Protein 8S89 (pdb70)

Nearest PDB structures (foldseek):
  8s89-assembly1_A  TM=1.003E+00  e=1.342E-51  synthetic construct
  7a26-assembly3_CCC  TM=2.041E-01  e=2.353E-03  Serratia marcescens
  7a26-assembly1_AAA  TM=2.040E-01  e=1.151E-02  Serratia marcescens
  4k1p-assembly2_B  TM=2.032E-01  e=1.366E-02  Bacillus cereus

B-factor: mean 33.32, std 11.08, range [14.86, 95.76]

Foldseek 3Di:
DLVCVLPDDPVNLVVVLVVLVVLLVVLLVVLVVLLCCCVPVPVVDALLVSVLVVLLVLLVSCVVPFALLLQVQLLLQLLVLLQLLLCLVPNNVVGDHRDDDDPVNSVVLSVLSVLLVVDVVSSVVNSCCSSVPPNVVVSCVSVVVPNLVSSLSSSLSSLVSSLVRLLVVLVVQLVSLCVQLVVVALDVSNVVSLQSNLQSLLSNLVSLLVSQVVLLVSLVVVCVVCVVCVPSSVSSQQVVLVVSVVVLLVLLVVLLVVLVVLVLVLLVVADQLKAWQAKDWDWDADPVRGIGIDIDTGIDDDPSPDDVVSNSVSRRSLRSSLSNSLSNLVSSLSNLVSSLVRHDPVCNVVSVLSNCLSVLSNVLSRVLRRVRNVCVNVPDPDTSSVSNVVSSVVSVVVNVD

Radius of gyration: 24.78 Å; Cα contacts (8 Å, |Δi|>4): 436; chains: 1; bounding box: 54×70×46 Å

Sequence (401 aa):
SKAELAAMSEAEFRALLQGKKETLKNIIKELDEKIKELLEEHPDLSLEEKLAELLRFFVEVFSKNFSPEAAVTFYQNFYELLRTYAAVLHGEEAVPPPLVMTPELAAEIIALFQAATESEEGLEAFIAFVLGDPALQKLIDMLGKDKVVILSLFAIAFIKTAVDSALEEADKLGAAALELAEENRGTAEGERHLQFYAATQGLKAWLKELEITETTKIFDDLIEERPELAAELEAVRDRVMGALLDEVLAEVDATVAAVLARLRALAEALDPKVRLTSVAVEVAWTEDGLLTVTVDVRTESGPLGATPEEIAEAQWAISRLLATAAAELSALERVLETLLKHVAEADKARVEAALARVETTRAGLIDIFREAAAAQAAGSPRTLAEIAAARLAALLAALAG

Secondary structure (DSSP, 8-state):
-HHHHHH--HHHHHHHHHHHHHHHHHHHHHHHHHHHHHHHH-TTS-HHHHHHHHHHHHHHHHHHHS-THHHHHHHHHHHHHHHHHHHHHH-TTTSPPSP---HHHHHHHHHHHHHHTT-HHHHHHHHHHHHH-HHHHHHHHHTTT-HHHHHHHHHHHHHHHHHHHHHHHHHHHHHHHHHHHHHTTTSHHHHHHHHHHHHHHHHHHHHHHHHHHHHHHHHHHHHHH-GGGHHHHHHHHHHHHHHHHHHHHHHHHHHHHHHHHHHHHHHHHS-TT--EEEEEEEEEE-TT--EEEEEEEEEPPSSSS--HHHHHHHHHHHHHHHHHHHHHHHHHHHHHHHHHTTS-GGGHHHHHHHHHHHHHHHHHHHHHHHHHHHHHHTT----HHHHHHHHHHHHHHHHH-

Structure (mmCIF, N/CA/C/O backbone):
data_8S89
#
_entry.id   8S89
#
_cell.length_a   43.596
_cell.length_b   62.591
_cell.length_c   80.269
_cell.angle_alpha   90.000
_cell.angle_beta   97.354
_cell.angle_gamma   90.000
#
_symmetry.space_group_name_H-M   'P 1 21 1'
#
loop_
_entity.id
_entity.type
_entity.pdbx_description
1 polymer 'DE NOVO PROTEIN P400'
2 non-polymer 'SULFATE ION'
3 water water
#
loop_
_atom_site.group_PDB
_atom_site.id
_atom_site.type_symbol
_atom_site.label_atom_id
_atom_site.label_alt_id
_atom_site.label_comp_id
_atom_site.label_asym_id
_atom_site.label_entity_id
_atom_site.label_seq_id
_atom_site.pdbx_PDB_ins_code
_atom_site.Cartn_x
_atom_site.Cartn_y
_atom_site.Cartn_z
_atom_site.occupancy
_atom_site.B_iso_or_equiv
_atom_site.auth_seq_id
_atom_site.auth_comp_id
_atom_site.auth_asym_id
_atom_site.auth_atom_id
_atom_site.pdbx_PDB_model_num
ATOM 1 N N . SER A 1 2 ? 32.00900 1.35400 9.07700 1.000 54.31978 1 SER A N 1
ATOM 2 C CA . SER A 1 2 ? 33.10300 1.62100 10.00300 1.000 56.33303 1 SER A CA 1
ATOM 3 C C . SER A 1 2 ? 32.92800 2.98800 10.67900 1.000 52.24706 1 SER A C 1
ATOM 4 O O . SER A 1 2 ? 32.10000 3.80700 10.25300 1.000 47.85368 1 SER A O 1
ATOM 7 N N . LYS A 1 3 ? 33.72200 3.23000 11.72900 1.000 50.51972 2 LYS A N 1
ATOM 8 C CA . LYS A 1 3 ? 33.81400 4.57300 12.29600 1.000 46.92174 2 LYS A CA 1
ATOM 9 C C . LYS A 1 3 ? 34.37300 5.56200 11.28100 1.000 46.59603 2 LYS A C 1
ATOM 10 O O . LYS A 1 3 ? 33.84500 6.67000 11.12600 1.000 45.02609 2 LYS A O 1
ATOM 16 N N . ALA A 1 4 ? 35.45000 5.17800 10.57700 1.000 53.30243 3 ALA A N 1
ATOM 17 C CA . ALA A 1 4 ? 36.03900 6.06000 9.56300 1.000 47.50773 3 ALA A CA 1
ATOM 18 C C . ALA A 1 4 ? 35.04600 6.37600 8.45100 1.000 40.92401 3 ALA A C 1
ATOM 19 O O . ALA A 1 4 ? 35.01400 7.49800 7.92800 1.000 44.71162 3 ALA A O 1
ATOM 21 N N . GLU A 1 5 ? 34.23100 5.39700 8.06400 1.000 44.82850 4 GLU A N 1
ATOM 22 C CA . GLU A 1 5 ? 33.22900 5.67200 7.04000 1.000 47.88006 4 GLU A CA 1
ATOM 23 C C . GLU A 1 5 ? 32.21600 6.69900 7.52800 1.000 42.58488 4 GLU A C 1
ATOM 24 O O . GLU A 1 5 ? 31.76900 7.54600 6.75100 1.000 39.68374 4 GLU A O 1
ATOM 30 N N . LEU A 1 6 ? 31.88200 6.66700 8.82000 1.000 42.59731 5 LEU A N 1
ATOM 31 C CA . LEU A 1 6 ? 31.03800 7.70900 9.39400 1.000 36.49698 5 LEU A CA 1
ATOM 32 C C . LEU A 1 6 ? 31.75500 9.05200 9.41100 1.000 39.14761 5 LEU A C 1
ATOM 33 O O . LEU A 1 6 ? 31.14300 10.09200 9.14600 1.000 36.29252 5 LEU A O 1
ATOM 38 N N . ALA A 1 7 ? 33.05600 9.04600 9.72500 1.000 41.54664 6 ALA A N 1
ATOM 39 C CA . ALA A 1 7 ? 33.81300 10.28800 9.84700 1.000 38.43220 6 ALA A CA 1
ATOM 40 C C . ALA A 1 7 ? 33.96900 10.99100 8.50800 1.000 44.24408 6 ALA A C 1
ATOM 41 O O . ALA A 1 7 ? 34.05900 12.22700 8.46500 1.000 45.49747 6 ALA A O 1
ATOM 43 N N . ALA A 1 8 ? 34.00500 10.22800 7.41100 1.000 41.22890 7 ALA A N 1
ATOM 44 C CA . ALA A 1 8 ? 34.00800 10.82300 6.07800 1.000 41.66280 7 ALA A CA 1
ATOM 45 C C . ALA A 1 8 ? 32.60500 11.11200 5.55300 1.000 47.62921 7 ALA A C 1
ATOM 46 O O . ALA A 1 8 ? 32.45000 11.94000 4.64800 1.000 49.08651 7 ALA A O 1
ATOM 48 N N . MET A 1 9 ? 31.59200 10.45800 6.11200 1.000 39.83797 8 MET A N 1
ATOM 49 C CA . MET A 1 9 ? 30.24600 10.48800 5.55800 1.000 40.26945 8 MET A CA 1
ATOM 50 C C . MET A 1 9 ? 29.69700 11.90600 5.43400 1.000 38.86239 8 MET A C 1
ATOM 51 O O . MET A 1 9 ? 29.78400 12.71300 6.36200 1.000 38.04092 8 MET A O 1
ATOM 56 N N . SER A 1 10 ? 29.01200 12.13300 4.31600 1.000 37.53954 9 SER A N 1
ATOM 57 C CA . SER A 1 10 ? 28.29200 13.40200 4.09200 1.000 38.43942 9 SER A CA 1
ATOM 58 C C . SER A 1 10 ? 26.94900 13.33500 4.81600 1.000 41.87557 9 SER A C 1
ATOM 59 O O . SER A 1 10 ? 26.55600 12.23700 5.20900 1.000 36.39302 9 SER A O 1
ATOM 62 N N . GLU A 1 11 ? 26.27000 14.47100 4.94900 1.000 44.70034 10 GLU A N 1
ATOM 63 C CA . GLU A 1 11 ? 24.92900 14.50200 5.57500 1.000 46.19056 10 GLU A CA 1
ATOM 64 C C . GLU A 1 11 ? 23.93700 13.71800 4.71600 1.000 44.11851 10 GLU A C 1
ATOM 65 O O . GLU A 1 11 ? 23.06300 13.05400 5.28000 1.000 41.77761 10 GLU A O 1
ATOM 71 N N . ALA A 1 12 ? 24.05700 13.83000 3.40200 1.000 39.58446 11 ALA A N 1
ATOM 72 C CA . ALA A 1 12 ? 23.10700 13.14900 2.49600 1.000 46.96769 11 ALA A CA 1
ATOM 73 C C . ALA A 1 12 ? 23.32200 11.63200 2.52900 1.000 38.87092 11 ALA A C 1
ATOM 74 O O . ALA A 1 12 ? 22.33100 10.90700 2.52400 1.000 39.32896 11 ALA A O 1
ATOM 76 N N . GLU A 1 13 ? 24.57700 11.19400 2.57900 1.000 37.36003 12 GLU A N 1
ATOM 77 C CA . GLU A 1 13 ? 24.84700 9.74800 2.67800 1.000 39.71929 12 GLU A CA 1
ATOM 78 C C . GLU A 1 13 ? 24.24000 9.23100 3.98700 1.000 34.08399 12 GLU A C 1
ATOM 79 O O . GLU A 1 13 ? 23.59200 8.18700 3.95100 1.000 30.44082 12 GLU A O 1
ATOM 85 N N . PHE A 1 14 ? 24.43900 9.96000 5.07600 1.000 35.47466 13 PHE A N 1
ATOM 86 C CA . PHE A 1 14 ? 23.94800 9.50700 6.39800 1.000 33.61349 13 PHE A CA 1
ATOM 87 C C . PHE A 1 14 ? 22.42200 9.43000 6.35700 1.000 33.02495 13 PHE A C 1
ATOM 88 O O . PHE A 1 14 ? 21.86800 8.44500 6.83900 1.000 33.19184 13 PHE A O 1
ATOM 96 N N . ARG A 1 15 ? 21.78400 10.44000 5.77400 1.000 34.11598 14 ARG A N 1
ATOM 97 C CA . ARG A 1 15 ? 20.30900 10.47800 5.66700 1.000 35.46091 14 ARG A CA 1
ATOM 98 C C . ARG A 1 15 ? 19.82200 9.25700 4.89400 1.000 33.05939 14 ARG A C 1
ATOM 99 O O . ARG A 1 15 ? 18.86500 8.63100 5.34300 1.000 34.52201 14 ARG A O 1
ATOM 107 N N . ALA A 1 16 ? 20.47900 8.94000 3.78700 1.000 28.19450 15 ALA A N 1
ATOM 108 C CA . ALA A 1 16 ? 20.07800 7.78000 2.96300 1.000 30.23033 15 ALA A CA 1
ATOM 109 C C . ALA A 1 16 ? 20.33200 6.46300 3.70400 1.000 28.09340 15 ALA A C 1
ATOM 110 O O . ALA A 1 16 ? 19.51100 5.56900 3.57000 1.000 27.55667 15 ALA A O 1
ATOM 112 N N . LEU A 1 17 ? 21.41600 6.38100 4.47000 1.000 28.07322 16 LEU A N 1
ATOM 113 C CA . LEU A 1 17 ? 21.69700 5.16800 5.27900 1.000 32.89949 16 LEU A CA 1
ATOM 114 C C . LEU A 1 17 ? 20.52600 4.89800 6.23200 1.000 28.04485 16 LEU A C 1
ATOM 115 O O . LEU A 1 17 ? 20.07000 3.76400 6.27500 1.000 27.28974 16 LEU A O 1
ATOM 120 N N . LEU A 1 18 ? 20.07800 5.92200 6.95800 1.000 26.83557 17 LEU A N 1
ATOM 121 C CA . LEU A 1 18 ? 18.99300 5.72400 7.95400 1.000 29.82259 17 LEU A CA 1
ATOM 122 C C . LEU A 1 18 ? 17.69100 5.35500 7.22700 1.000 25.77955 17 LEU A C 1
ATOM 123 O O . LEU A 1 18 ? 17.01400 4.43500 7.66800 1.000 23.31535 17 LEU A O 1
ATOM 128 N N . GLN A 1 19 ? 17.40000 6.03400 6.11900 1.000 26.27747 18 GLN A N 1
ATOM 129 C CA . GLN A 1 19 ? 16.18000 5.70900 5.34000 1.000 24.96242 18 GLN A CA 1
ATOM 130 C C . GLN A 1 19 ? 16.31200 4.30900 4.71800 1.000 24.48503 18 GLN A C 1
ATOM 131 O O . GLN A 1 19 ? 15.31500 3.59100 4.70200 1.000 28.13991 18 GLN A O 1
ATOM 137 N N . GLY A 1 20 ? 17.50500 3.94700 4.25400 1.000 25.31065 19 GLY A N 1
ATOM 138 C CA . GLY A 1 20 ? 17.66700 2.61600 3.68900 1.000 28.18817 19 GLY A CA 1
ATOM 139 C C . GLY A 1 20 ? 17.51300 1.50800 4.71700 1.000 26.46324 19 GLY A C 1
ATOM 140 O O . GLY A 1 20 ? 16.97200 0.44200 4.41100 1.000 25.07992 19 GLY A O 1
ATOM 141 N N . LYS A 1 21 ? 17.98300 1.73800 5.95100 1.000 26.71561 20 LYS A N 1
ATOM 142 C CA . LYS A 1 21 ? 17.65600 0.80900 7.04300 1.000 24.72408 20 LYS A CA 1
ATOM 143 C C . LYS A 1 21 ? 16.14500 0.63500 7.18600 1.000 23.03879 20 LYS A C 1
ATOM 144 O O . LYS A 1 21 ? 15.62900 -0.49200 7.28000 1.000 25.44029 20 LYS A O 1
ATOM 150 N N . LYS A 1 22 ? 15.41300 1.74500 7.16800 1.000 19.07875 21 LYS A N 1
ATOM 151 C CA . LYS A 1 22 ? 13.95500 1.63100 7.30600 1.000 19.90320 21 LYS A CA 1
ATOM 152 C C . LYS A 1 22 ? 13.31600 0.87800 6.12800 1.000 28.68124 21 LYS A C 1
ATOM 153 O O . LYS A 1 22 ? 12.38800 0.07100 6.30900 1.000 27.34288 21 LYS A O 1
ATOM 159 N N . GLU A 1 23 ? 13.78700 1.14900 4.91100 1.000 25.26526 22 GLU A N 1
ATOM 160 C CA . GLU A 1 23 ? 13.22800 0.49900 3.73300 1.000 27.89688 22 GLU A CA 1
ATOM 161 C C . GLU A 1 23 ? 13.54800 -0.98900 3.73900 1.000 26.42186 22 GLU A C 1
ATOM 162 O O . GLU A 1 23 ? 12.70900 -1.81900 3.35900 1.000 26.54272 22 GLU A O 1
ATOM 168 N N . THR A 1 24 ? 14.76300 -1.34200 4.15700 1.000 22.89199 23 THR A N 1
ATOM 169 C CA . THR A 1 24 ? 15.14900 -2.74600 4.23800 1.000 28.20905 23 THR A CA 1
ATOM 170 C C . THR A 1 24 ? 14.21100 -3.49500 5.16700 1.000 27.45105 23 THR A C 1
ATOM 171 O O . THR A 1 24 ? 13.74500 -4.60000 4.84700 1.000 28.87052 23 THR A O 1
ATOM 175 N N . LEU A 1 25 ? 13.90800 -2.89700 6.32800 1.000 24.78913 24 LEU A N 1
ATOM 176 C CA . LEU A 1 25 ? 13.03300 -3.59500 7.26700 1.000 25.18817 24 LEU A CA 1
ATOM 177 C C . LEU A 1 25 ? 11.61500 -3.71300 6.73700 1.000 22.93142 24 LEU A C 1
ATOM 178 O O . LEU A 1 25 ? 10.98300 -4.77300 6.87700 1.000 23.31468 24 LEU A O 1
ATOM 183 N N . LYS A 1 26 ? 11.08600 -2.63200 6.16000 1.000 19.92828 25 LYS A N 1
ATOM 184 C CA . LYS A 1 26 ? 9.74000 -2.71400 5.60600 1.000 25.36746 25 LYS A CA 1
ATOM 185 C C . LYS A 1 26 ? 9.65200 -3.81400 4.55300 1.000 25.34341 25 LYS A C 1
ATOM 186 O O . LYS A 1 26 ? 8.67300 -4.57200 4.50900 1.000 26.97780 25 LYS A O 1
ATOM 192 N N . ASN A 1 27 ? 10.68300 -3.93500 3.71400 1.000 24.53697 26 ASN A N 1
ATOM 193 C CA . ASN A 1 27 ? 10.62400 -4.90300 2.62200 1.000 28.84028 26 ASN A CA 1
ATOM 194 C C . ASN A 1 27 ? 10.72400 -6.32700 3.14300 1.000 29.71566 26 ASN A C 1
ATOM 195 O O . ASN A 1 27 ? 10.02800 -7.22700 2.64600 1.000 30.15403 26 ASN A O 1
ATOM 200 N N . ILE A 1 28 ? 11.57100 -6.55500 4.15000 1.000 27.15306 27 ILE A N 1
ATOM 201 C CA . ILE A 1 28 ? 11.58400 -7.86200 4.79900 1.000 23.85194 27 ILE A CA 1
ATOM 202 C C . ILE A 1 28 ? 10.19900 -8.19600 5.34500 1.000 25.01542 27 ILE A C 1
ATOM 203 O O . ILE A 1 28 ? 9.70500 -9.31800 5.18200 1.000 26.54912 27 ILE A O 1
ATOM 208 N N . ILE A 1 29 ? 9.54600 -7.23800 6.00400 1.000 24.09665 28 ILE A N 1
ATOM 209 C CA . ILE A 1 29 ? 8.26300 -7.57100 6.62500 1.000 26.00723 28 ILE A CA 1
ATOM 210 C C . ILE A 1 29 ? 7.23100 -7.90100 5.55300 1.000 27.20291 28 ILE A C 1
ATOM 211 O O . ILE A 1 29 ? 6.39900 -8.81000 5.71400 1.000 23.99504 28 ILE A O 1
ATOM 216 N N . LYS A 1 30 ? 7.29900 -7.18800 4.42800 1.000 27.52434 29 LYS A N 1
ATOM 217 C CA . LYS A 1 30 ? 6.43400 -7.46300 3.28400 1.000 30.13200 29 LYS A CA 1
ATOM 218 C C . LYS A 1 30 ? 6.66000 -8.87000 2.72000 1.000 27.10198 29 LYS A C 1
ATOM 219 O O . LYS A 1 30 ? 5.70100 -9.61400 2.46200 1.000 28.39081 29 LYS A O 1
ATOM 225 N N . GLU A 1 31 ? 7.92700 -9.24300 2.50600 1.000 31.19163 30 GLU A N 1
ATOM 226 C CA . GLU A 1 31 ? 8.24100 -10.59000 2.01700 1.000 31.97659 30 GLU A CA 1
ATOM 227 C C . GLU A 1 31 ? 7.77900 -11.66600 2.99400 1.000 30.91325 30 GLU A C 1
ATOM 228 O O . GLU A 1 31 ? 7.21400 -12.68900 2.58300 1.000 32.05544 30 GLU A O 1
ATOM 234 N N . LEU A 1 32 ? 8.02800 -11.45600 4.29000 1.000 27.32131 31 LEU A N 1
ATOM 235 C CA . LEU A 1 32 ? 7.60800 -12.40400 5.31600 1.000 24.76863 31 LEU A CA 1
ATOM 236 C C . LEU A 1 32 ? 6.10600 -12.62400 5.27000 1.000 29.76240 31 LEU A C 1
ATOM 237 O O . LEU A 1 32 ? 5.63000 -13.76600 5.31700 1.000 30.55730 31 LEU A O 1
ATOM 242 N N . ASP A 1 33 ? 5.33700 -11.53500 5.22900 1.000 32.92321 32 ASP A N 1
ATOM 243 C CA . ASP A 1 33 ? 3.88500 -11.68200 5.25700 1.000 30.98037 32 ASP A CA 1
ATOM 244 C C . ASP A 1 33 ? 3.38800 -12.38100 3.98900 1.000 33.16520 32 ASP A C 1
ATOM 245 O O . ASP A 1 33 ? 2.52300 -13.26600 4.05600 1.000 32.80682 32 ASP A O 1
ATOM 250 N N . GLU A 1 34 ? 3.95600 -12.03700 2.83100 1.000 32.74992 33 GLU A N 1
ATOM 251 C CA . GLU A 1 34 ? 3.58100 -12.74600 1.60900 1.000 37.34062 33 GLU A CA 1
ATOM 252 C C . GLU A 1 34 ? 3.88600 -14.23300 1.72100 1.000 38.52447 33 GLU A C 1
ATOM 253 O O . GLU A 1 34 ? 3.05000 -15.06900 1.36400 1.000 38.18444 33 GLU A O 1
ATOM 259 N N . LYS A 1 35 ? 5.07000 -14.57200 2.24800 1.000 35.32705 34 LYS A N 1
ATOM 260 C CA . LYS A 1 35 ? 5.50700 -15.95800 2.43000 1.000 36.23545 34 LYS A CA 1
ATOM 261 C C . LYS A 1 35 ? 4.57600 -16.72400 3.36800 1.000 35.82223 34 LYS A C 1
ATOM 262 O O . LYS A 1 35 ? 4.21400 -17.87600 3.10300 1.000 42.53710 34 LYS A O 1
ATOM 268 N N . ILE A 1 36 ? 4.17400 -16.10700 4.47000 1.000 34.72964 35 ILE A N 1
ATOM 269 C CA . ILE A 1 36 ? 3.31600 -16.79700 5.43000 1.000 33.33534 35 ILE A CA 1
ATOM 270 C C . ILE A 1 36 ? 1.91700 -17.01100 4.85800 1.000 44.60064 35 ILE A C 1
ATOM 271 O O . ILE A 1 36 ? 1.33100 -18.09100 5.01800 1.000 40.72545 35 ILE A O 1
ATOM 276 N N . LYS A 1 37 ? 1.35200 -15.98200 4.20400 1.000 40.34986 36 LYS A N 1
ATOM 277 C CA . LYS A 1 37 ? 0.07300 -16.14200 3.51100 1.000 46.00435 36 LYS A CA 1
ATOM 278 C C . LYS A 1 37 ? 0.15900 -17.24000 2.45900 1.000 46.91050 36 LYS A C 1
ATOM 279 O O . LYS A 1 37 ? -0.77100 -18.03900 2.29900 1.000 46.19931 36 LYS A O 1
ATOM 285 N N . GLU A 1 38 ? 1.29300 -17.31900 1.76900 1.000 43.76311 37 GLU A N 1
ATOM 286 C CA . GLU A 1 38 ? 1.46400 -18.29800 0.71000 1.000 46.43863 37 GLU A CA 1
ATOM 287 C C . GLU A 1 38 ? 1.53200 -19.70500 1.28500 1.000 53.05075 37 GLU A C 1
ATOM 288 O O . GLU A 1 38 ? 0.97000 -20.64700 0.71100 1.000 55.88437 37 GLU A O 1
ATOM 294 N N . LEU A 1 39 ? 2.18000 -19.85600 2.44300 1.000 41.94171 38 LEU A N 1
ATOM 295 C CA . LEU A 1 39 ? 2.27400 -21.17100 3.06900 1.000 45.56181 38 LEU A CA 1
ATOM 296 C C . LEU A 1 39 ? 0.93200 -21.60900 3.64500 1.000 49.76537 38 LEU A C 1
ATOM 297 O O . LEU A 1 39 ? 0.53400 -22.77100 3.50100 1.000 55.09221 38 LEU A O 1
ATOM 302 N N . LEU A 1 40 ? 0.22500 -20.69400 4.30200 1.000 51.17991 39 LEU A N 1
ATOM 303 C CA . LEU A 1 40 ? -1.07400 -21.02700 4.86500 1.000 50.08887 39 LEU A CA 1
ATOM 304 C C . LEU A 1 40 ? -2.09700 -21.32000 3.77500 1.000 54.63910 39 LEU A C 1
ATOM 305 O O . LEU A 1 40 ? -2.98000 -22.16400 3.97100 1.000 56.34813 39 LEU A O 1
ATOM 310 N N . GLU A 1 41 ? -1.98500 -20.66600 2.61700 1.000 53.08962 40 GLU A N 1
ATOM 311 C CA . GLU A 1 41 ? -3.03800 -20.77100 1.61900 1.000 55.27902 40 GLU A CA 1
ATOM 312 C C . GLU A 1 41 ? -2.66200 -21.72900 0.50200 1.000 55.94747 40 GLU A C 1
ATOM 313 O O . GLU A 1 41 ? -3.28400 -22.78200 0.36300 1.000 61.55409 40 GLU A O 1
ATOM 319 N N . GLU A 1 42 ? -1.64700 -21.39100 -0.29400 1.000 60.61157 41 GLU A N 1
ATOM 320 C CA . GLU A 1 42 ? -1.34000 -22.18200 -1.48200 1.000 62.48127 41 GLU A CA 1
ATOM 321 C C . GLU A 1 42 ? -0.75900 -23.56300 -1.18900 1.000 62.95855 41 GLU A C 1
ATOM 322 O O . GLU A 1 42 ? -0.67900 -24.37600 -2.11500 1.000 68.66001 41 GLU A O 1
ATOM 328 N N . HIS A 1 43 ? -0.32400 -23.85600 0.03500 1.000 60.79399 42 HIS A N 1
ATOM 329 C CA . HIS A 1 43 ? 0.36300 -25.11600 0.33000 1.000 62.65298 42 HIS A CA 1
ATOM 330 C C . HIS A 1 43 ? -0.35500 -25.88600 1.43500 1.000 62.53291 42 HIS A C 1
ATOM 331 O O . HIS A 1 43 ? 0.26600 -26.29200 2.42700 1.000 56.02500 42 HIS A O 1
ATOM 338 N N . PRO A 1 44 ? -1.65700 -26.15100 1.27300 1.000 61.75118 43 PRO A N 1
ATOM 339 C CA . PRO A 1 44 ? -2.40800 -26.78300 2.36900 1.000 61.21512 43 PRO A CA 1
ATOM 340 C C . PRO A 1 44 ? -2.02000 -28.23300 2.60100 1.000 60.94312 43 PRO A C 1
ATOM 341 O O . PRO A 1 44 ? -2.33500 -28.78100 3.66400 1.000 59.05084 43 PRO A O 1
ATOM 345 N N . ASP A 1 45 ? -1.32700 -28.85700 1.64500 1.000 63.92639 44 ASP A N 1
ATOM 346 C CA . ASP A 1 45 ? -0.85700 -30.23300 1.75500 1.000 60.38991 44 ASP A CA 1
ATOM 347 C C . ASP A 1 45 ? 0.34400 -30.40000 2.68200 1.000 61.55933 44 ASP A C 1
ATOM 348 O O . ASP A 1 45 ? 0.70500 -31.54200 2.99100 1.000 58.21240 44 ASP A O 1
ATOM 353 N N . LEU A 1 46 ? 0.96700 -29.31500 3.13500 1.000 55.01915 45 LEU A N 1
ATOM 354 C CA . LEU A 1 46 ? 2.20100 -29.40000 3.90600 1.000 50.81039 45 LEU A CA 1
ATOM 355 C C . LEU A 1 46 ? 1.91500 -29.48700 5.40400 1.000 46.99194 45 LEU A C 1
ATOM 356 O O . LEU A 1 46 ? 0.91500 -28.96100 5.90500 1.000 49.24344 45 LEU A O 1
ATOM 361 N N . SER A 1 47 ? 2.81700 -30.14600 6.12400 1.000 35.00898 46 SER A N 1
ATOM 362 C CA . SER A 1 47 ? 2.69300 -30.21600 7.57200 1.000 40.23936 46 SER A CA 1
ATOM 363 C C . SER A 1 47 ? 3.25100 -28.94500 8.22700 1.000 36.67687 46 SER A C 1
ATOM 364 O O . SER A 1 47 ? 3.82000 -28.06700 7.57000 1.000 37.78588 46 SER A O 1
ATOM 367 N N . LEU A 1 48 ? 3.08300 -28.85700 9.55100 1.000 34.95737 47 LEU A N 1
ATOM 368 C CA . LEU A 1 48 ? 3.58200 -27.70900 10.30800 1.000 38.90810 47 LEU A CA 1
ATOM 369 C C . LEU A 1 48 ? 5.10600 -27.63500 10.27500 1.000 35.22224 47 LEU A C 1
ATOM 370 O O . LEU A 1 48 ? 5.67900 -26.54800 10.14600 1.000 36.59365 47 LEU A O 1
ATOM 375 N N . GLU A 1 49 ? 5.78300 -28.78000 10.38000 1.000 34.58619 48 GLU A N 1
ATOM 376 C CA . GLU A 1 49 ? 7.24200 -28.76500 10.39900 1.000 34.96411 48 GLU A CA 1
ATOM 377 C C . GLU A 1 49 ? 7.81100 -28.38600 9.03700 1.000 32.81220 48 GLU A C 1
ATOM 378 O O . GLU A 1 49 ? 8.81200 -27.67200 8.96200 1.000 35.49157 48 GLU A O 1
ATOM 384 N N . GLU A 1 50 ? 7.15500 -28.79500 7.95000 1.000 31.29732 49 GLU A N 1
ATOM 385 C CA . GLU A 1 50 ? 7.62700 -28.40200 6.62600 1.000 32.80541 49 GLU A CA 1
ATOM 386 C C . GLU A 1 50 ? 7.40600 -26.91300 6.37600 1.000 32.02007 49 GLU A C 1
ATOM 387 O O . GLU A 1 50 ? 8.26800 -26.22900 5.78900 1.000 36.13848 49 GLU A O 1
ATOM 393 N N . LYS A 1 51 ? 6.25200 -26.39500 6.79300 1.000 26.61879 50 LYS A N 1
ATOM 394 C CA . LYS A 1 51 ? 6.03500 -24.95700 6.68200 1.000 37.09690 50 LYS A CA 1
ATOM 395 C C . LYS A 1 51 ? 7.10200 -24.19000 7.46300 1.000 25.69834 50 LYS A C 1
ATOM 396 O O . LYS A 1 51 ? 7.73700 -23.26500 6.93200 1.000 27.78112 50 LYS A O 1
ATOM 402 N N . LEU A 1 52 ? 7.34300 -24.60100 8.71400 1.000 27.48983 51 LEU A N 1
ATOM 403 C CA . LEU A 1 52 ? 8.35100 -23.94900 9.54300 1.000 33.16678 51 LEU A CA 1
ATOM 404 C C . LEU A 1 52 ? 9.74700 -24.09600 8.95200 1.000 28.84923 51 LEU A C 1
ATOM 405 O O . LEU A 1 52 ? 10.58400 -23.21000 9.13200 1.000 34.53071 51 LEU A O 1
ATOM 410 N N . ALA A 1 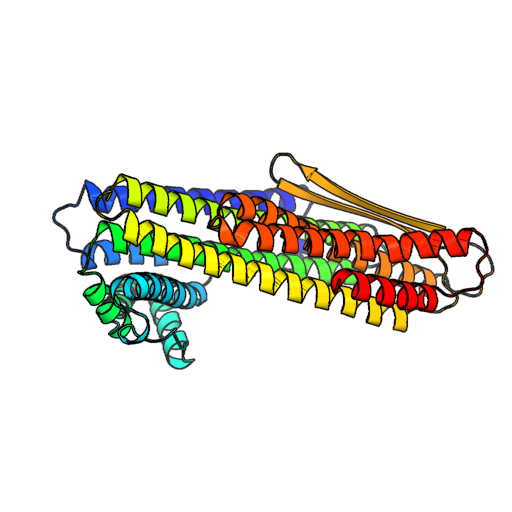53 ? 10.01000 -25.19000 8.23000 1.000 28.92590 52 ALA A N 1
ATOM 411 C CA . ALA A 1 53 ? 11.30000 -25.35400 7.57000 1.000 28.50509 52 ALA A CA 1
ATOM 412 C C . ALA A 1 53 ? 11.49800 -24.30700 6.48300 1.000 28.57375 52 ALA A C 1
ATOM 413 O O . ALA A 1 53 ? 12.58700 -23.72500 6.36100 1.000 29.02525 52 ALA A O 1
ATOM 415 N N . GLU A 1 54 ? 10.46000 -24.06800 5.67100 1.000 27.68326 53 GLU A N 1
ATOM 416 C CA . GLU A 1 54 ? 10.53300 -22.98700 4.68700 1.000 28.14409 53 GLU A CA 1
ATOM 417 C C . GLU A 1 54 ? 10.77600 -21.63400 5.35800 1.000 26.44700 53 GLU A C 1
ATOM 418 O O . GLU A 1 54 ? 11.59000 -20.81900 4.88800 1.000 33.43316 53 GLU A O 1
ATOM 424 N N . LEU A 1 55 ? 10.07200 -21.36200 6.45000 1.000 22.17705 54 LEU A N 1
ATOM 425 C CA . LEU A 1 55 ? 10.27500 -20.05600 7.07800 1.000 22.62858 54 LEU A CA 1
ATOM 426 C C . LEU A 1 55 ? 11.65200 -19.95000 7.74900 1.000 25.75408 54 LEU A C 1
ATOM 427 O O . LEU A 1 55 ? 12.22400 -18.85500 7.82700 1.000 26.60685 54 LEU A O 1
ATOM 432 N N . LEU A 1 56 ? 12.21700 -21.06300 8.22300 1.000 27.32219 55 LEU A N 1
ATOM 433 C CA . LEU A 1 56 ? 13.57400 -21.00700 8.76300 1.000 29.03498 55 LEU A CA 1
ATOM 434 C C . LEU A 1 56 ? 14.61100 -20.78500 7.66000 1.000 26.22718 55 LEU A C 1
ATOM 435 O O . LEU A 1 56 ? 15.61400 -20.08900 7.87500 1.000 30.79644 55 LEU A O 1
ATOM 440 N N . ARG A 1 57 ? 14.40400 -21.39200 6.48400 1.000 28.10299 56 ARG A N 1
ATOM 441 C CA . ARG A 1 57 ? 15.22100 -21.04800 5.31600 1.000 28.17997 56 ARG A CA 1
ATOM 442 C C . ARG A 1 57 ? 15.18600 -19.54500 5.04800 1.000 26.22844 56 ARG A C 1
ATOM 443 O O . ARG A 1 57 ? 16.22900 -18.91000 4.83700 1.000 28.09615 56 ARG A O 1
ATOM 451 N N . PHE A 1 58 ? 13.98000 -18.97000 5.01100 1.000 25.25885 57 PHE A N 1
ATOM 452 C CA . PHE A 1 58 ? 13.85300 -17.52600 4.79800 1.000 25.99188 57 PHE A CA 1
ATOM 453 C C . PHE A 1 58 ? 14.56500 -16.74600 5.89500 1.000 26.94397 57 PHE A C 1
ATOM 454 O O . PHE A 1 58 ? 15.14200 -15.67700 5.64600 1.000 26.93503 57 PHE A O 1
ATOM 462 N N . PHE A 1 59 ? 14.52600 -17.25800 7.12600 1.000 27.85086 58 PHE A N 1
ATOM 463 C CA . PHE A 1 59 ? 15.20800 -16.57600 8.22000 1.000 23.30230 58 PHE A CA 1
ATOM 464 C C . PHE A 1 59 ? 16.70900 -16.51900 7.96600 1.000 26.27045 58 PHE A C 1
ATOM 465 O O . PHE A 1 59 ? 17.33100 -15.45200 8.05900 1.000 20.14229 58 PHE A O 1
ATOM 473 N N . VAL A 1 60 ? 17.30500 -17.66800 7.64900 1.000 23.26810 59 VAL A N 1
ATOM 474 C CA . VAL A 1 60 ? 18.73600 -17.70100 7.37800 1.000 25.90773 59 VAL A CA 1
ATOM 475 C C . VAL A 1 60 ? 19.07800 -16.73800 6.25000 1.000 28.87126 59 VAL A C 1
ATOM 476 O O . VAL A 1 60 ? 20.00400 -15.92100 6.36700 1.000 25.90468 59 VAL A O 1
ATOM 480 N N . GLU A 1 61 ? 18.31600 -16.80000 5.14900 1.000 25.87948 60 GLU A N 1
ATOM 481 C CA . GLU A 1 61 ? 18.54500 -15.89000 4.02300 1.000 30.63020 60 GLU A CA 1
ATOM 482 C C . GLU A 1 61 ? 18.58100 -14.42900 4.48300 1.000 25.57885 60 GLU A C 1
ATOM 483 O O . GLU A 1 61 ? 19.59200 -13.73000 4.33200 1.000 27.91860 60 GLU A O 1
ATOM 489 N N . VAL A 1 62 ? 17.48400 -13.96200 5.08100 1.000 24.67014 61 VAL A N 1
ATOM 490 C CA . VAL A 1 62 ? 17.38300 -12.55300 5.46500 1.000 23.63785 61 VAL A CA 1
ATOM 491 C C . VAL A 1 62 ? 18.50200 -12.16900 6.43000 1.000 27.81280 61 VAL A C 1
ATOM 492 O O . VAL A 1 62 ? 19.13000 -11.10600 6.30500 1.000 25.16122 61 VAL A O 1
ATOM 496 N N . PHE A 1 63 ? 18.74900 -13.00000 7.43500 1.000 26.97126 62 PHE A N 1
ATOM 497 C CA . PHE A 1 63 ? 19.59000 -12.47800 8.49900 1.000 24.01705 62 PHE A CA 1
ATOM 498 C C . PHE A 1 63 ? 21.06000 -12.56400 8.12400 1.000 28.75531 62 PHE A C 1
ATOM 499 O O . PHE A 1 63 ? 21.82800 -11.65700 8.45600 1.000 26.79369 62 PHE A O 1
ATOM 507 N N . SER A 1 64 ? 21.46600 -13.60700 7.38800 1.000 25.88099 63 SER A N 1
ATOM 508 C CA . SER A 1 64 ? 22.82200 -13.62100 6.86300 1.000 33.18074 63 SER A CA 1
ATOM 509 C C . SER A 1 64 ? 23.05000 -12.43300 5.93700 1.000 33.25218 63 SER A C 1
ATOM 510 O O . SER A 1 64 ? 24.11700 -11.80500 5.97800 1.000 30.03621 63 SER A O 1
ATOM 513 N N . LYS A 1 65 ? 22.04900 -12.07600 5.11900 1.000 27.66511 64 LYS A N 1
ATOM 514 C CA . LYS A 1 65 ? 22.29100 -10.97500 4.18600 1.000 34.94885 64 LYS A CA 1
ATOM 515 C C . LYS A 1 65 ? 22.31700 -9.62000 4.89900 1.000 34.36381 64 LYS A C 1
ATOM 516 O O . LYS A 1 65 ? 23.10000 -8.74000 4.52900 1.000 38.07470 64 LYS A O 1
ATOM 522 N N . ASN A 1 66 ? 21.48400 -9.42900 5.92700 1.000 34.04287 65 ASN A N 1
ATOM 523 C CA . ASN A 1 66 ? 21.28700 -8.10300 6.51000 1.000 32.96433 65 ASN A CA 1
ATOM 524 C C . ASN A 1 66 ? 21.83200 -7.93600 7.91900 1.000 30.97124 65 ASN A C 1
ATOM 525 O O . ASN A 1 66 ? 22.10500 -6.80600 8.31900 1.000 31.11943 65 ASN A O 1
ATOM 530 N N . PHE A 1 67 ? 21.96900 -9.01000 8.69700 1.000 27.99940 66 PHE A N 1
ATOM 531 C CA . PHE A 1 67 ? 22.33900 -8.83800 10.09900 1.000 29.40421 66 PHE A CA 1
ATOM 532 C C . PHE A 1 67 ? 23.49100 -9.76900 10.46500 1.000 31.20912 66 PHE A C 1
ATOM 533 O O . PHE A 1 67 ? 24.34300 -10.05200 9.62200 1.000 28.90140 66 PHE A O 1
ATOM 541 N N . SER A 1 68 ? 23.56200 -10.22600 11.70500 1.000 32.08715 67 SER A N 1
ATOM 542 C CA . SER A 1 68 ? 24.68400 -11.03900 12.14300 1.000 27.40337 67 SER A CA 1
ATOM 543 C C . SER A 1 68 ? 24.17800 -12.35100 12.73600 1.000 32.59368 67 SER A C 1
ATOM 544 O O . SER A 1 68 ? 22.99500 -12.46400 13.09300 1.000 23.68730 67 SER A O 1
ATOM 547 N N . PRO A 1 69 ? 25.04400 -13.37000 12.83800 1.000 27.62263 68 PRO A N 1
ATOM 548 C CA . PRO A 1 69 ? 24.57200 -14.70400 13.26000 1.000 27.28416 68 PRO A CA 1
ATOM 549 C C . PRO A 1 69 ? 24.04700 -14.76500 14.68400 1.000 25.09606 68 PRO A C 1
ATOM 550 O O . PRO A 1 69 ? 23.28800 -15.69600 15.00300 1.000 24.22258 68 PRO A O 1
ATOM 554 N N . GLU A 1 70 ? 24.44500 -13.83100 15.55300 1.000 24.65772 69 GLU A N 1
ATOM 555 C CA . GLU A 1 70 ? 23.90700 -13.77900 16.90900 1.000 29.83387 69 GLU A CA 1
ATOM 556 C C . GLU A 1 70 ? 22.38800 -13.66000 16.90200 1.000 28.53375 69 GLU A C 1
ATOM 557 O O . GLU A 1 70 ? 21.73500 -14.07900 17.86900 1.000 26.94682 69 GLU A O 1
ATOM 563 N N . ALA A 1 71 ? 21.81100 -13.11000 15.82300 1.000 18.61499 70 ALA A N 1
ATOM 564 C CA . ALA A 1 71 ? 20.35500 -13.01600 15.72500 1.000 24.90336 70 ALA A CA 1
ATOM 565 C C . ALA A 1 71 ? 19.68400 -14.37800 15.82400 1.000 22.77599 70 ALA A C 1
ATOM 566 O O . ALA A 1 71 ? 18.54400 -14.47100 16.29800 1.000 23.18669 70 ALA A O 1
ATOM 568 N N . ALA A 1 72 ? 20.35400 -15.44200 15.37200 1.000 18.07520 71 ALA A N 1
ATOM 569 C CA . ALA A 1 72 ? 19.75000 -16.76000 15.49800 1.000 20.77817 71 ALA A CA 1
ATOM 570 C C . ALA A 1 72 ? 19.44600 -17.06100 16.96500 1.000 21.10526 71 ALA A C 1
ATOM 571 O O . ALA A 1 72 ? 18.34300 -17.51200 17.30700 1.000 17.55005 71 ALA A O 1
ATOM 573 N N . VAL A 1 73 ? 20.38600 -16.73700 17.85600 1.000 20.51580 72 VAL A N 1
ATOM 574 C CA . VAL A 1 73 ? 20.14200 -16.93800 19.28100 1.000 20.62332 72 VAL A CA 1
ATOM 575 C C . VAL A 1 73 ? 18.92400 -16.13900 19.70600 1.000 23.85569 72 VAL A C 1
ATOM 576 O O . VAL A 1 73 ? 17.99400 -16.66300 20.34500 1.000 20.37230 72 VAL A O 1
ATOM 580 N N . THR A 1 74 ? 18.88700 -14.86700 19.29300 1.000 22.86934 73 THR A N 1
ATOM 581 C CA . THR A 1 74 ? 17.79900 -13.99800 19.70900 1.000 21.14598 73 THR A CA 1
ATOM 582 C C . THR A 1 74 ? 16.48300 -14.56000 19.21900 1.000 25.27871 73 THR A C 1
ATOM 583 O O . THR A 1 74 ? 15.49700 -14.61400 19.98000 1.000 20.38310 73 THR A O 1
ATOM 587 N N . PHE A 1 75 ? 16.48000 -15.07700 17.97600 1.000 19.94083 74 PHE A N 1
ATOM 588 C CA . PHE A 1 75 ? 15.23200 -15.59400 17.43200 1.000 23.42992 74 PHE A CA 1
ATOM 589 C C . PHE A 1 75 ? 14.77400 -16.79300 18.25400 1.000 21.44271 74 PHE A C 1
ATOM 590 O O . PHE A 1 75 ? 13.60000 -16.88700 18.64300 1.000 16.78854 74 PHE A O 1
ATOM 598 N N . TYR A 1 76 ? 15.71400 -17.68000 18.59900 1.000 21.36719 75 TYR A N 1
ATOM 599 C CA . TYR A 1 76 ? 15.32300 -18.85700 19.36400 1.000 22.44873 75 TYR A CA 1
ATOM 600 C C . TYR A 1 76 ? 14.68500 -18.42300 20.67100 1.000 23.94176 75 TYR A C 1
ATOM 601 O O . TYR A 1 76 ? 13.64900 -18.96100 21.07400 1.000 26.17978 75 TYR A O 1
ATOM 610 N N . GLN A 1 77 ? 15.25600 -17.39400 21.30000 1.000 20.00388 76 GLN A N 1
ATOM 611 C CA . GLN A 1 77 ? 14.71100 -16.88900 22.55100 1.000 23.65113 76 GLN A CA 1
ATOM 612 C C . GLN A 1 77 ? 13.31700 -16.33900 22.31900 1.000 24.57807 76 GLN A C 1
ATOM 613 O O . GLN A 1 77 ? 12.34600 -16.74700 22.98000 1.000 23.60765 76 GLN A O 1
ATOM 619 N N . ASN A 1 78 ? 13.19500 -15.46100 21.31600 1.000 21.77274 77 ASN A N 1
ATOM 620 C CA . ASN A 1 78 ? 11.94700 -14.74500 21.10200 1.000 20.22578 77 ASN A CA 1
ATOM 621 C C . ASN A 1 78 ? 10.82300 -15.70000 20.73000 1.000 19.55830 77 ASN A C 1
ATOM 622 O O . ASN A 1 78 ? 9.69900 -15.55800 21.21100 1.000 23.32812 77 ASN A O 1
ATOM 627 N N . PHE A 1 79 ? 11.11500 -16.68200 19.87500 1.000 17.63193 78 PHE A N 1
ATOM 628 C CA . PHE A 1 79 ? 10.12000 -17.67800 19.51000 1.000 23.26827 78 PHE A CA 1
ATOM 629 C C . PHE A 1 79 ? 9.71200 -18.49300 20.73700 1.000 24.84131 78 PHE A C 1
ATOM 630 O O . PHE A 1 79 ? 8.51700 -18.64200 21.03200 1.000 23.77375 78 PHE A O 1
ATOM 638 N N . TYR A 1 80 ? 10.69700 -18.93700 21.52200 1.000 21.53251 79 TYR A N 1
ATOM 639 C CA . TYR A 1 80 ? 10.40300 -19.70300 22.73500 1.000 27.23068 79 TYR A CA 1
ATOM 640 C C . TYR A 1 80 ? 9.45100 -18.92500 23.65600 1.000 24.57937 79 TYR A C 1
ATOM 641 O O . TYR A 1 80 ? 8.33300 -19.37500 23.94900 1.000 24.09038 79 TYR A O 1
ATOM 650 N N . GLU A 1 81 ? 9.84300 -17.70500 24.03800 1.000 23.73021 80 GLU A N 1
ATOM 651 C CA . GLU A 1 81 ? 9.00100 -16.86400 24.89300 1.000 22.27672 80 GLU A CA 1
ATOM 652 C C . GLU A 1 81 ? 7.59000 -16.68100 24.33200 1.000 31.20721 80 GLU A C 1
ATOM 653 O O . GLU A 1 81 ? 6.61700 -16.65900 25.09900 1.000 25.51110 80 GLU A O 1
ATOM 659 N N . LEU A 1 82 ? 7.44400 -16.53300 22.99900 1.000 27.07575 81 LEU A N 1
ATOM 660 C CA . LEU A 1 82 ? 6.09100 -16.33600 22.47300 1.000 25.79737 81 LEU A CA 1
ATOM 661 C C . LEU A 1 82 ? 5.27500 -17.61200 22.62800 1.000 25.07709 81 LEU A C 1
ATOM 662 O O . LEU A 1 82 ? 4.16700 -17.58800 23.18200 1.000 25.79417 81 LEU A O 1
ATOM 667 N N . LEU A 1 83 ? 5.84500 -18.75100 22.22600 1.000 23.86847 82 LEU A N 1
ATOM 668 C CA . LEU A 1 83 ? 5.15400 -20.01800 22.43500 1.000 25.58581 82 LEU A CA 1
ATOM 669 C C . LEU A 1 83 ? 4.79500 -20.18500 23.90500 1.000 31.81211 82 LEU A C 1
ATOM 670 O O . LEU A 1 83 ? 3.62700 -20.37600 24.25900 1.000 28.62546 82 LEU A O 1
ATOM 675 N N . ARG A 1 84 ? 5.79300 -20.05500 24.78000 1.000 27.74867 83 ARG A N 1
ATOM 676 C CA . ARG A 1 84 ? 5.56300 -20.21100 26.21100 1.000 32.55219 83 ARG A CA 1
ATOM 677 C C . ARG A 1 84 ? 4.51100 -19.24000 26.71500 1.000 31.69091 83 ARG A C 1
ATOM 678 O O . ARG A 1 84 ? 3.71400 -19.58800 27.59000 1.000 28.57631 83 ARG A O 1
ATOM 686 N N . THR A 1 85 ? 4.48700 -18.01200 26.22600 1.000 28.79614 84 THR A N 1
ATOM 687 C CA . THR A 1 85 ? 3.44300 -17.05200 26.64900 1.000 29.70788 84 THR A CA 1
ATOM 688 C C . THR A 1 85 ? 2.04200 -17.61100 26.34000 1.000 30.30302 84 THR A C 1
ATOM 689 O O . THR A 1 85 ? 1.18000 -17.53000 27.22600 1.000 28.49891 84 THR A O 1
ATOM 693 N N . TYR A 1 86 ? 1.83800 -18.16800 25.14500 1.000 26.15849 85 TYR A N 1
ATOM 694 C CA . TYR A 1 86 ? 0.50600 -18.67000 24.72300 1.000 27.59786 85 TYR A CA 1
ATOM 695 C C . TYR A 1 86 ? 0.15400 -19.91200 25.53600 1.000 31.26374 85 TYR A C 1
ATOM 696 O O . TYR A 1 86 ? -0.97500 -20.01000 26.02000 1.000 32.84874 85 TYR A O 1
ATOM 705 N N . ALA A 1 87 ? 1.09900 -20.82900 25.66100 1.000 30.37749 86 ALA A N 1
ATOM 706 C CA . ALA A 1 87 ? 0.89300 -22.03100 26.48800 1.000 33.21330 86 ALA A CA 1
ATOM 707 C C . ALA A 1 87 ? 0.48900 -21.57000 27.88600 1.000 35.18133 86 ALA A C 1
ATOM 708 O O . ALA A 1 87 ? -0.38900 -22.20100 28.48600 1.000 34.30177 86 ALA A O 1
ATOM 710 N N . ALA A 1 88 ? 1.12600 -20.50200 28.36400 1.000 26.66726 87 ALA A N 1
ATOM 711 C CA . ALA A 1 88 ? 0.80900 -20.07600 29.72700 1.000 36.19611 87 ALA A CA 1
ATOM 712 C C . ALA A 1 88 ? -0.62200 -19.57900 29.82400 1.000 36.28047 87 ALA A C 1
ATOM 713 O O . ALA A 1 88 ? -1.28700 -19.78500 30.84900 1.000 36.77649 87 ALA A O 1
ATOM 715 N N . VAL A 1 89 ? -1.11200 -18.93100 28.76600 1.000 38.43350 88 VAL A N 1
ATOM 716 C CA . VAL A 1 89 ? -2.49900 -18.49300 28.76900 1.000 35.42823 88 VAL A CA 1
ATOM 717 C C . VAL A 1 89 ? -3.42000 -19.70800 28.79500 1.000 35.41682 88 VAL A C 1
ATOM 718 O O . VAL A 1 89 ? -4.42600 -19.72700 29.51400 1.000 34.51030 88 VAL A O 1
ATOM 722 N N . LEU A 1 90 ? -3.03800 -20.77500 28.08400 1.000 35.62751 89 LEU A N 1
ATOM 723 C CA . LEU A 1 90 ? -3.92700 -21.91800 27.90400 1.000 37.56584 89 LEU A CA 1
ATOM 724 C C . LEU A 1 90 ? -3.91100 -22.87000 29.09500 1.000 41.83131 89 LEU A C 1
ATOM 725 O O . LEU A 1 90 ? -4.93200 -23.49400 29.40800 1.000 41.32180 89 LEU A O 1
ATOM 730 N N . HIS A 1 91 ? -2.76200 -23.04500 29.73400 1.000 36.58900 90 HIS A N 1
ATOM 731 C CA . HIS A 1 91 ? -2.58900 -24.13300 30.67700 1.000 40.05762 90 HIS A CA 1
ATOM 732 C C . HIS A 1 91 ? -2.18900 -23.66400 32.06700 1.000 44.53015 90 HIS A C 1
ATOM 733 O O . HIS A 1 91 ? -1.99300 -24.50100 32.95700 1.000 46.19778 90 HIS A O 1
ATOM 740 N N . GLY A 1 92 ? -1.97400 -22.37100 32.26300 1.000 38.43706 91 GLY A N 1
ATOM 741 C CA . GLY A 1 92 ? -1.47100 -21.90800 33.56700 1.000 41.83403 91 GLY A CA 1
ATOM 742 C C . GLY A 1 92 ? 0.04300 -21.92600 33.67800 1.000 40.13120 91 GLY A C 1
ATOM 743 O O . GLY A 1 92 ? 0.65600 -22.88100 33.18700 1.000 39.14308 91 GLY A O 1
ATOM 744 N N . GLU A 1 93 ? 0.61600 -20.95100 34.37900 1.000 47.72902 92 GLU A N 1
ATOM 745 C CA . GLU A 1 93 ? 2.09800 -20.79600 34.48200 1.000 52.02100 92 GLU A CA 1
ATOM 746 C C . GLU A 1 93 ? 2.79700 -22.04100 35.04800 1.000 49.23320 92 GLU A C 1
ATOM 747 O O . GLU A 1 93 ? 3.90200 -22.32300 34.59500 1.000 48.28456 92 GLU A O 1
ATOM 753 N N . GLU A 1 94 ? 2.17600 -22.75100 35.99000 1.000 53.44235 93 GLU A N 1
ATOM 754 C CA . GLU A 1 94 ? 2.82000 -23.92200 36.65200 1.000 51.73546 93 GLU A CA 1
ATOM 755 C C . GLU A 1 94 ? 3.00800 -25.10100 35.69200 1.000 53.05971 93 GLU A C 1
ATOM 756 O O . GLU A 1 94 ? 3.94100 -25.88500 35.92000 1.000 58.13590 93 GLU A O 1
ATOM 762 N N . ALA A 1 95 ? 2.14600 -25.25500 34.69200 1.000 49.03377 94 ALA A N 1
ATOM 763 C CA . ALA A 1 95 ? 2.24200 -26.44600 33.82000 1.000 47.56680 94 ALA A CA 1
ATOM 764 C C . ALA A 1 95 ? 3.13500 -26.14800 32.62700 1.000 46.88867 94 ALA A C 1
ATOM 765 O O . ALA A 1 95 ? 3.56400 -27.08500 31.95400 1.000 55.42456 94 ALA A O 1
ATOM 767 N N . VAL A 1 96 ? 3.37000 -24.87000 32.37700 1.000 50.39788 95 VAL A N 1
ATOM 768 C CA . VAL A 1 96 ? 4.22600 -24.49200 31.22200 1.000 49.61812 95 VAL A CA 1
ATOM 769 C C . VAL A 1 96 ? 5.67300 -24.45700 31.69300 1.000 48.90255 95 VAL A C 1
ATOM 770 O O . VAL A 1 96 ? 5.91700 -24.25500 32.88700 1.000 47.47583 95 VAL A O 1
ATOM 774 N N . PRO A 1 97 ? 6.63300 -24.65100 30.77800 1.000 52.28441 96 PRO A N 1
ATOM 775 C CA . PRO A 1 97 ? 8.01600 -24.57300 31.13600 1.000 48.97158 96 PRO A CA 1
ATOM 776 C C . PRO A 1 97 ? 8.32300 -23.15900 31.63300 1.000 54.39796 96 PRO A C 1
ATOM 777 O O . PRO A 1 97 ? 7.59200 -22.23400 31.33400 1.000 46.71732 96 PRO A O 1
ATOM 781 N N . PRO A 1 98 ? 9.41800 -22.98200 32.38700 1.000 53.07266 97 PRO A N 1
ATOM 782 C CA . PRO A 1 98 ? 9.74900 -21.67300 32.92400 1.000 50.04886 97 PRO A CA 1
ATOM 783 C C . PRO A 1 98 ? 10.43800 -20.77500 31.88400 1.000 41.27458 97 PRO A C 1
ATOM 784 O O . PRO A 1 98 ? 10.91800 -21.28500 30.90400 1.000 40.98664 97 PRO A O 1
ATOM 788 N N . PRO A 1 99 ? 10.47600 -19.44700 32.10300 1.000 39.71885 98 PRO A N 1
ATOM 789 C CA . PRO A 1 99 ? 11.16900 -18.52100 31.20400 1.000 37.75494 98 PRO A CA 1
ATOM 790 C C . PRO A 1 99 ? 12.57200 -19.04300 30.84600 1.000 40.38366 98 PRO A C 1
ATOM 791 O O . PRO A 1 99 ? 13.25900 -19.51600 31.71800 1.000 39.27286 98 PRO A O 1
ATOM 795 N N . LEU A 1 100 ? 12.96800 -18.93300 29.58000 1.000 37.88730 99 LEU A N 1
ATOM 796 C CA . LEU A 1 100 ? 14.22400 -19.56600 29.09600 1.000 37.10193 99 LEU A CA 1
ATOM 797 C C . LEU A 1 100 ? 15.50800 -19.02800 29.72400 1.000 37.25858 99 LEU A C 1
ATOM 798 O O . LEU A 1 100 ? 15.65700 -17.80900 29.81200 1.000 32.84976 99 LEU A O 1
ATOM 803 N N . VAL A 1 101 ? 16.38700 -19.94200 30.12400 1.000 30.70909 100 VAL A N 1
ATOM 804 C CA . VAL A 1 101 ? 17.70400 -19.60400 30.64600 1.000 31.39061 100 VAL A CA 1
ATOM 805 C C . VAL A 1 101 ? 18.71900 -20.01300 29.58500 1.000 33.18883 100 VAL A C 1
ATOM 806 O O . VAL A 1 101 ? 19.12500 -21.17800 29.49800 1.000 37.27664 100 VAL A O 1
ATOM 810 N N . MET A 1 102 ? 19.12800 -19.05800 28.75300 1.000 31.62781 101 MET A N 1
ATOM 811 C CA . MET A 1 102 ? 20.02000 -19.38200 27.64400 1.000 32.74254 101 MET A CA 1
ATOM 812 C C . MET A 1 102 ? 21.39900 -19.72500 28.20500 1.000 31.47275 101 MET A C 1
ATOM 813 O O . MET A 1 102 ? 21.99500 -18.92800 28.93500 1.000 33.43009 101 MET A O 1
ATOM 818 N N . THR A 1 103 ? 21.89700 -20.99600 27.90800 1.000 38.52205 102 THR A N 1
ATOM 819 C CA . THR A 1 103 ? 23.24900 -21.33100 28.34300 1.000 32.17469 102 THR A CA 1
ATOM 820 C C . THR A 1 103 ? 24.26500 -20.87400 27.30600 1.000 31.36712 102 THR A C 1
ATOM 821 O O . THR A 1 103 ? 23.93500 -20.76600 26.11800 1.000 35.16459 102 THR A O 1
ATOM 825 N N . PRO A 1 104 ? 25.51600 -20.61500 27.7070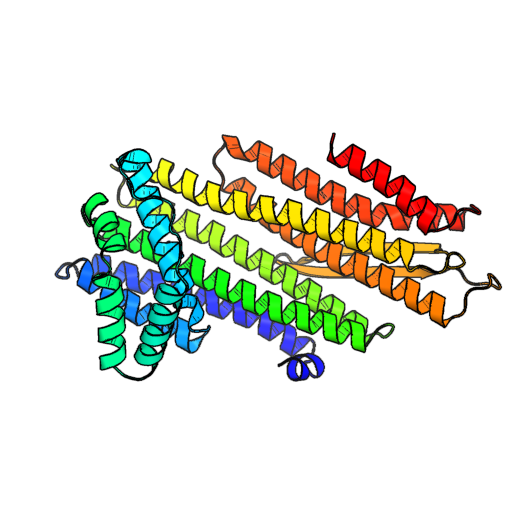0 1.000 31.34614 103 PRO A N 1
ATOM 826 C CA . PRO A 1 104 ? 26.53200 -20.26200 26.70000 1.000 30.79084 103 PRO A CA 1
ATOM 827 C C . PRO A 1 104 ? 26.70400 -21.34500 25.66100 1.000 28.12029 103 PRO A C 1
ATOM 828 O O . PRO A 1 104 ? 26.98200 -21.03900 24.49400 1.000 30.35104 103 PRO A O 1
ATOM 832 N N . GLU A 1 105 ? 26.49100 -22.60900 26.04200 1.000 26.44848 104 GLU A N 1
ATOM 833 C CA . GLU A 1 105 ? 26.75700 -23.71200 25.12400 1.000 28.25623 104 GLU A CA 1
ATOM 834 C C . GLU A 1 105 ? 25.66700 -23.81500 24.07900 1.000 25.44500 104 GLU A C 1
ATOM 835 O O . GLU A 1 105 ? 25.95600 -24.01700 22.89000 1.000 24.27724 104 GLU A O 1
ATOM 841 N N . LEU A 1 106 ? 24.41000 -23.66200 24.49700 1.000 26.03860 105 LEU A N 1
ATOM 842 C CA . LEU A 1 106 ? 23.32400 -23.62000 23.52600 1.000 21.39432 105 LEU A CA 1
ATOM 843 C C . LEU A 1 106 ? 23.50700 -22.46900 22.53800 1.000 23.34335 105 LEU A C 1
ATOM 844 O O . LEU A 1 106 ? 23.33500 -22.65700 21.32900 1.000 25.53805 105 LEU A O 1
ATOM 849 N N . ALA A 1 107 ? 23.86100 -21.27400 23.02800 1.000 24.12375 106 ALA A N 1
ATOM 850 C CA . ALA A 1 107 ? 24.01700 -20.12000 22.14000 1.000 23.72124 106 ALA A CA 1
ATOM 851 C C . ALA A 1 107 ? 25.13900 -20.34500 21.13100 1.000 25.84812 106 ALA A C 1
ATOM 852 O O . ALA A 1 107 ? 24.97700 -20.06600 19.93000 1.000 21.19744 106 ALA A O 1
ATOM 854 N N . ALA A 1 108 ? 26.28900 -20.86200 21.60200 1.000 25.20677 107 ALA A N 1
ATOM 855 C CA . ALA A 1 108 ? 27.39100 -21.15700 20.68800 1.000 24.32385 107 ALA A CA 1
ATOM 856 C C . ALA A 1 108 ? 26.99200 -22.20900 19.65900 1.000 25.19930 107 ALA A C 1
ATOM 857 O O . ALA A 1 108 ? 27.33500 -22.08500 18.47700 1.000 19.50366 107 ALA A O 1
ATOM 859 N N . GLU A 1 109 ? 26.26500 -23.25000 20.08000 1.000 20.44453 108 GLU A N 1
ATOM 860 C CA . GLU A 1 109 ? 25.82800 -24.25300 19.12000 1.000 24.70807 108 GLU A CA 1
ATOM 861 C C . GLU A 1 109 ? 24.88700 -23.65200 18.08300 1.000 21.55141 108 GLU A C 1
ATOM 862 O O . GLU A 1 109 ? 25.01800 -23.92400 16.88500 1.000 23.03252 108 GLU A O 1
ATOM 868 N N . ILE A 1 110 ? 23.92900 -22.83400 18.52800 1.000 23.33993 109 ILE A N 1
ATOM 869 C CA . ILE A 1 110 ? 22.96700 -22.24300 17.60500 1.000 18.91606 109 ILE A CA 1
ATOM 870 C C . ILE A 1 110 ? 23.68400 -21.36800 16.59500 1.000 22.40225 109 ILE A C 1
ATOM 871 O O . ILE A 1 110 ? 23.38800 -21.41400 15.39000 1.000 19.71627 109 ILE A O 1
ATOM 876 N N . ILE A 1 111 ? 24.66200 -20.58200 17.06400 1.000 21.15387 110 ILE A N 1
ATOM 877 C CA . ILE A 1 111 ? 25.37800 -19.67900 16.17200 1.000 18.94964 110 ILE A CA 1
ATOM 878 C C . ILE A 1 111 ? 26.22600 -20.46400 15.17900 1.000 22.75167 110 ILE A C 1
ATOM 879 O O . ILE A 1 111 ? 26.23900 -20.15600 13.98400 1.000 22.42193 110 ILE A O 1
ATOM 884 N N . ALA A 1 112 ? 26.94400 -21.48800 15.65200 1.000 23.39569 111 ALA A N 1
ATOM 885 C CA . ALA A 1 112 ? 27.74800 -22.31000 14.75100 1.000 23.53993 111 ALA A CA 1
ATOM 886 C C . ALA A 1 112 ? 26.88200 -22.95500 13.66800 1.000 26.94223 111 ALA A C 1
ATOM 887 O O . ALA A 1 112 ? 27.22100 -22.92100 12.47100 1.000 27.31609 111 ALA A O 1
ATOM 889 N N . LEU A 1 113 ? 25.75900 -23.55800 14.07400 1.000 23.67509 112 LEU A N 1
ATOM 890 C CA . LEU A 1 113 ? 24.84000 -24.14300 13.10000 1.000 25.46262 112 LEU A CA 1
ATOM 891 C C . LEU A 1 113 ? 24.32700 -23.10600 12.10900 1.000 24.07724 112 LEU A C 1
ATOM 892 O O . LEU A 1 113 ? 24.22500 -23.38200 10.90800 1.000 28.16628 112 LEU A O 1
ATOM 897 N N . PHE A 1 114 ? 23.99300 -21.90500 12.58800 1.000 21.20897 113 PHE A N 1
ATOM 898 C CA . PHE A 1 114 ? 23.51600 -20.86600 11.68000 1.000 21.29944 113 PHE A CA 1
ATOM 899 C C . PHE A 1 114 ? 24.58700 -20.49700 10.65700 1.000 27.03175 113 PHE A C 1
ATOM 900 O O . PHE A 1 114 ? 24.29100 -20.34000 9.46300 1.000 26.49976 113 PHE A O 1
ATOM 908 N N . GLN A 1 115 ? 25.82900 -20.31600 11.11500 1.000 21.90480 114 GLN A N 1
ATOM 909 C CA . GLN A 1 115 ? 26.93600 -20.02900 10.20000 1.000 30.25780 114 GLN A CA 1
ATOM 910 C C . GLN A 1 115 ? 27.04400 -21.07900 9.11100 1.000 32.22311 114 GLN A C 1
ATOM 911 O O . GLN A 1 115 ? 27.01300 -20.75900 7.91600 1.000 35.45644 114 GLN A O 1
ATOM 917 N N . ALA A 1 116 ? 27.16300 -22.34900 9.51800 1.000 28.29508 115 ALA A N 1
ATOM 918 C CA . ALA A 1 116 ? 27.16500 -23.45000 8.55600 1.000 26.48066 115 ALA A CA 1
ATOM 919 C C . ALA A 1 116 ? 25.94300 -23.42700 7.63800 1.000 31.12289 115 ALA A C 1
ATOM 920 O O . ALA A 1 116 ? 26.01400 -23.89400 6.49300 1.000 32.64856 115 ALA A O 1
ATOM 922 N N . ALA A 1 117 ? 24.81000 -22.91400 8.12000 1.000 28.24371 116 ALA A N 1
ATOM 923 C CA . ALA A 1 117 ? 23.65000 -22.80200 7.24700 1.000 29.01893 116 ALA A CA 1
ATOM 924 C C . ALA A 1 117 ? 23.84600 -21.71300 6.19800 1.000 31.63961 116 ALA A C 1
ATOM 925 O O . ALA A 1 117 ? 23.22800 -21.76500 5.13500 1.000 29.87876 116 ALA A O 1
ATOM 927 N N . THR A 1 118 ? 24.67900 -20.71800 6.46800 1.000 29.42844 117 THR A N 1
ATOM 928 C CA . THR A 1 118 ? 24.88700 -19.73800 5.40600 1.000 35.80899 117 THR A CA 1
ATOM 929 C C . THR A 1 118 ? 25.90500 -20.20100 4.36700 1.000 41.99609 117 THR A C 1
ATOM 930 O O . THR A 1 118 ? 26.15400 -19.47400 3.40000 1.000 42.25412 117 THR A O 1
ATOM 934 N N . GLU A 1 119 ? 26.47600 -21.39600 4.52000 1.000 41.64035 118 GLU A N 1
ATOM 935 C CA . GLU A 1 119 ? 27.58500 -21.85300 3.69100 1.000 45.47613 118 GLU A CA 1
ATOM 936 C C . GLU A 1 119 ? 27.23500 -22.98600 2.73600 1.000 44.50233 118 GLU A C 1
ATOM 937 O O . GLU A 1 119 ? 27.95700 -23.17600 1.75300 1.000 39.09333 118 GLU A O 1
ATOM 943 N N . SER A 1 120 ? 26.17300 -23.74800 3.00700 1.000 40.07789 119 SER A N 1
ATOM 944 C CA . SER A 1 120 ? 25.82600 -24.89700 2.18800 1.000 38.31869 119 SER A CA 1
ATOM 945 C C . SER A 1 120 ? 24.41300 -25.36200 2.51400 1.000 40.55943 119 SER A C 1
ATOM 946 O O . SER A 1 120 ? 23.91100 -25.16400 3.62600 1.000 34.29843 119 SER A O 1
ATOM 949 N N . GLU A 1 121 ? 23.79100 -25.99600 1.51900 1.000 33.93249 120 GLU A N 1
ATOM 950 C CA . GLU A 1 121 ? 22.44100 -26.53100 1.66500 1.000 34.43459 120 GLU A CA 1
ATOM 951 C C . GLU A 1 121 ? 22.37300 -27.58400 2.77100 1.000 37.22903 120 GLU A C 1
ATOM 952 O O . GLU A 1 121 ? 21.39200 -27.64200 3.52600 1.000 38.78339 120 GLU A O 1
ATOM 958 N N . GLU A 1 122 ? 23.40700 -28.42900 2.87900 1.000 40.84582 121 GLU A N 1
ATOM 959 C CA . GLU A 1 122 ? 23.48600 -29.38200 3.98900 1.000 39.59942 121 GLU A CA 1
ATOM 960 C C . GLU A 1 122 ? 23.52400 -28.67700 5.33600 1.000 35.44686 121 GLU A C 1
ATOM 961 O O . GLU A 1 122 ? 22.90400 -29.13700 6.30000 1.000 35.49245 121 GLU A O 1
ATOM 967 N N . GLY A 1 123 ? 24.28800 -27.58900 5.43500 1.000 35.50520 122 GLY A N 1
ATOM 968 C CA . GLY A 1 123 ? 24.30300 -26.82700 6.67300 1.000 37.27200 122 GLY A CA 1
ATOM 969 C C . GLY A 1 123 ? 22.93300 -26.27800 7.01100 1.000 32.19248 122 GLY A C 1
ATOM 970 O O . GLY A 1 123 ? 22.51300 -26.29000 8.17200 1.000 28.93014 122 GLY A O 1
ATOM 971 N N . LEU A 1 124 ? 22.20500 -25.82300 5.99500 1.000 34.12968 123 LEU A N 1
ATOM 972 C CA . LEU A 1 124 ? 20.86200 -25.30900 6.23000 1.000 33.44319 123 LEU A CA 1
ATOM 973 C C . LEU A 1 124 ? 19.93300 -26.39900 6.75500 1.000 33.16484 123 LEU A C 1
ATOM 974 O O . LEU A 1 124 ? 19.16500 -26.16100 7.69800 1.000 31.56189 123 LEU A O 1
ATOM 979 N N . GLU A 1 125 ? 19.99700 -27.60500 6.17200 1.000 30.26923 124 GLU A N 1
ATOM 980 C CA . GLU A 1 125 ? 19.20400 -28.70400 6.72000 1.000 35.78054 124 GLU A CA 1
ATOM 981 C C . GLU A 1 125 ? 19.62000 -29.06100 8.13400 1.000 30.48290 124 GLU A C 1
ATOM 982 O O . GLU A 1 125 ? 18.76600 -29.41100 8.95200 1.000 36.02982 124 GLU A O 1
ATOM 988 N N . ALA A 1 126 ? 20.91600 -29.01200 8.44400 1.000 27.41450 125 ALA A N 1
ATOM 989 C CA . ALA A 1 126 ? 21.31800 -29.28600 9.82200 1.000 25.73147 125 ALA A CA 1
ATOM 990 C C . ALA A 1 126 ? 20.72600 -28.25400 10.78400 1.000 28.50111 125 ALA A C 1
ATOM 991 O O . ALA A 1 126 ? 20.23300 -28.60500 11.86800 1.000 26.36565 125 ALA A O 1
ATOM 993 N N . PHE A 1 127 ? 20.76700 -26.97200 10.40300 1.000 23.22073 126 PHE A N 1
ATOM 994 C CA . PHE A 1 127 ? 20.19200 -25.91700 11.24600 1.000 26.37669 126 PHE A CA 1
ATOM 995 C C . PHE A 1 127 ? 18.68900 -26.12500 11.44400 1.000 29.06241 126 PHE A C 1
ATOM 996 O O . PHE A 1 127 ? 18.17800 -26.08300 12.57400 1.000 24.74397 126 PHE A O 1
ATOM 1004 N N . ILE A 1 128 ? 17.96800 -26.35600 10.34700 1.000 28.69011 127 ILE A N 1
ATOM 1005 C CA . ILE A 1 128 ? 16.52500 -26.54600 10.42100 1.000 25.76326 127 ILE A CA 1
ATOM 1006 C C . ILE A 1 128 ? 16.19200 -27.77000 11.26200 1.000 30.76266 127 ILE A C 1
ATOM 1007 O O . ILE A 1 128 ? 15.28100 -27.73600 12.10400 1.000 30.56686 127 ILE A O 1
ATOM 1012 N N . ALA A 1 129 ? 16.92000 -28.87300 11.05100 1.000 30.11057 128 ALA A N 1
ATOM 1013 C CA . ALA A 1 129 ? 16.68300 -30.06900 11.84800 1.000 28.56781 128 ALA A CA 1
ATOM 1014 C C . ALA A 1 129 ? 16.95600 -29.80900 13.32700 1.000 28.95240 128 ALA A C 1
ATOM 1015 O O . ALA A 1 129 ? 16.23200 -30.30800 14.19400 1.000 26.04359 128 ALA A O 1
ATOM 1017 N N . PHE A 1 130 ? 17.98900 -29.01800 13.64000 1.000 33.06960 129 PHE A N 1
ATOM 1018 C CA . PHE A 1 130 ? 18.27800 -28.71300 15.04100 1.000 30.24566 129 PHE A CA 1
ATOM 1019 C C . PHE A 1 130 ? 17.16900 -27.87500 15.66400 1.000 28.19517 129 PHE A C 1
ATOM 1020 O O . PHE A 1 130 ? 16.76700 -28.12200 16.80300 1.000 30.56298 129 PHE A O 1
ATOM 1028 N N . VAL A 1 131 ? 16.69500 -26.85300 14.95200 1.000 34.24380 130 VAL A N 1
ATOM 1029 C CA . VAL A 1 131 ? 15.65300 -25.99700 15.51400 1.000 34.30918 130 VAL A CA 1
ATOM 1030 C C . VAL A 1 131 ? 14.35600 -26.77600 15.67700 1.000 35.49784 130 VAL A C 1
ATOM 1031 O O . VAL A 1 131 ? 13.68600 -26.67500 16.71100 1.000 35.38666 130 VAL A O 1
ATOM 1035 N N . LEU A 1 132 ? 13.98700 -27.57700 14.67100 1.000 35.25512 131 LEU A N 1
ATOM 1036 C CA . LEU A 1 132 ? 12.69800 -28.27100 14.67700 1.000 39.42015 131 LEU A CA 1
ATOM 1037 C C . LEU A 1 132 ? 12.69600 -29.53300 15.52600 1.000 36.33126 131 LEU A C 1
ATOM 1038 O O . LEU A 1 132 ? 11.61400 -29.99400 15.90000 1.000 43.00658 131 LEU A O 1
ATOM 1043 N N . GLY A 1 133 ? 13.86700 -30.11600 15.80800 1.000 37.63471 132 GLY A N 1
ATOM 1044 C CA . GLY A 1 133 ? 14.03300 -31.20700 16.75200 1.000 32.70564 132 GLY A CA 1
ATOM 1045 C C . GLY A 1 133 ? 14.25600 -30.78800 18.19700 1.000 37.49780 132 GLY A C 1
ATOM 1046 O O . GLY A 1 133 ? 14.27500 -31.63700 19.09600 1.000 43.47243 132 GLY A O 1
ATOM 1047 N N . ASP A 1 134 ? 14.40100 -29.48800 18.43100 1.000 30.83369 133 ASP A N 1
ATOM 1048 C CA . ASP A 1 134 ? 14.70900 -28.99200 19.79700 1.000 36.34353 133 ASP A CA 1
ATOM 1049 C C . ASP A 1 134 ? 13.61500 -29.44000 20.76300 1.000 35.90570 133 ASP A C 1
ATOM 1050 O O . ASP A 1 134 ? 12.46400 -29.04500 20.58300 1.000 34.09796 133 ASP A O 1
ATOM 1055 N N . PRO A 1 135 ? 13.95800 -30.21900 21.80400 1.000 38.19785 134 PRO A N 1
ATOM 1056 C CA . PRO A 1 135 ? 12.94500 -30.77600 22.70300 1.000 31.68626 134 PRO A CA 1
ATOM 1057 C C . PRO A 1 135 ? 12.04200 -29.72200 23.36200 1.000 34.67603 134 PRO A C 1
ATOM 1058 O O . PRO A 1 135 ? 10.85900 -29.91500 23.37200 1.000 37.49471 134 PRO A O 1
ATOM 1062 N N . ALA A 1 136 ? 12.61500 -28.62200 23.84500 1.000 37.06456 135 ALA A N 1
ATOM 1063 C CA . ALA A 1 136 ? 11.83200 -27.59300 24.57200 1.000 39.61143 135 ALA A CA 1
ATOM 1064 C C . ALA A 1 136 ? 10.77900 -26.92200 23.67400 1.000 34.35213 135 ALA A C 1
ATOM 1065 O O . ALA A 1 136 ? 9.65400 -26.71800 24.14100 1.000 36.85820 135 ALA A O 1
ATOM 1067 N N . LEU A 1 137 ? 11.14300 -26.60600 22.43400 1.000 31.81886 136 LEU A N 1
ATOM 1068 C CA . LEU A 1 137 ? 10.19500 -25.97800 21.48900 1.000 30.58239 136 LEU A CA 1
ATOM 1069 C C . LEU A 1 137 ? 9.11100 -26.98500 21.12900 1.000 36.35997 136 LEU A C 1
ATOM 1070 O O . LEU A 1 137 ? 7.94400 -26.59200 21.08000 1.000 36.64937 136 LEU A O 1
ATOM 1075 N N . GLN A 1 138 ? 9.51000 -28.22800 20.87000 1.000 34.62999 137 GLN A N 1
ATOM 1076 C CA . GLN A 1 138 ? 8.54100 -29.29700 20.53900 1.000 39.04275 137 GLN A CA 1
ATOM 1077 C C . GLN A 1 138 ? 7.50000 -29.40600 21.65900 1.000 39.29725 137 GLN A C 1
ATOM 1078 O O . GLN A 1 138 ? 6.32800 -29.59500 21.34000 1.000 39.60518 137 GLN A O 1
ATOM 1084 N N . LYS A 1 139 ? 7.92500 -29.27400 22.91400 1.000 41.47247 138 LYS A N 1
ATOM 1085 C CA . LYS A 1 139 ? 6.97900 -29.35600 24.05900 1.000 44.71064 138 LYS A CA 1
ATOM 1086 C C . LYS A 1 139 ? 5.97300 -28.20800 23.96600 1.000 42.22964 138 LYS A C 1
ATOM 1087 O O . LYS A 1 139 ? 4.76700 -28.47800 24.01900 1.000 41.21348 138 LYS A O 1
ATOM 1093 N N . LEU A 1 140 ? 6.47000 -26.98600 23.80100 1.000 41.39102 139 LEU A N 1
ATOM 1094 C CA . LEU A 1 140 ? 5.59600 -25.79300 23.71100 1.000 36.47264 139 LEU A CA 1
ATOM 1095 C C . LEU A 1 140 ? 4.63800 -25.95500 22.52200 1.000 32.32078 139 LEU A C 1
ATOM 1096 O O . LEU A 1 140 ? 3.45700 -25.66700 22.68800 1.000 36.31536 139 LEU A O 1
ATOM 1101 N N . ILE A 1 141 ? 5.14000 -26.43400 21.38500 1.000 37.79290 140 ILE A N 1
ATOM 1102 C CA . ILE A 1 141 ? 4.31000 -26.61800 20.15900 1.000 37.70284 140 ILE A CA 1
ATOM 1103 C C . ILE A 1 141 ? 3.21900 -27.64300 20.44700 1.000 38.75126 140 ILE A C 1
ATOM 1104 O O . ILE A 1 141 ? 2.08000 -27.40500 20.05500 1.000 38.69694 140 ILE A O 1
ATOM 1109 N N . ASP A 1 142 ? 3.58300 -28.72900 21.11700 1.000 40.70595 141 ASP A N 1
ATOM 1110 C CA . ASP A 1 142 ? 2.60900 -29.78200 21.47900 1.000 39.35497 141 ASP A CA 1
ATOM 1111 C C . ASP A 1 142 ? 1.51500 -29.15500 22.33700 1.000 37.83902 141 ASP A C 1
ATOM 1112 O O . ASP A 1 142 ? 0.34500 -29.37200 22.04700 1.000 34.97312 141 ASP A O 1
ATOM 1117 N N . MET A 1 143 ? 1.91900 -28.34800 23.31100 1.000 36.40577 142 MET A N 1
ATOM 1118 C CA . MET A 1 143 ? 0.96600 -27.67000 24.21400 1.000 36.20039 142 MET A CA 1
ATOM 1119 C C . MET A 1 143 ? 0.03100 -26.75400 23.41500 1.000 38.57847 142 MET A C 1
ATOM 1120 O O . MET A 1 143 ? -1.04100 -26.44700 23.93200 1.000 36.42530 142 MET A O 1
ATOM 1125 N N . LEU A 1 144 ? 0.41800 -26.37600 22.18600 1.000 40.74887 143 LEU A N 1
ATOM 1126 C CA . LEU A 1 144 ? -0.43400 -25.49900 21.33000 1.000 36.93312 143 LEU A CA 1
ATOM 1127 C C . LEU A 1 144 ? -1.18700 -26.32700 20.28000 1.000 35.14613 143 LEU A C 1
ATOM 1128 O O . LEU A 1 144 ? -1.72000 -25.73900 19.34700 1.000 37.02164 143 LEU A O 1
ATOM 1133 N N . GLY A 1 145 ? -1.21600 -27.64700 20.43500 1.000 37.78573 144 GLY A N 1
ATOM 1134 C CA . GLY A 1 145 ? -1.91700 -28.53700 19.48500 1.000 41.98809 144 GLY A CA 1
ATOM 1135 C C . GLY A 1 145 ? -1.40600 -28.42300 18.05800 1.000 38.61823 144 GLY A C 1
ATOM 1136 O O . GLY A 1 145 ? -2.13700 -28.83600 17.15400 1.000 34.71901 144 GLY A O 1
ATOM 1137 N N . LYS A 1 146 ? -0.20700 -27.86700 17.86400 1.000 42.41252 145 LYS A N 1
ATOM 1138 C CA . LYS A 1 146 ? 0.41900 -27.72300 16.51800 1.000 39.09014 145 LYS A CA 1
ATOM 1139 C C . LYS A 1 146 ? -0.48800 -26.91500 15.57900 1.000 41.06637 145 LYS A C 1
ATOM 1140 O O . LYS A 1 146 ? -0.43800 -27.17200 14.37600 1.000 37.17344 145 LYS A O 1
ATOM 1146 N N . ASP A 1 147 ? -1.26500 -25.96400 16.11800 1.000 36.02438 146 ASP A N 1
ATOM 1147 C CA . ASP A 1 147 ? -2.12900 -25.09000 15.28500 1.000 33.47423 146 ASP A CA 1
ATOM 1148 C C . ASP A 1 147 ? -1.23600 -24.31200 14.31700 1.000 38.03525 146 ASP A C 1
ATOM 1149 O O . ASP A 1 147 ? -0.41300 -23.53600 14.79900 1.000 34.90437 146 ASP A O 1
ATOM 1154 N N . LYS A 1 148 ? -1.39900 -24.51200 13.00900 1.000 34.46275 147 LYS A N 1
ATOM 1155 C CA . LYS A 1 148 ? -0.47900 -23.89800 12.01400 1.000 34.55920 147 LYS A CA 1
ATOM 1156 C C . LYS A 1 148 ? -0.63500 -22.37500 11.94000 1.000 34.62166 147 LYS A C 1
ATOM 1157 O O . LYS A 1 148 ? 0.38300 -21.69100 11.88600 1.000 33.60776 147 LYS A O 1
ATOM 1163 N N . VAL A 1 149 ? -1.86700 -21.88200 11.90500 1.000 34.23281 148 VAL A N 1
ATOM 1164 C CA . VAL A 1 149 ? -2.11100 -20.41600 11.79100 1.000 41.77431 148 VAL A CA 1
ATOM 1165 C C . VAL A 1 149 ? -1.50600 -19.71400 13.01300 1.000 35.28183 148 VAL A C 1
ATOM 1166 O O . VAL A 1 149 ? -0.81300 -18.72000 12.82400 1.000 37.36041 148 VAL A O 1
ATOM 1170 N N . VAL A 1 150 ? -1.73300 -20.25200 14.20300 1.000 29.67222 149 VAL A N 1
ATOM 1171 C CA . VAL A 1 150 ? -1.22500 -19.61200 15.44900 1.000 31.24961 149 VAL A CA 1
ATOM 1172 C C . VAL A 1 150 ? 0.30200 -19.67000 15.48900 1.000 31.33012 149 VAL A C 1
ATOM 1173 O O . VAL A 1 150 ? 0.91700 -18.62500 15.66800 1.000 28.15612 149 VAL A O 1
ATOM 1177 N N . ILE A 1 151 ? 0.87100 -20.85500 15.32000 1.000 26.88164 150 ILE A N 1
ATOM 1178 C CA . ILE A 1 151 ? 2.34500 -21.01200 15.46400 1.000 32.13309 150 ILE A CA 1
ATOM 1179 C C . ILE A 1 151 ? 3.08900 -20.19300 14.39400 1.000 26.88130 150 ILE A C 1
ATOM 1180 O O . ILE A 1 151 ? 4.11300 -19.62800 14.73000 1.000 23.44636 150 ILE A O 1
ATOM 1185 N N . LEU A 1 152 ? 2.56700 -20.14000 13.17400 1.000 24.14745 151 LEU A N 1
ATOM 1186 C CA . LEU A 1 152 ? 3.23400 -19.37400 12.08900 1.000 31.09187 151 LEU A CA 1
ATOM 1187 C C . LEU A 1 152 ? 3.13000 -17.87100 12.37000 1.000 27.95960 151 LEU A C 1
ATOM 1188 O O . LEU A 1 152 ? 4.09000 -17.16600 12.08900 1.000 27.28083 151 LEU A O 1
ATOM 1193 N N . SER A 1 153 ? 1.99000 -17.42200 12.88600 1.000 26.05877 152 SER A N 1
ATOM 1194 C CA . SER A 1 153 ? 1.81700 -16.00300 13.27700 1.000 22.13657 152 SER A CA 1
ATOM 1195 C C . SER A 1 153 ? 2.78700 -15.68000 14.41700 1.000 23.33352 152 SER A C 1
ATOM 1196 O O . SER A 1 153 ? 3.37500 -14.60000 14.38800 1.000 23.18328 152 SER A O 1
ATOM 1199 N N . LEU A 1 154 ? 2.96800 -16.62300 15.34300 1.000 20.33633 153 LEU A N 1
ATOM 1200 C CA . LEU A 1 154 ? 3.92200 -16.43300 16.46500 1.000 27.79650 153 LEU A CA 1
ATOM 1201 C C . LEU A 1 154 ? 5.35600 -16.37600 15.91800 1.000 22.86670 153 LEU A C 1
ATOM 1202 O O . LEU A 1 154 ? 6.14700 -15.58300 16.44600 1.000 21.47464 153 LEU A O 1
ATOM 1207 N N . PHE A 1 155 ? 5.66000 -17.18100 14.90100 1.000 22.21324 154 PHE A N 1
ATOM 1208 C CA . PHE A 1 155 ? 6.98900 -17.17300 14.24900 1.000 21.91576 154 PHE A CA 1
ATOM 1209 C C . PHE A 1 155 ? 7.20900 -15.81400 13.57900 1.000 21.07441 154 PHE A C 1
ATOM 1210 O O . PHE A 1 155 ? 8.31400 -15.30600 13.67200 1.000 22.96639 154 PHE A O 1
ATOM 1218 N N . ALA A 1 156 ? 6.17300 -15.26800 12.94300 1.000 21.065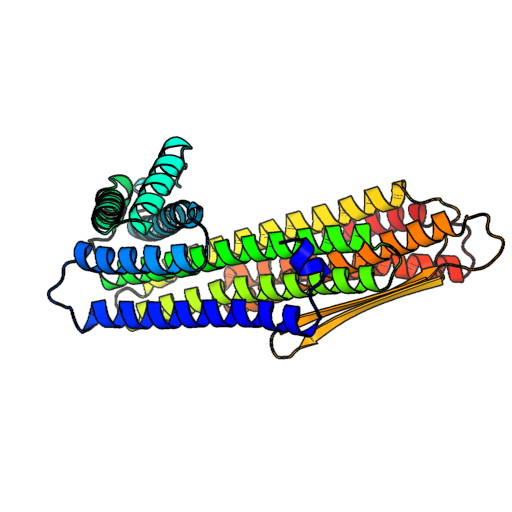94 155 ALA A N 1
ATOM 1219 C CA . ALA A 1 156 ? 6.24900 -13.94900 12.27900 1.000 22.28847 155 ALA A CA 1
ATOM 1220 C C . ALA A 1 156 ? 6.55400 -12.84400 13.29700 1.000 19.02589 155 ALA A C 1
ATOM 1221 O O . ALA A 1 156 ? 7.34500 -11.97500 12.96900 1.000 19.85162 155 ALA A O 1
ATOM 1223 N N . ILE A 1 157 ? 5.94300 -12.90900 14.48100 1.000 24.26555 156 ILE A N 1
ATOM 1224 C CA . ILE A 1 157 ? 6.20000 -11.90600 15.55500 1.000 23.17857 156 ILE A CA 1
ATOM 1225 C C . ILE A 1 157 ? 7.64500 -12.05200 16.03200 1.000 22.35426 156 ILE A C 1
ATOM 1226 O O . ILE A 1 157 ? 8.30800 -11.03700 16.14700 1.000 21.30399 156 ILE A O 1
ATOM 1231 N N . ALA A 1 158 ? 8.09100 -13.28700 16.26800 1.000 22.31338 157 ALA A N 1
ATOM 1232 C CA . ALA A 1 158 ? 9.48700 -13.53100 16.69800 1.000 23.71084 157 ALA A CA 1
ATOM 1233 C C . ALA A 1 158 ? 10.45400 -13.03600 15.61400 1.000 19.02067 157 ALA A C 1
ATOM 1234 O O . ALA A 1 158 ? 11.43400 -12.40500 15.96900 1.000 20.08499 157 ALA A O 1
ATOM 1236 N N . PHE A 1 159 ? 10.14200 -13.30200 14.34900 1.000 20.77959 158 PHE A N 1
ATOM 1237 C CA . PHE A 1 159 ? 10.98500 -12.86500 13.21100 1.000 21.17339 158 PHE A CA 1
ATOM 1238 C C . PHE A 1 159 ? 11.06900 -11.33600 13.21800 1.000 22.68288 158 PHE A C 1
ATOM 1239 O O . PHE A 1 159 ? 12.17200 -10.80800 13.19700 1.000 23.35669 158 PHE A O 1
ATOM 1247 N N . ILE A 1 160 ? 9.91200 -10.67200 13.26500 1.000 24.15498 159 ILE A N 1
ATOM 1248 C CA . ILE A 1 160 ? 9.91500 -9.20400 13.26800 1.000 23.67537 159 ILE A CA 1
ATOM 1249 C C . ILE A 1 160 ? 10.63200 -8.67000 14.50600 1.000 25.61380 159 ILE A C 1
ATOM 1250 O O . ILE A 1 160 ? 11.41800 -7.71700 14.43300 1.000 24.12960 159 ILE A O 1
ATOM 1255 N N . LYS A 1 161 ? 10.37100 -9.27400 15.66100 1.000 22.34454 160 LYS A N 1
ATOM 1256 C CA . LYS A 1 161 ? 10.96800 -8.81800 16.90900 1.000 23.63961 160 LYS A CA 1
ATOM 1257 C C . LYS A 1 161 ? 12.49100 -8.94700 16.87400 1.000 27.23483 160 LYS A C 1
ATOM 1258 O O . LYS A 1 161 ? 13.21500 -8.03700 17.30400 1.000 21.45603 160 LYS A O 1
ATOM 1264 N N . THR A 1 162 ? 13.00400 -10.03000 16.29900 1.000 21.50482 161 THR A N 1
ATOM 1265 C CA . THR A 1 162 ? 14.47100 -10.26900 16.21800 1.000 21.29576 161 THR A CA 1
ATOM 1266 C C . THR A 1 162 ? 15.10500 -9.28800 15.22000 1.000 24.67218 161 THR A C 1
ATOM 1267 O O . THR A 1 162 ? 16.19800 -8.80100 15.50300 1.000 19.82246 161 THR A O 1
ATOM 1271 N N . ALA A 1 163 ? 14.42700 -9.00200 14.11000 1.000 18.99002 162 ALA A N 1
ATOM 1272 C CA . ALA A 1 163 ? 14.93700 -8.03800 13.10800 1.000 20.38012 162 ALA A CA 1
ATOM 1273 C C . ALA A 1 163 ? 15.06700 -6.63000 13.71500 1.000 20.02285 162 ALA A C 1
ATOM 1274 O O . ALA A 1 163 ? 16.04800 -5.96900 13.41600 1.000 23.49723 162 ALA A O 1
ATOM 1276 N N . VAL A 1 164 ? 14.10000 -6.21100 14.52900 1.000 22.39075 163 VAL A N 1
ATOM 1277 C CA . VAL A 1 164 ? 14.15700 -4.88400 15.20900 1.000 24.67642 163 VAL A CA 1
ATOM 1278 C C . VAL A 1 164 ? 15.30700 -4.89400 16.22200 1.000 23.38500 163 VAL A C 1
ATOM 1279 O O . VAL A 1 164 ? 16.02800 -3.91400 16.28100 1.000 27.68820 163 VAL A O 1
ATOM 1283 N N . ASP A 1 165 ? 15.46000 -5.99100 16.95900 1.000 25.40432 164 ASP A N 1
ATOM 1284 C CA . ASP A 1 165 ? 16.55200 -6.13400 17.95600 1.000 26.34683 164 ASP A CA 1
ATOM 1285 C C . ASP A 1 165 ? 17.91100 -5.97300 17.25900 1.000 24.75660 164 ASP A C 1
ATOM 1286 O O . ASP A 1 165 ? 18.75700 -5.26000 17.78500 1.000 28.47679 164 ASP A O 1
ATOM 1291 N N . SER A 1 166 ? 18.08300 -6.62100 16.11300 1.000 23.27808 165 SER A N 1
ATOM 1292 C CA . SER A 1 166 ? 19.34300 -6.51500 15.33900 1.000 27.08602 165 SER A CA 1
ATOM 1293 C C . SER A 1 166 ? 19.53700 -5.07600 14.82800 1.000 23.96645 165 SER A C 1
ATOM 1294 O O . SER A 1 166 ? 20.65500 -4.59100 14.88800 1.000 26.61011 165 SER A O 1
ATOM 1297 N N . ALA A 1 167 ? 18.47400 -4.43700 14.34700 1.000 22.54940 166 ALA A N 1
ATOM 1298 C CA . ALA A 1 167 ? 18.53600 -3.04100 13.86100 1.000 27.79069 166 ALA A CA 1
ATOM 1299 C C . ALA A 1 167 ? 18.82600 -2.08600 15.02400 1.000 24.58503 166 ALA A C 1
ATOM 1300 O O . ALA A 1 167 ? 19.53200 -1.11000 14.81900 1.000 23.84613 166 ALA A O 1
ATOM 1302 N N . LEU A 1 168 ? 18.27800 -2.38500 16.19600 1.000 24.40431 167 LEU A N 1
ATOM 1303 C CA . LEU A 1 168 ? 18.52400 -1.53600 17.38200 1.000 26.34842 167 LEU A CA 1
ATOM 1304 C C . LEU A 1 168 ?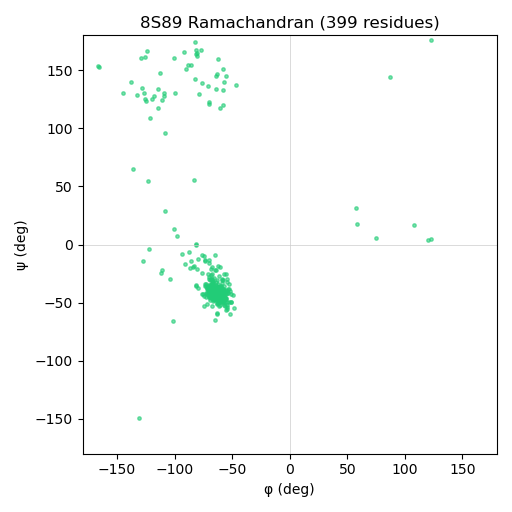 20.01100 -1.61200 17.73900 1.000 30.55680 167 LEU A C 1
ATOM 1305 O O . LEU A 1 168 ? 20.58500 -0.56400 18.02700 1.000 24.08547 167 LEU A O 1
ATOM 1310 N N . GLU A 1 169 ? 20.60100 -2.80100 17.64100 1.000 29.24678 168 GLU A N 1
ATOM 1311 C CA . GLU A 1 169 ? 22.03800 -2.97700 17.97600 1.000 32.05345 168 GLU A CA 1
ATOM 1312 C C . GLU A 1 169 ? 22.90500 -2.20600 16.97700 1.000 28.52579 168 GLU A C 1
ATOM 1313 O O . GLU A 1 169 ? 23.87300 -1.59000 17.40300 1.000 31.43961 168 GLU A O 1
ATOM 1319 N N . GLU A 1 170 ? 22.55100 -2.25800 15.69800 1.000 30.81198 169 GLU A N 1
ATOM 1320 C CA . GLU A 1 170 ? 23.35200 -1.57400 14.65400 1.000 30.35018 169 GLU A CA 1
ATOM 1321 C C . GLU A 1 170 ? 23.20700 -0.06500 14.83500 1.000 28.51476 169 GLU A C 1
ATOM 1322 O O . GLU A 1 170 ? 24.20300 0.63300 14.67100 1.000 30.07246 169 GLU A O 1
ATOM 1328 N N . ALA A 1 171 ? 22.00700 0.39100 15.17900 1.000 28.88471 170 ALA A N 1
ATOM 1329 C CA . ALA A 1 171 ? 21.77900 1.82800 15.43700 1.000 29.10294 170 ALA A CA 1
ATOM 1330 C C . ALA A 1 171 ? 22.54900 2.25700 16.68900 1.000 28.31725 170 ALA A C 1
ATOM 1331 O O . ALA A 1 171 ? 23.03300 3.38200 16.70300 1.000 30.74290 170 ALA A O 1
ATOM 1333 N N . ASP A 1 172 ? 22.66200 1.37100 17.67000 1.000 24.87112 171 ASP A N 1
ATOM 1334 C CA . ASP A 1 172 ? 23.42800 1.66700 18.90800 1.000 34.00807 171 ASP A CA 1
ATOM 1335 C C . ASP A 1 172 ? 24.92200 1.80800 18.58400 1.000 30.02641 171 ASP A C 1
ATOM 1336 O O . ASP A 1 172 ? 25.55800 2.70300 19.13800 1.000 24.11990 171 ASP A O 1
ATOM 1341 N N . LYS A 1 173 ? 25.42800 0.95700 17.70000 1.000 29.88341 172 LYS A N 1
ATOM 1342 C CA . LYS A 1 173 ? 26.84900 1.03400 17.28500 1.000 31.14499 172 LYS A CA 1
ATOM 1343 C C . LYS A 1 173 ? 27.06500 2.30900 16.45200 1.000 30.73542 172 LYS A C 1
ATOM 1344 O O . LYS A 1 173 ? 28.09200 2.95100 16.63900 1.000 32.89084 172 LYS A O 1
ATOM 1350 N N . LEU A 1 174 ? 26.09400 2.68000 15.62600 1.000 22.70361 173 LEU A N 1
ATOM 1351 C CA . LEU A 1 174 ? 26.20200 3.92100 14.81900 1.000 27.93438 173 LEU A CA 1
ATOM 1352 C C . LEU A 1 174 ? 26.23300 5.14000 15.74900 1.000 28.69141 173 LEU A C 1
ATOM 1353 O O . LEU A 1 174 ? 27.04700 6.03100 15.50300 1.000 26.64275 173 LEU A O 1
ATOM 1358 N N . GLY A 1 175 ? 25.36800 5.16000 16.76700 1.000 28.04764 174 GLY A N 1
ATOM 1359 C CA . GLY A 1 175 ? 25.31300 6.28800 17.71200 1.000 23.74285 174 GLY A CA 1
ATOM 1360 C C . GLY A 1 175 ? 26.57200 6.40400 18.53700 1.000 24.19950 174 GLY A C 1
ATOM 1361 O O . GLY A 1 175 ? 27.09500 7.50600 18.63800 1.000 31.47395 174 GLY A O 1
ATOM 1362 N N . ALA A 1 176 ? 27.03400 5.28600 19.07900 1.000 25.00714 175 ALA A N 1
ATOM 1363 C CA . ALA A 1 176 ? 28.26000 5.26800 19.89400 1.000 26.40229 175 ALA A CA 1
ATOM 1364 C C . ALA A 1 176 ? 29.44200 5.70300 19.03300 1.000 29.74268 175 ALA A C 1
ATOM 1365 O O . ALA A 1 176 ? 30.31400 6.40300 19.54300 1.000 31.15576 175 ALA A O 1
ATOM 1367 N N . ALA A 1 177 ? 29.43000 5.29600 17.76900 1.000 27.90620 176 ALA A N 1
ATOM 1368 C CA . ALA A 1 177 ? 30.51400 5.74800 16.90700 1.000 30.46084 176 ALA A CA 1
ATOM 1369 C C . ALA A 1 177 ? 30.39800 7.24000 16.62900 1.000 28.88916 176 ALA A C 1
ATOM 1370 O O . ALA A 1 177 ? 31.41300 7.95200 16.57100 1.000 29.35717 176 ALA A O 1
ATOM 1372 N N . ALA A 1 178 ? 29.16500 7.73200 16.45700 1.000 26.90126 177 ALA A N 1
ATOM 1373 C CA . ALA A 1 178 ? 28.95100 9.16600 16.26700 1.000 28.79591 177 ALA A CA 1
ATOM 1374 C C . ALA A 1 178 ? 29.39800 9.96800 17.49300 1.000 27.11724 177 ALA A C 1
ATOM 1375 O O . ALA A 1 178 ? 29.93400 11.07600 17.36100 1.000 29.58383 177 ALA A O 1
ATOM 1377 N N . LEU A 1 179 ? 29.17300 9.43100 18.69500 1.000 24.77379 178 LEU A N 1
ATOM 1378 C CA . LEU A 1 179 ? 29.58800 10.14100 19.90300 1.000 28.93729 178 LEU A CA 1
ATOM 1379 C C . LEU A 1 179 ? 31.10900 10.14300 20.05000 1.000 29.81397 178 LEU A C 1
ATOM 1380 O O . LEU A 1 179 ? 31.69600 11.13900 20.49900 1.000 29.32254 178 LEU A O 1
ATOM 1385 N N . GLU A 1 180 ? 31.76300 9.04000 19.67400 1.000 29.82486 179 GLU A N 1
ATOM 1386 C CA . GLU A 1 180 ? 33.22300 9.02900 19.64700 1.000 27.81825 179 GLU A CA 1
ATOM 1387 C C . GLU A 1 180 ? 33.74400 10.10600 18.70800 1.000 32.31585 179 GLU A C 1
ATOM 1388 O O . GLU A 1 180 ? 34.63800 10.88500 19.06300 1.000 33.38933 179 GLU A O 1
ATOM 1394 N N . LEU A 1 181 ? 33.17200 10.18700 17.50700 1.000 33.52623 180 LEU A N 1
ATOM 1395 C CA . LEU A 1 181 ? 33.63000 11.19200 16.54700 1.000 35.78564 180 LEU A CA 1
ATOM 1396 C C . LEU A 1 181 ? 33.33400 12.61200 17.02500 1.000 36.30790 180 LEU A C 1
ATOM 1397 O O . LEU A 1 181 ? 34.14900 13.51900 16.81500 1.000 33.51215 180 LEU A O 1
ATOM 1402 N N . ALA A 1 182 ? 32.16600 12.84000 17.63900 1.000 32.09321 181 ALA A N 1
ATOM 1403 C CA . ALA A 1 182 ? 31.88800 14.17000 18.18400 1.000 33.80693 181 ALA A CA 1
ATOM 1404 C C . ALA A 1 182 ? 32.93100 14.54400 19.22700 1.000 31.08404 181 ALA A C 1
ATOM 1405 O O . ALA A 1 182 ? 33.44700 15.66700 19.23300 1.000 31.55222 181 ALA A O 1
ATOM 1407 N N . GLU A 1 183 ? 33.28900 13.58700 20.07900 1.000 28.87223 182 GLU A N 1
ATOM 1408 C CA . GLU A 1 183 ? 34.23200 13.85100 21.15200 1.000 35.74128 182 GLU A CA 1
ATOM 1409 C C . GLU A 1 183 ? 35.63100 14.14600 20.61500 1.000 41.94793 182 GLU A C 1
ATOM 1410 O O . GLU A 1 183 ? 36.31300 15.05300 21.11000 1.000 38.86723 182 GLU A O 1
ATOM 1416 N N . GLU A 1 184 ? 36.07100 13.39800 19.59900 1.000 41.38027 183 GLU A N 1
ATOM 1417 C CA . GLU A 1 184 ? 37.34600 13.67600 18.94400 1.000 33.46331 183 GLU A CA 1
ATOM 1418 C C . GLU A 1 184 ? 37.32700 14.97600 18.15200 1.000 35.58320 183 GLU A C 1
ATOM 1419 O O . GLU A 1 184 ? 38.39400 15.53200 17.87500 1.000 37.97101 183 GLU A O 1
ATOM 1425 N N . ASN A 1 185 ? 36.15000 15.47100 17.76800 1.000 31.26373 184 ASN A N 1
ATOM 1426 C CA . ASN A 1 185 ? 36.01900 16.75900 17.09500 1.000 34.20330 184 ASN A CA 1
ATOM 1427 C C . ASN A 1 185 ? 35.38800 17.80700 18.00300 1.000 33.58719 184 ASN A C 1
ATOM 1428 O O . ASN A 1 185 ? 34.73300 18.74200 17.52200 1.000 37.10841 184 ASN A O 1
ATOM 1433 N N . ARG A 1 186 ? 35.60800 17.63600 19.30900 1.000 35.15228 185 ARG A N 1
ATOM 1434 C CA . ARG A 1 186 ? 34.94000 18.49400 20.32400 1.000 36.54767 185 ARG A CA 1
ATOM 1435 C C . ARG A 1 186 ? 35.19700 19.97700 20.09000 1.000 40.94681 185 ARG A C 1
ATOM 1436 O O . ARG A 1 186 ? 36.28400 20.34200 19.64000 1.000 42.37896 185 ARG A O 1
ATOM 1444 N N . GLY A 1 187 ? 34.18400 20.77700 20.38700 1.000 42.31272 186 GLY A N 1
ATOM 1445 C CA . GLY A 1 187 ? 34.35000 22.20900 20.26400 1.000 41.54426 186 GLY A CA 1
ATOM 1446 C C . GLY A 1 187 ? 34.35400 22.74800 18.85300 1.000 50.60480 186 GLY A C 1
ATOM 1447 O O . GLY A 1 187 ? 34.60500 23.94500 18.67000 1.000 48.83112 186 GLY A O 1
ATOM 1448 N N . THR A 1 188 ? 34.09800 21.91100 17.84700 1.000 44.74794 187 THR A N 1
ATOM 1449 C CA . THR A 1 188 ? 34.04600 22.35800 16.46000 1.000 50.90996 187 THR A CA 1
ATOM 1450 C C . THR A 1 188 ? 32.69800 21.98600 15.85800 1.000 49.39533 187 THR A C 1
ATOM 1451 O O . THR A 1 188 ? 31.93600 21.19300 16.41900 1.000 48.48422 187 THR A O 1
ATOM 1455 N N . ALA A 1 189 ? 32.40800 22.58000 14.69600 1.000 50.38966 188 ALA A N 1
ATOM 1456 C CA . ALA A 1 189 ? 31.14800 22.28800 14.02200 1.000 50.52860 188 ALA A CA 1
ATOM 1457 C C . ALA A 1 189 ? 31.10900 20.86100 13.48800 1.000 45.68588 188 ALA A C 1
ATOM 1458 O O . ALA A 1 189 ? 30.02200 20.29800 13.33500 1.000 49.39696 188 ALA A O 1
ATOM 1460 N N . GLU A 1 190 ? 32.26900 20.26200 13.19400 1.000 45.65709 189 GLU A N 1
ATOM 1461 C CA . GLU A 1 190 ? 32.31300 18.82200 12.94600 1.000 47.18719 189 GLU A CA 1
ATOM 1462 C C . GLU A 1 190 ? 31.74400 18.04100 14.13300 1.000 45.33542 189 GLU A C 1
ATOM 1463 O O . GLU A 1 190 ? 30.94600 17.10000 13.96300 1.000 44.50568 189 GLU A O 1
ATOM 1469 N N . GLY A 1 191 ? 32.17300 18.40800 15.34400 1.000 38.57938 190 GLY A N 1
ATOM 1470 C CA . GLY A 1 191 ? 31.62900 17.78900 16.54100 1.000 37.87351 190 GLY A CA 1
ATOM 1471 C C . GLY A 1 191 ? 30.12200 17.91900 16.62800 1.000 37.29715 190 GLY A C 1
ATOM 1472 O O . GLY A 1 191 ? 29.42300 16.93800 16.90500 1.000 32.91290 190 GLY A O 1
ATOM 1473 N N . GLU A 1 192 ? 29.59900 19.12700 16.36700 1.000 36.38824 191 GLU A N 1
ATOM 1474 C CA . GLU A 1 192 ? 28.15000 19.32800 16.40600 1.000 39.88775 191 GLU A CA 1
ATOM 1475 C C . GLU A 1 192 ? 27.44000 18.50400 15.33700 1.000 37.05486 191 GLU A C 1
ATOM 1476 O O . GLU A 1 192 ? 26.34300 17.98700 15.58200 1.000 36.82296 191 GLU A O 1
ATOM 1482 N N . ARG A 1 193 ? 28.06000 18.34300 14.16400 1.000 36.82778 192 ARG A N 1
ATOM 1483 C CA . ARG A 1 193 ? 27.49900 17.46700 13.14200 1.000 38.58641 192 ARG A CA 1
ATOM 1484 C C . ARG A 1 193 ? 27.34500 16.04500 13.67200 1.000 36.09556 192 ARG A C 1
ATOM 1485 O O . ARG A 1 193 ? 26.29000 15.42200 13.51100 1.000 32.19741 192 ARG A O 1
ATOM 1493 N N . HIS A 1 194 ? 28.38600 15.51700 14.32100 1.000 28.41650 193 HIS A N 1
ATOM 1494 C CA . HIS A 1 194 ? 28.28300 14.15700 14.84700 1.000 31.76916 193 HIS A CA 1
ATOM 1495 C C . HIS A 1 194 ? 27.27800 14.04300 15.99700 1.000 31.24441 193 HIS A C 1
ATOM 1496 O O . HIS A 1 194 ? 26.60600 13.00900 16.12800 1.000 23.50554 193 HIS A O 1
ATOM 1503 N N . LEU A 1 195 ? 27.14700 15.08200 16.82700 1.000 29.69404 194 LEU A N 1
ATOM 1504 C CA . LEU A 1 195 ? 26.09000 15.08100 17.83700 1.000 28.13915 194 LEU A CA 1
ATOM 1505 C C . LEU A 1 195 ? 24.72300 14.97900 17.17400 1.000 26.46084 194 LEU A C 1
ATOM 1506 O O . LEU A 1 195 ? 23.81800 14.27100 17.65400 1.000 22.01459 194 LEU A O 1
ATOM 1511 N N . GLN A 1 196 ? 24.56600 15.66600 16.04700 1.000 25.66331 195 GLN A N 1
ATOM 1512 C CA . GLN A 1 196 ? 23.29300 15.62900 15.34800 1.000 27.82583 195 GLN A CA 1
ATOM 1513 C C . GLN A 1 196 ? 23.06100 14.24300 14.75200 1.000 29.48505 195 GLN A C 1
ATOM 1514 O O . GLN A 1 196 ? 21.91400 13.76000 14.67900 1.000 26.17818 195 GLN A O 1
ATOM 1520 N N . PHE A 1 197 ? 24.14700 13.60000 14.30200 1.000 25.50435 196 PHE A N 1
ATOM 1521 C CA . PHE A 1 197 ? 24.07500 12.21200 13.85100 1.000 26.39701 196 PHE A CA 1
ATOM 1522 C C . PHE A 1 197 ? 23.55600 11.30900 14.96100 1.000 27.03235 196 PHE A C 1
ATOM 1523 O O . PHE A 1 197 ? 22.70200 10.43800 14.73100 1.000 25.61630 196 PHE A O 1
ATOM 1531 N N . TYR A 1 198 ? 24.11400 11.46500 16.16700 1.000 25.41271 197 TYR A N 1
ATOM 1532 C CA . TYR A 1 198 ? 23.63900 10.67400 17.29900 1.000 25.53877 197 TYR A CA 1
ATOM 1533 C C . TYR A 1 198 ? 22.14100 10.88200 17.52500 1.000 22.94032 197 TYR A C 1
ATOM 1534 O O . TYR A 1 198 ? 21.38600 9.91800 17.73500 1.000 25.24591 197 TYR A O 1
ATOM 1543 N N . ALA A 1 199 ? 21.68600 12.13900 17.45800 1.000 22.71349 198 ALA A N 1
ATOM 1544 C CA . ALA A 1 199 ? 20.25900 12.40900 17.64700 1.000 23.29718 198 ALA A CA 1
ATOM 1545 C C . ALA A 1 199 ? 19.41300 11.71700 16.57800 1.000 26.04571 198 ALA A C 1
ATOM 1546 O O . ALA A 1 199 ? 18.36000 11.12500 16.88200 1.000 20.53387 198 ALA A O 1
ATOM 1548 N N . ALA A 1 200 ? 19.83900 11.82000 15.31400 1.000 20.87269 199 ALA A N 1
ATOM 1549 C CA . ALA A 1 200 ? 19.16800 11.09700 14.23900 1.000 24.05609 199 ALA A CA 1
ATOM 1550 C C . ALA A 1 200 ? 19.06900 9.59800 14.54500 1.000 23.02257 199 ALA A C 1
ATOM 1551 O O . ALA A 1 200 ? 18.02100 8.98100 14.29900 1.000 24.72007 199 ALA A O 1
ATOM 1553 N N . THR A 1 201 ? 20.13800 8.99200 15.08400 1.000 17.69513 200 THR A N 1
ATOM 1554 C CA . THR A 1 201 ? 20.04800 7.55900 15.39600 1.000 21.17157 200 THR A CA 1
ATOM 1555 C C . THR A 1 201 ? 18.99300 7.29200 16.47400 1.000 24.55633 200 THR A C 1
ATOM 1556 O O . THR A 1 201 ? 18.31800 6.25500 16.44300 1.000 22.37779 200 THR A O 1
ATOM 1560 N N . GLN A 1 202 ? 18.80000 8.23300 17.40600 1.000 23.39296 201 GLN A N 1
ATOM 1561 C CA . GLN A 1 202 ? 17.72100 8.06000 18.38600 1.000 24.80205 201 GLN A CA 1
ATOM 1562 C C . GLN A 1 202 ? 16.33600 8.13100 17.72600 1.000 24.58198 201 GLN A C 1
ATOM 1563 O O . GLN A 1 202 ? 15.41700 7.35900 18.07300 1.000 20.80808 201 GLN A O 1
ATOM 1569 N N . GLY A 1 203 ? 16.15400 9.07800 16.80700 1.000 23.48896 202 GLY A N 1
ATOM 1570 C CA . GLY A 1 203 ? 14.94800 9.06300 15.98300 1.000 21.10703 202 GLY A CA 1
ATOM 1571 C C . GLY A 1 203 ? 14.69400 7.69900 15.36700 1.000 22.86427 202 GLY A C 1
ATOM 1572 O O . GLY A 1 203 ? 13.57300 7.17700 15.39700 1.000 20.09613 202 GLY A O 1
ATOM 1573 N N . LEU A 1 204 ? 15.75600 7.07700 14.85400 1.000 21.16975 203 LEU A N 1
ATOM 1574 C CA . LEU A 1 204 ? 15.64800 5.74900 14.24600 1.000 23.79978 203 LEU A CA 1
ATOM 1575 C C . LEU A 1 204 ? 15.28400 4.67100 15.27000 1.000 25.69109 203 LEU A C 1
ATOM 1576 O O . LEU A 1 204 ? 14.42200 3.82700 15.00500 1.000 18.51253 203 LEU A O 1
ATOM 1581 N N . LYS A 1 205 ? 15.95600 4.65200 16.43000 1.000 18.50184 204 LYS A N 1
ATOM 1582 C CA . LYS A 1 205 ? 15.60100 3.66900 17.45200 1.000 23.10092 204 LYS A CA 1
ATOM 1583 C C . LYS A 1 205 ? 14.12000 3.76000 17.82600 1.000 21.81229 204 LYS A C 1
ATOM 1584 O O . LYS A 1 205 ? 13.45100 2.73100 18.00800 1.000 22.08610 204 LYS A O 1
ATOM 1590 N N . ALA A 1 206 ? 13.59900 4.98700 17.94600 1.000 19.42113 205 ALA A N 1
ATOM 1591 C CA . ALA A 1 206 ? 12.17500 5.18500 18.21000 1.000 22.38470 205 ALA A CA 1
ATOM 1592 C C . ALA A 1 206 ? 11.31500 4.60400 17.08600 1.000 22.89305 205 ALA A C 1
ATOM 1593 O O . ALA A 1 206 ? 10.34100 3.88000 17.34000 1.000 22.09410 205 ALA A O 1
ATOM 1595 N N . TRP A 1 207 ? 11.65000 4.93600 15.82900 1.000 21.24472 206 TRP A N 1
ATOM 1596 C CA . TRP A 1 207 ? 10.95200 4.35200 14.68100 1.000 25.64705 206 TRP A CA 1
ATOM 1597 C C . TRP A 1 207 ? 10.93200 2.82800 14.75900 1.000 22.39673 206 TRP A C 1
ATOM 1598 O O . TRP A 1 207 ? 9.91800 2.19200 14.43600 1.000 20.10949 206 TRP A O 1
ATOM 1609 N N . LEU A 1 208 ? 12.03500 2.22200 15.21500 1.000 17.69971 207 LEU A N 1
ATOM 1610 C CA . LEU A 1 208 ? 12.16100 0.75900 15.16600 1.000 20.65172 207 LEU A CA 1
ATOM 1611 C C . LEU A 1 208 ? 11.30300 0.08000 16.23800 1.000 19.07264 207 LEU A C 1
ATOM 1612 O O . LEU A 1 208 ? 10.62300 -0.92800 15.96500 1.000 18.04900 207 LEU A O 1
ATOM 1617 N N . LYS A 1 209 ? 11.32500 0.61200 17.46500 1.000 16.98600 208 LYS A N 1
ATOM 1618 C CA . LYS A 1 209 ? 10.42100 0.08800 18.49100 1.000 20.65507 208 LYS A CA 1
ATOM 1619 C C . LYS A 1 209 ? 8.96100 0.26600 18.07800 1.000 20.35048 208 LYS A C 1
ATOM 1620 O O . LYS A 1 209 ? 8.12500 -0.61200 18.32800 1.000 23.30878 208 LYS A O 1
ATOM 1626 N N . GLU A 1 210 ? 8.63500 1.39600 17.44500 1.000 19.12518 209 GLU A N 1
ATOM 1627 C CA . GLU A 1 210 ? 7.25600 1.62100 17.02900 1.000 20.34450 209 GLU A CA 1
ATOM 1628 C C . GLU A 1 210 ? 6.85200 0.60600 15.97200 1.000 22.55501 209 GLU A C 1
ATOM 1629 O O . GLU A 1 210 ? 5.69800 0.16100 15.92300 1.000 23.55594 209 GLU A O 1
ATOM 1635 N N . LEU A 1 211 ? 7.78400 0.26400 15.08100 1.000 22.03367 210 LEU A N 1
ATOM 1636 C CA . LEU A 1 211 ? 7.49600 -0.75700 14.08700 1.000 24.22956 210 LEU A CA 1
ATOM 1637 C C . LEU A 1 211 ? 7.16400 -2.08000 14.76200 1.000 26.34589 210 LEU A C 1
ATOM 1638 O O . LEU A 1 211 ? 6.17000 -2.72900 14.42400 1.000 24.32749 210 LEU A O 1
ATOM 1643 N N . GLU A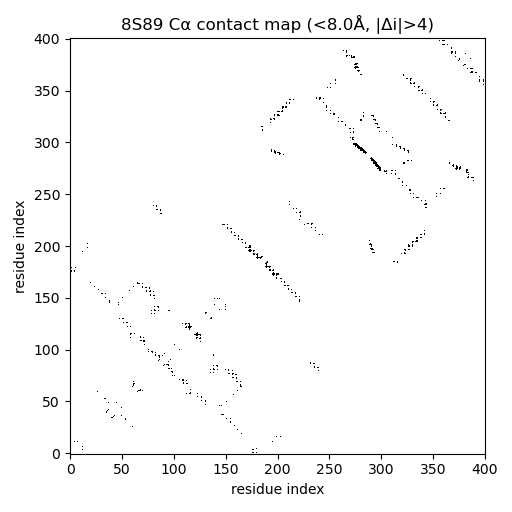 1 212 ? 8.00600 -2.51300 15.70900 1.000 20.70605 211 GLU A N 1
ATOM 1644 C CA . GLU A 1 212 ? 7.70200 -3.76500 16.40700 1.000 23.50117 211 GLU A CA 1
ATOM 1645 C C . GLU A 1 212 ? 6.31100 -3.72700 17.05200 1.000 26.11752 211 GLU A C 1
ATOM 1646 O O . GLU A 1 212 ? 5.55200 -4.70400 16.96100 1.000 25.24484 211 GLU A O 1
ATOM 1652 N N . ILE A 1 213 ? 5.96000 -2.59500 17.68900 1.000 23.23104 212 ILE A N 1
ATOM 1653 C CA . ILE A 1 213 ? 4.65300 -2.44700 18.34400 1.000 24.19557 212 ILE A CA 1
ATOM 1654 C C . ILE A 1 213 ? 3.50200 -2.56700 17.34000 1.000 24.42968 212 ILE A C 1
ATOM 1655 O O . ILE A 1 213 ? 2.55800 -3.35000 17.53900 1.000 21.00537 212 ILE A O 1
ATOM 1660 N N . THR A 1 214 ? 3.54000 -1.77200 16.25700 1.000 26.42191 213 THR A N 1
ATOM 1661 C CA . THR A 1 214 ? 2.40600 -1.77200 15.32700 1.000 23.39026 213 THR A CA 1
ATOM 1662 C C . THR A 1 214 ? 2.31000 -3.08900 14.56000 1.000 26.47872 213 THR A C 1
ATOM 1663 O O . THR A 1 214 ? 1.20200 -3.56600 14.28000 1.000 25.45439 213 THR A O 1
ATOM 1667 N N . GLU A 1 215 ? 3.44900 -3.70900 14.21200 1.000 19.63292 214 GLU A N 1
ATOM 1668 C CA . GLU A 1 215 ? 3.37100 -4.98400 13.49400 1.000 24.50424 214 GLU A CA 1
ATOM 1669 C C . GLU A 1 215 ? 2.86400 -6.09700 14.40600 1.000 28.48848 214 GLU A C 1
ATOM 1670 O O . GLU A 1 215 ? 2.09800 -6.96800 13.96600 1.000 26.91452 214 GLU A O 1
ATOM 1676 N N . THR A 1 216 ? 3.29300 -6.11100 15.67400 1.000 25.62797 215 THR A N 1
ATOM 1677 C CA . THR A 1 216 ? 2.76500 -7.10100 16.60900 1.000 27.34445 215 THR A CA 1
ATOM 1678 C C . THR A 1 216 ? 1.24800 -6.98200 16.71700 1.000 27.78236 215 THR A C 1
ATOM 1679 O O . THR A 1 216 ? 0.52000 -7.99300 16.65000 1.000 26.54773 215 THR A O 1
ATOM 1683 N N . THR A 1 217 ? 0.75500 -5.74100 16.88200 1.000 23.35876 216 THR A N 1
ATOM 1684 C CA . THR A 1 217 ? -0.69400 -5.50300 16.93800 1.000 28.77797 216 THR A CA 1
ATOM 1685 C C . THR A 1 217 ? -1.39600 -5.99100 15.67100 1.000 27.82535 216 THR A C 1
ATOM 1686 O O . THR A 1 217 ? -2.46100 -6.60600 15.74100 1.000 26.16288 216 THR A O 1
ATOM 1690 N N . LYS A 1 218 ? -0.80700 -5.72800 14.50200 1.000 24.98966 217 LYS A N 1
ATOM 1691 C CA . LYS A 1 218 ? -1.43200 -6.12500 13.24300 1.000 27.27765 217 LYS A CA 1
ATOM 1692 C C . LYS A 1 218 ? -1.53800 -7.64000 13.13000 1.000 29.10489 217 LYS A C 1
ATOM 1693 O O . LYS A 1 218 ? -2.57100 -8.17300 12.70300 1.000 28.18773 217 LYS A O 1
ATOM 1699 N N . ILE A 1 219 ? -0.45900 -8.34900 13.47500 1.000 26.36471 218 ILE A N 1
ATOM 1700 C CA . ILE A 1 219 ? -0.45800 -9.80700 13.37900 1.000 22.50862 218 ILE A CA 1
ATOM 1701 C C . ILE A 1 219 ? -1.51800 -10.40400 14.29900 1.000 26.18145 218 ILE A C 1
ATOM 1702 O O . ILE A 1 219 ? -2.23000 -11.34400 13.91700 1.000 25.99250 218 ILE A O 1
ATOM 1707 N N . PHE A 1 220 ? -1.67300 -9.84200 15.50600 1.000 22.76244 219 PHE A N 1
ATOM 1708 C CA . PHE A 1 220 ? -2.73700 -10.31600 16.39600 1.000 28.82921 219 PHE A CA 1
ATOM 1709 C C . PHE A 1 220 ? -4.13600 -9.98800 15.85100 1.000 27.74842 219 PHE A C 1
ATOM 1710 O O . PHE A 1 220 ? -5.06500 -10.79500 15.97600 1.000 28.36485 219 PHE A O 1
ATOM 1718 N N . ASP A 1 221 ? -4.32600 -8.80500 15.26900 1.000 26.12358 220 ASP A N 1
ATOM 1719 C CA . ASP A 1 221 ? -5.64000 -8.48400 14.71400 1.000 27.89200 220 ASP A CA 1
ATOM 1720 C C . ASP A 1 221 ? -5.99500 -9.43600 13.58100 1.000 31.20754 220 ASP A C 1
ATOM 1721 O O . ASP A 1 221 ? -7.13900 -9.89700 13.48100 1.000 34.22996 220 ASP A O 1
ATOM 1726 N N . ASP A 1 222 ? -5.01200 -9.77000 12.73400 1.000 30.39143 221 ASP A N 1
ATOM 1727 C CA . ASP A 1 222 ? -5.26000 -10.73800 11.67200 1.000 28.91445 221 ASP A CA 1
ATOM 1728 C C . ASP A 1 222 ? -5.54200 -12.12900 12.23700 1.000 32.88491 221 ASP A C 1
ATOM 1729 O O . ASP A 1 222 ? -6.40200 -12.84300 11.71000 1.000 29.33910 221 ASP A O 1
ATOM 1734 N N . LEU A 1 223 ? -4.82800 -12.54500 13.29400 1.000 31.80715 222 LEU A N 1
ATOM 1735 C CA . LEU A 1 223 ? -5.15200 -13.81900 13.93500 1.000 30.71737 222 LEU A CA 1
ATOM 1736 C C . LEU A 1 223 ? -6.60200 -13.85000 14.38300 1.000 29.10885 222 LEU A C 1
ATOM 1737 O O . LEU A 1 223 ? -7.34300 -14.79000 14.07900 1.000 32.04644 222 LEU A O 1
ATOM 1742 N N . ILE A 1 224 ? -7.00600 -12.83400 15.13700 1.000 29.90694 223 ILE A N 1
ATOM 1743 C CA . ILE A 1 224 ? -8.36300 -12.75800 15.66600 1.000 31.27552 223 ILE A CA 1
ATOM 1744 C C . ILE A 1 224 ? -9.38300 -12.77000 14.53300 1.000 33.62491 223 ILE A C 1
ATOM 1745 O O . ILE A 1 224 ? -10.44200 -13.39600 14.63800 1.000 33.25322 223 ILE A O 1
ATOM 1750 N N . GLU A 1 225 ? -9.07500 -12.08900 13.42700 1.000 36.21361 224 GLU A N 1
ATOM 1751 C CA . GLU A 1 225 ? -9.97200 -12.09800 12.27900 1.000 37.27738 224 GLU A CA 1
ATOM 1752 C C . GLU A 1 225 ? -10.10100 -13.50500 11.71400 1.000 38.74999 224 GLU A C 1
ATOM 1753 O O . GLU A 1 225 ? -11.20500 -13.95600 11.38200 1.000 38.09055 224 GLU A O 1
ATOM 1759 N N . GLU A 1 226 ? -8.98700 -14.23100 11.65200 1.000 34.85807 225 GLU A N 1
ATOM 1760 C CA . GLU A 1 226 ? -8.92800 -15.55200 11.03600 1.000 37.65571 225 GLU A CA 1
ATOM 1761 C C . GLU A 1 226 ? -9.35400 -16.67300 11.98500 1.000 32.43731 225 GLU A C 1
ATOM 1762 O O . GLU A 1 226 ? -9.70700 -17.76500 11.52700 1.000 30.03775 225 GLU A O 1
ATOM 1768 N N . ARG A 1 227 ? -9.33800 -16.43700 13.29700 1.000 32.62083 226 ARG A N 1
ATOM 1769 C CA . ARG A 1 227 ? -9.67600 -17.47000 14.28200 1.000 29.38113 226 ARG A CA 1
ATOM 1770 C C . ARG A 1 227 ? -10.58600 -16.87300 15.34300 1.000 29.76262 226 ARG A C 1
ATOM 1771 O O . ARG A 1 227 ? -10.22400 -16.77700 16.52400 1.000 23.32233 226 ARG A O 1
ATOM 1779 N N . PRO A 1 228 ? -11.79900 -16.46900 14.95300 1.000 28.23914 227 PRO A N 1
ATOM 1780 C CA . PRO A 1 228 ? -12.63200 -15.70400 15.88900 1.000 26.36991 227 PRO A CA 1
ATOM 1781 C C . PRO A 1 228 ? -13.09300 -16.53200 17.08000 1.000 24.22971 227 PRO A C 1
ATOM 1782 O O . PRO A 1 228 ? -13.31700 -15.96700 18.16100 1.000 30.63095 227 PRO A O 1
ATOM 1786 N N . GLU A 1 229 ? -13.17700 -17.86000 16.93600 1.000 26.25126 228 GLU A N 1
ATOM 1787 C CA . GLU A 1 229 ? -13.48400 -18.70600 18.09200 1.000 30.11813 228 GLU A CA 1
ATOM 1788 C C . GLU A 1 229 ? -12.42100 -18.60000 19.17600 1.000 31.37178 228 GLU A C 1
ATOM 1789 O O . GLU A 1 229 ? -12.68800 -18.95800 20.32700 1.000 37.29295 228 GLU A O 1
ATOM 1795 N N . LEU A 1 230 ? -11.22500 -18.11400 18.84100 1.000 33.55694 229 LEU A N 1
ATOM 1796 C CA . LEU A 1 230 ? -10.14300 -17.98200 19.80600 1.000 33.06047 229 LEU A CA 1
ATOM 1797 C C . LEU A 1 230 ? -10.02500 -16.57600 20.35600 1.000 35.97252 229 LEU A C 1
ATOM 1798 O O . LEU A 1 230 ? -9.08200 -16.30600 21.11200 1.000 39.24043 229 LEU A O 1
ATOM 1803 N N . ALA A 1 231 ? -10.98200 -15.69100 20.03100 1.000 31.82082 230 ALA A N 1
ATOM 1804 C CA . ALA A 1 231 ? -10.81800 -14.26800 20.31500 1.000 30.99073 230 ALA A CA 1
ATOM 1805 C C . ALA A 1 231 ? -10.45500 -14.01400 21.77400 1.000 43.41165 230 ALA A C 1
ATOM 1806 O O . ALA A 1 231 ? -9.67900 -13.09900 22.07700 1.000 42.20434 230 ALA A O 1
ATOM 1808 N N . ALA A 1 232 ? -10.98000 -14.83300 22.69000 1.000 44.69098 231 ALA A N 1
ATOM 1809 C CA . ALA A 1 232 ? -10.64600 -14.68200 24.10400 1.000 41.18284 231 ALA A CA 1
ATOM 1810 C C . ALA A 1 232 ? -9.17000 -14.96200 24.35100 1.000 42.21038 231 ALA A C 1
ATOM 1811 O O . ALA A 1 232 ? -8.41000 -14.05600 24.72000 1.000 46.50578 231 ALA A O 1
ATOM 1813 N N . GLU A 1 233 ? -8.74100 -16.20900 24.12200 1.000 37.08495 232 GLU A N 1
ATOM 1814 C CA . GLU A 1 233 ? -7.34800 -16.57700 24.36600 1.000 41.70860 232 GLU A CA 1
ATOM 1815 C C . GLU A 1 233 ? -6.40500 -15.59200 23.69100 1.000 38.60153 232 GLU A C 1
ATOM 1816 O O . GLU A 1 233 ? -5.47700 -15.05900 24.31600 1.000 35.67766 232 GLU A O 1
ATOM 1822 N N . LEU A 1 234 ? -6.66000 -15.32600 22.40500 1.000 34.90682 233 LEU A N 1
ATOM 1823 C CA . LEU A 1 234 ? -5.81800 -14.43400 21.61700 1.000 36.77359 233 LEU A CA 1
ATOM 1824 C C . LEU A 1 234 ? -5.68300 -13.07900 22.28300 1.000 38.60997 233 LEU A C 1
ATOM 1825 O O . LEU A 1 234 ? -4.56700 -12.56700 22.45000 1.000 34.47210 233 LEU A O 1
ATOM 1830 N N . GLU A 1 235 ? -6.80700 -12.50300 22.72400 1.000 37.36096 234 GLU A N 1
ATOM 1831 C CA . GLU A 1 235 ? -6.73300 -11.17600 23.33300 1.000 40.98218 234 GLU A CA 1
ATOM 1832 C C . GLU A 1 235 ? -5.95300 -11.20800 24.63400 1.000 37.60984 234 GLU A C 1
ATOM 1833 O O . GLU A 1 235 ? -5.33800 -10.20600 25.01100 1.000 37.69039 234 GLU A O 1
ATOM 1839 N N . ALA A 1 236 ? -5.96900 -12.34600 25.33400 1.000 36.40278 235 ALA A N 1
ATOM 1840 C CA . ALA A 1 236 ? -5.16200 -12.46000 26.53800 1.000 40.39015 235 ALA A CA 1
ATOM 1841 C C . ALA A 1 236 ? -3.69500 -12.56600 26.16900 1.000 33.77958 235 ALA A C 1
ATOM 1842 O O . ALA A 1 236 ? -2.84100 -11.90600 26.77600 1.000 36.44674 235 ALA A O 1
ATOM 1844 N N . VAL A 1 237 ? -3.39700 -13.34100 25.12900 1.000 33.45203 236 VAL A N 1
ATOM 1845 C CA . VAL A 1 237 ? -2.00900 -13.53700 24.74200 1.000 28.52842 236 VAL A CA 1
ATOM 1846 C C . VAL A 1 237 ? -1.40900 -12.21000 24.31600 1.000 28.77063 236 VAL A C 1
ATOM 1847 O O . VAL A 1 237 ? -0.34400 -11.80800 24.80200 1.000 27.13700 236 VAL A O 1
ATOM 1851 N N . ARG A 1 238 ? -2.14400 -11.46000 23.48800 1.000 27.79532 237 ARG A N 1
ATOM 1852 C CA . ARG A 1 238 ? -1.66200 -10.15200 23.07300 1.000 33.09136 237 ARG A CA 1
ATOM 1853 C C . ARG A 1 238 ? -1.39700 -9.25400 24.27400 1.000 31.15062 237 ARG A C 1
ATOM 1854 O O . ARG A 1 238 ? -0.37600 -8.55500 24.32200 1.000 29.20159 237 ARG A O 1
ATOM 1862 N N . ASP A 1 239 ? -2.25900 -9.31500 25.29400 1.000 30.16672 238 ASP A N 1
ATOM 1863 C CA . ASP A 1 239 ? -2.03700 -8.39600 26.39800 1.000 36.18297 238 ASP A CA 1
ATOM 1864 C C . ASP A 1 239 ? -0.74400 -8.73000 27.12800 1.000 27.16636 238 ASP A C 1
ATOM 1865 O O . ASP A 1 239 ? -0.04000 -7.82400 27.58800 1.000 31.12264 238 ASP A O 1
ATOM 1870 N N . ARG A 1 240 ? -0.38100 -9.99400 27.17300 1.000 30.47311 239 ARG A N 1
ATOM 1871 C CA . ARG A 1 240 ? 0.89800 -10.39000 27.80200 1.000 34.14755 239 ARG A CA 1
ATOM 1872 C C . ARG A 1 240 ? 2.07400 -9.96700 26.90900 1.000 33.62051 239 ARG A C 1
ATOM 1873 O O . ARG A 1 240 ? 3.09400 -9.56000 27.46600 1.000 32.78680 239 ARG A O 1
ATOM 1881 N N . VAL A 1 241 ? 1.92500 -10.07300 25.58500 1.000 29.05269 240 VAL A N 1
ATOM 1882 C CA . VAL A 1 241 ? 3.02400 -9.74100 24.68300 1.000 24.70950 240 VAL A CA 1
ATOM 1883 C C . VAL A 1 241 ? 3.23600 -8.23700 24.65900 1.000 27.32138 240 VAL A C 1
ATOM 1884 O O . VAL A 1 241 ? 4.34300 -7.72900 24.91100 1.000 26.27643 240 VAL A O 1
ATOM 1888 N N . MET A 1 242 ? 2.15200 -7.50200 24.43100 1.000 25.53512 241 MET A N 1
ATOM 1889 C CA . MET A 1 242 ? 2.18100 -6.05700 24.57200 1.000 25.63210 241 MET A CA 1
ATOM 1890 C C . MET A 1 242 ? 2.59100 -5.63700 25.97700 1.000 27.67115 241 MET A C 1
ATOM 1891 O O . MET A 1 242 ? 3.17100 -4.56100 26.15700 1.000 24.49093 241 MET A O 1
ATOM 1896 N N . GLY A 1 243 ? 2.30000 -6.43100 26.99600 1.000 28.46342 242 GLY A N 1
ATOM 1897 C CA . GLY A 1 243 ? 2.74600 -6.05600 28.34600 1.000 33.49122 242 GLY A CA 1
ATOM 1898 C C . GLY A 1 243 ? 4.25300 -6.14300 28.49200 1.000 29.66872 242 GLY A C 1
ATOM 1899 O O . GLY A 1 243 ? 4.84200 -5.23200 29.08400 1.000 25.74236 242 GLY A O 1
ATOM 1900 N N . ALA A 1 244 ? 4.83800 -7.21400 27.96400 1.000 24.08750 243 ALA A N 1
ATOM 1901 C CA . ALA A 1 244 ? 6.29700 -7.41400 28.03900 1.000 32.18904 243 ALA A CA 1
ATOM 1902 C C . ALA A 1 244 ? 7.01300 -6.28400 27.29400 1.000 26.82830 243 ALA A C 1
ATOM 1903 O O . ALA A 1 244 ? 7.95200 -5.72700 27.84900 1.000 26.39085 243 ALA A O 1
ATOM 1905 N N . LEU A 1 245 ? 6.53100 -5.94100 26.10500 1.000 28.16509 244 LEU A N 1
ATOM 1906 C CA . LEU A 1 245 ? 7.11700 -4.81000 25.34300 1.000 25.81308 244 LEU A CA 1
ATOM 1907 C C . LEU A 1 245 ? 7.06700 -3.52900 26.19600 1.000 26.32756 244 LEU A C 1
ATOM 1908 O O . LEU A 1 245 ? 8.11700 -2.90000 26.32100 1.000 28.46000 244 LEU A O 1
ATOM 1913 N N . LEU A 1 246 ? 5.91900 -3.20800 26.80800 1.000 23.92830 245 LEU A N 1
ATOM 1914 C CA . LEU A 1 246 ? 5.81900 -2.02100 27.70800 1.000 30.10552 245 LEU A CA 1
ATOM 1915 C C . LEU A 1 246 ? 6.90800 -2.05800 28.78300 1.000 21.37598 245 LEU A C 1
ATOM 1916 O O . LEU A 1 246 ? 7.56500 -1.04300 28.96200 1.000 21.89430 245 LEU A O 1
ATOM 1921 N N . ASP A 1 247 ? 7.06000 -3.19200 29.46200 1.000 28.35483 246 ASP A N 1
ATOM 1922 C CA . ASP A 1 247 ? 8.02800 -3.28800 30.57900 1.000 27.47846 246 ASP A CA 1
ATOM 1923 C C . ASP A 1 247 ? 9.43900 -2.98400 30.07900 1.000 24.80164 246 ASP A C 1
ATOM 1924 O O . ASP A 1 247 ? 10.13500 -2.23700 30.75500 1.000 25.53199 246 ASP A O 1
ATOM 1929 N N . GLU A 1 248 ? 9.80800 -3.53600 28.92600 1.000 24.25366 247 GLU A N 1
ATOM 1930 C CA . GLU A 1 248 ? 11.14200 -3.24500 28.33800 1.000 24.23525 247 GLU A CA 1
ATOM 1931 C C . GLU A 1 248 ? 11.30000 -1.72800 28.14100 1.000 21.82128 247 GLU A C 1
ATOM 1932 O O . GLU A 1 248 ? 12.35100 -1.20100 28.49900 1.000 25.61481 247 GLU A O 1
ATOM 1938 N N . VAL A 1 249 ? 10.27400 -1.07100 27.61000 1.000 23.07564 248 VAL A N 1
ATOM 1939 C CA . VAL A 1 249 ? 10.34500 0.40100 27.37700 1.000 25.20872 248 VAL A CA 1
ATOM 1940 C C . VAL A 1 249 ? 10.46000 1.14100 28.72800 1.000 25.00106 248 VAL A C 1
ATOM 1941 O O . VAL A 1 249 ? 11.32700 2.00800 28.84200 1.000 22.14706 248 VAL A O 1
ATOM 1945 N N . LEU A 1 250 ? 9.63400 0.77500 29.70900 1.000 21.40377 249 LEU A N 1
ATOM 1946 C CA . LEU A 1 250 ? 9.64700 1.45300 31.03300 1.000 23.37440 249 LEU A CA 1
ATOM 1947 C C . LEU A 1 250 ? 11.00200 1.21700 31.71800 1.000 22.90775 249 LEU A C 1
ATOM 1948 O O . LEU A 1 250 ? 11.50900 2.14300 32.34100 1.000 22.25242 249 LEU A O 1
ATOM 1953 N N . ALA A 1 251 ? 11.54400 0.00900 31.60700 1.000 20.66662 250 ALA A N 1
ATOM 1954 C CA . ALA A 1 251 ? 12.88400 -0.27900 32.16400 1.000 25.46575 250 ALA A CA 1
ATOM 1955 C C . ALA A 1 251 ? 13.89600 0.64800 31.48500 1.000 21.46754 250 ALA A C 1
ATOM 1956 O O . ALA A 1 251 ? 14.74200 1.20800 32.16700 1.000 21.15955 250 ALA A O 1
ATOM 1958 N N . GLU A 1 252 ? 13.75400 0.79600 30.17200 1.000 20.42283 251 GLU A N 1
ATOM 1959 C CA . GLU A 1 252 ? 14.65200 1.69700 29.44700 1.000 25.79445 251 GLU A CA 1
ATOM 1960 C C . GLU A 1 252 ? 14.46200 3.14200 29.90200 1.000 23.62254 251 GLU A C 1
ATOM 1961 O O . GLU A 1 252 ? 15.44700 3.86500 30.13700 1.000 21.44933 251 GLU A O 1
ATOM 1967 N N . VAL A 1 253 ? 13.22200 3.57900 30.11300 1.000 21.07502 252 VAL A N 1
ATOM 1968 C CA . VAL A 1 253 ? 12.95600 4.94900 30.65200 1.000 21.31826 252 VAL A CA 1
ATOM 1969 C C . VAL A 1 253 ? 13.72100 5.14300 31.96900 1.000 23.24247 252 VAL A C 1
ATOM 1970 O O . VAL A 1 253 ? 14.46600 6.12100 32.08300 1.000 18.96092 252 VAL A O 1
ATOM 1974 N N . ASP A 1 254 ? 13.55700 4.21600 32.90300 1.000 21.95206 253 ASP A N 1
ATOM 1975 C CA . ASP A 1 254 ? 14.22500 4.31100 34.22500 1.000 28.33911 253 ASP A CA 1
ATOM 1976 C C . ASP A 1 254 ? 15.75500 4.36900 34.06300 1.000 23.08444 253 ASP A C 1
ATOM 1977 O O . ASP A 1 254 ? 16.36300 5.24100 34.66700 1.000 24.17827 253 ASP A O 1
ATOM 1982 N N . ALA A 1 255 ? 16.33200 3.49500 33.24600 1.000 22.53773 254 ALA A N 1
ATOM 1983 C CA . ALA A 1 255 ? 17.79500 3.47800 33.01800 1.000 19.88262 254 ALA A CA 1
ATOM 1984 C C . ALA A 1 255 ? 18.27400 4.78700 32.37900 1.000 23.04293 254 ALA A C 1
ATOM 1985 O O . ALA A 1 255 ? 19.31500 5.28100 32.79500 1.000 25.46575 254 ALA A O 1
ATOM 1987 N N . THR A 1 256 ? 17.53100 5.31500 31.40900 1.000 21.81661 255 THR A N 1
ATOM 1988 C CA . THR A 1 256 ? 17.96200 6.53700 30.67800 1.000 22.90459 255 THR A CA 1
ATOM 1989 C C . THR A 1 256 ? 17.91800 7.73300 31.63800 1.000 23.35836 255 THR A C 1
ATOM 1990 O O . THR A 1 256 ? 18.88700 8.47500 31.66700 1.000 25.72319 255 THR A O 1
ATOM 1994 N N . VAL A 1 257 ? 16.85400 7.85600 32.42500 1.000 24.65413 256 VAL A N 1
ATOM 1995 C CA . VAL A 1 257 ? 16.77900 8.93300 33.45000 1.000 29.00328 256 VAL A CA 1
ATOM 1996 C C . VAL A 1 257 ? 18.00300 8.81100 34.35900 1.000 23.92252 256 VAL A C 1
ATOM 1997 O O . VAL A 1 257 ? 18.69700 9.81000 34.53100 1.000 27.59336 256 VAL A O 1
ATOM 2001 N N . ALA A 1 258 ? 18.27300 7.60800 34.85500 1.000 26.03313 257 ALA A N 1
ATOM 2002 C CA . ALA A 1 258 ? 19.43200 7.37100 35.74300 1.000 27.55545 257 ALA A CA 1
ATOM 2003 C C . ALA A 1 258 ? 20.73100 7.79600 35.05500 1.000 29.64842 257 ALA A C 1
ATOM 2004 O O . ALA A 1 258 ? 21.46600 8.57600 35.65300 1.000 30.29362 257 ALA A O 1
ATOM 2006 N N . ALA A 1 259 ? 20.96600 7.31100 33.83600 1.000 29.06735 258 ALA A N 1
ATOM 2007 C CA . ALA A 1 259 ? 22.20500 7.63600 33.09600 1.000 31.61712 258 ALA A CA 1
ATOM 2008 C C . ALA A 1 259 ? 22.33800 9.15200 32.89500 1.000 25.28242 258 ALA A C 1
ATOM 2009 O O . ALA A 1 259 ? 23.42000 9.66800 33.14800 1.000 26.09170 258 ALA A O 1
ATOM 2011 N N . VAL A 1 260 ? 21.27300 9.81400 32.45300 1.000 24.07774 259 VAL A N 1
ATOM 2012 C CA . VAL A 1 260 ? 21.30000 11.28400 32.19200 1.000 23.35530 259 VAL A CA 1
ATOM 2013 C C . VAL A 1 260 ? 21.68600 12.03500 33.47300 1.000 26.84571 259 VAL A C 1
ATOM 2014 O O . VAL A 1 260 ? 22.59300 12.85600 33.40300 1.000 26.03321 259 VAL A O 1
ATOM 2018 N N . LEU A 1 261 ? 21.03600 11.73100 34.59200 1.000 22.78741 260 LEU A N 1
ATOM 2019 C CA . LEU A 1 261 ? 21.31600 12.43300 35.87400 1.000 27.92280 260 LEU A CA 1
ATOM 2020 C C . LEU A 1 261 ? 22.71900 12.07400 36.38600 1.000 25.79026 260 LEU A C 1
ATOM 2021 O O . LEU A 1 261 ? 23.36400 12.95200 36.93000 1.000 32.23541 260 LEU A O 1
ATOM 2026 N N . ALA A 1 262 ? 23.17800 10.84700 36.17600 1.000 28.48528 261 ALA A N 1
ATOM 2027 C CA . ALA A 1 262 ? 24.57100 10.50800 36.54100 1.000 34.76283 261 ALA A CA 1
ATOM 2028 C C . ALA A 1 262 ? 25.52600 11.30800 35.65300 1.000 29.43555 261 ALA A C 1
ATOM 2029 O O . ALA A 1 262 ? 26.56400 11.73900 36.15900 1.000 28.00153 261 ALA A O 1
ATOM 2031 N N . ARG A 1 263 ? 25.17700 11.47500 34.37700 1.000 28.00852 262 ARG A N 1
ATOM 2032 C CA . ARG A 1 263 ? 25.99900 12.31500 33.46800 1.000 29.46183 262 ARG A CA 1
ATOM 2033 C C . ARG A 1 263 ? 25.96500 13.77400 33.96200 1.000 27.91856 262 ARG A C 1
ATOM 2034 O O . ARG A 1 263 ? 27.01200 14.42300 33.92000 1.000 24.45417 262 ARG A O 1
ATOM 2042 N N . LEU A 1 264 ? 24.83000 14.23100 34.48500 1.000 24.35843 263 LEU A N 1
ATOM 2043 C CA . LEU A 1 264 ? 24.77900 15.60000 35.06400 1.000 26.75342 263 LEU A CA 1
ATOM 2044 C C . LEU A 1 264 ? 25.72300 15.71100 36.26900 1.000 28.40108 263 LEU A C 1
ATOM 2045 O O . LEU A 1 264 ? 26.48400 16.68200 36.31500 1.000 24.03957 263 LEU A O 1
ATOM 2050 N N . ARG A 1 265 ? 25.68600 14.74000 37.18100 1.000 28.21004 264 ARG A N 1
ATOM 2051 C CA . ARG A 1 265 ? 26.48200 14.84900 38.43200 1.000 32.18644 264 ARG A CA 1
ATOM 2052 C C . ARG A 1 265 ? 27.97500 14.82700 38.09400 1.000 30.68577 264 ARG A C 1
ATOM 2053 O O . ARG A 1 265 ? 28.70300 15.66600 38.60900 1.000 39.47977 264 ARG A O 1
ATOM 2061 N N . ALA A 1 266 ? 28.37800 13.93600 37.20500 1.000 31.80975 265 ALA A N 1
ATOM 2062 C CA . ALA A 1 266 ? 29.78500 13.89300 36.78000 1.000 33.45752 265 ALA A CA 1
ATOM 2063 C C . ALA A 1 266 ? 30.20200 15.21100 36.10300 1.000 34.86793 265 ALA A C 1
ATOM 2064 O O . ALA A 1 266 ? 31.31700 15.66400 36.36200 1.000 30.55867 265 ALA A O 1
ATOM 2066 N N . LEU A 1 267 ? 29.33800 15.79400 35.26800 1.000 29.73000 266 LEU A N 1
ATOM 2067 C CA . LEU A 1 267 ? 29.65400 17.07500 34.58200 1.000 34.95722 266 LEU A CA 1
ATOM 2068 C C . LEU A 1 267 ? 29.82400 18.18100 35.62800 1.000 32.54845 266 LEU A C 1
ATOM 2069 O O . LEU A 1 267 ? 30.79400 18.92900 35.52500 1.000 31.93192 266 LEU A O 1
ATOM 2074 N N . ALA A 1 268 ? 28.91600 18.24000 36.60100 1.000 30.92207 267 ALA A N 1
ATOM 2075 C CA . ALA A 1 268 ? 28.97100 19.28900 37.64200 1.000 30.96374 267 ALA A CA 1
ATOM 2076 C C . ALA A 1 268 ? 30.29600 19.19800 38.41100 1.000 35.68114 267 ALA A C 1
ATOM 2077 O O . ALA A 1 268 ? 30.84100 20.25300 38.73900 1.000 32.74266 267 ALA A O 1
ATOM 2079 N N . GLU A 1 269 ? 30.79400 17.98700 38.66300 1.000 33.96912 268 GLU A N 1
ATOM 2080 C CA . GLU A 1 269 ? 32.02500 17.82400 39.47600 1.000 36.43553 268 GLU A CA 1
ATOM 2081 C C . GLU A 1 269 ? 33.25100 18.17600 38.63600 1.000 40.47715 268 GLU A C 1
ATOM 2082 O O . GLU A 1 269 ? 34.27100 18.53800 39.22700 1.000 37.12490 268 GLU A O 1
ATOM 2088 N N . ALA A 1 270 ? 33.14500 18.06300 37.31500 1.000 32.75644 269 ALA A N 1
ATOM 2089 C CA . ALA A 1 270 ? 34.30900 18.31500 36.48700 1.000 33.99411 269 ALA A CA 1
ATOM 2090 C C . ALA A 1 270 ? 34.45900 19.79400 36.15700 1.000 38.83567 269 ALA A C 1
ATOM 2091 O O . ALA A 1 270 ? 35.53000 20.21700 35.70700 1.000 33.10858 269 ALA A O 1
ATOM 2093 N N . LEU A 1 271 ? 33.41500 20.58400 36.39400 1.000 35.83537 270 LEU A N 1
ATOM 2094 C CA . LEU A 1 271 ? 33.37300 21.96200 35.93300 1.000 33.12695 270 LEU A CA 1
ATOM 2095 C C . LEU A 1 271 ? 34.34300 22.81400 36.72700 1.000 30.09225 270 LEU A C 1
ATOM 2096 O O . LEU A 1 271 ? 34.41000 22.71300 37.95500 1.000 34.25152 270 LEU A O 1
ATOM 2101 N N . ASP A 1 272 ? 35.07500 23.67900 36.03300 1.000 30.22425 271 ASP A N 1
ATOM 2102 C CA . ASP A 1 272 ? 35.78000 24.74400 36.74700 1.000 36.36484 271 ASP A CA 1
ATOM 2103 C C . ASP A 1 272 ? 34.74400 25.73600 37.26000 1.000 36.12542 271 ASP A C 1
ATOM 2104 O O . ASP A 1 272 ? 33.97500 26.28100 36.45500 1.000 31.49541 271 ASP A O 1
ATOM 2109 N N . PRO A 1 273 ? 34.67800 25.99300 38.57200 1.000 32.76780 272 PRO A N 1
ATOM 2110 C CA . PRO A 1 273 ? 33.61100 26.85400 39.11200 1.000 33.00209 272 PRO A CA 1
ATOM 2111 C C . PRO A 1 273 ? 33.65500 28.31200 38.64300 1.000 30.62824 272 PRO A C 1
ATOM 2112 O O . PRO A 1 273 ? 32.70500 29.05500 38.92700 1.000 32.39530 272 PRO A O 1
ATOM 2116 N N . LYS A 1 274 ? 34.70600 28.75900 37.96100 1.000 32.74597 273 LYS A N 1
ATOM 2117 C CA . LYS A 1 274 ? 34.68800 30.13100 37.46300 1.000 34.71728 273 LYS A CA 1
ATOM 2118 C C . LYS A 1 274 ? 33.87500 30.27100 36.18100 1.000 34.97781 273 LYS A C 1
ATOM 2119 O O . LYS A 1 274 ? 33.58400 31.39800 35.76900 1.000 28.83718 273 LYS A O 1
ATOM 2125 N N . VAL A 1 275 ? 33.50200 29.16400 35.54300 1.000 32.88413 274 VAL A N 1
ATOM 2126 C CA . VAL A 1 275 ? 32.75700 29.21900 34.28800 1.000 32.16380 274 VAL A CA 1
ATOM 2127 C C . VAL A 1 275 ? 31.29400 29.51100 34.59000 1.000 24.84484 274 VAL A C 1
ATOM 2128 O O . VAL A 1 275 ? 30.67400 28.84200 35.42800 1.000 24.72391 274 VAL A O 1
ATOM 2132 N N . ARG A 1 276 ? 30.73900 30.51400 33.90500 1.000 24.88032 275 ARG A N 1
ATOM 2133 C CA . ARG A 1 276 ? 29.35200 30.92300 34.08100 1.000 23.57462 275 ARG A CA 1
ATOM 2134 C C . ARG A 1 276 ? 28.67600 30.98800 32.72100 1.000 24.40911 275 ARG A C 1
ATOM 2135 O O . ARG A 1 276 ? 29.33400 31.05600 31.67600 1.000 19.42074 275 ARG A O 1
ATOM 2143 N N . LEU A 1 277 ? 27.34400 30.95400 32.74800 1.000 23.52671 276 LEU A N 1
ATOM 2144 C CA . LEU A 1 277 ? 26.51600 30.89600 31.55300 1.000 25.11051 276 LEU A CA 1
ATOM 2145 C C . LEU A 1 277 ? 25.74200 32.20200 31.43000 1.000 25.43466 276 LEU A C 1
ATOM 2146 O O . LEU A 1 277 ? 25.38900 32.79800 32.44200 1.000 23.73665 276 LEU A O 1
ATOM 2151 N N . THR A 1 278 ? 25.46600 32.64400 30.19600 1.000 22.57595 277 THR A N 1
ATOM 2152 C CA . THR A 1 278 ? 24.48600 33.70300 29.95400 1.000 24.29944 277 THR A CA 1
ATOM 2153 C C . THR A 1 278 ? 23.15300 33.19300 29.41500 1.000 25.68065 277 THR A C 1
ATOM 2154 O O . THR A 1 278 ? 22.11900 33.83700 29.63400 1.000 26.17301 277 THR A O 1
ATOM 2158 N N . SER A 1 279 ? 23.14900 32.08500 28.67700 1.000 26.17011 278 SER A N 1
ATOM 2159 C CA . SER A 1 279 ? 21.91300 31.60700 28.06900 1.000 28.53665 278 SER A CA 1
ATOM 2160 C C . SER A 1 279 ? 22.11500 30.18000 27.59500 1.000 23.93338 278 SER A C 1
ATOM 2161 O O . SER A 1 279 ? 23.23000 29.76800 27.25200 1.000 26.74658 278 SER A O 1
ATOM 2164 N N . VAL A 1 280 ? 21.00900 29.44900 27.56300 1.000 25.82634 279 VAL A N 1
ATOM 2165 C CA . VAL A 1 280 ? 20.92900 28.06300 27.12500 1.000 22.53168 279 VAL A CA 1
ATOM 2166 C C . VAL A 1 280 ? 19.59600 27.91500 26.42400 1.000 25.54230 279 VAL A C 1
ATOM 2167 O O . VAL A 1 280 ? 18.56500 28.32800 26.96300 1.000 24.88358 279 VAL A O 1
ATOM 2171 N N . ALA A 1 281 ? 19.61400 27.33100 25.22400 1.000 21.74764 280 ALA A N 1
ATOM 2172 C CA . ALA A 1 281 ? 18.39900 27.01600 24.48600 1.000 26.51127 280 ALA A CA 1
ATOM 2173 C C . ALA A 1 281 ? 18.54500 25.63800 23.86200 1.000 21.63402 280 ALA A C 1
ATOM 2174 O O . ALA A 1 281 ? 19.62400 25.27200 23.37900 1.000 23.32265 280 ALA A O 1
ATOM 2176 N N . VAL A 1 282 ? 17.45900 24.87300 23.89400 1.000 23.72389 281 VAL A N 1
ATOM 2177 C CA . VAL A 1 282 ? 17.39900 23.54400 23.30000 1.000 27.78808 281 VAL A CA 1
ATOM 2178 C C . VAL A 1 282 ? 16.11900 23.46000 22.49400 1.000 24.13989 281 VAL A C 1
ATOM 2179 O O . VAL A 1 282 ? 15.04100 23.75600 23.01200 1.000 25.65497 281 VAL A O 1
ATOM 2183 N N . GLU A 1 283 ? 16.24900 23.04600 21.24600 1.000 27.82023 282 GLU A N 1
ATOM 2184 C CA . GLU A 1 283 ? 15.06900 22.86300 20.37900 1.000 26.94353 282 GLU A CA 1
ATOM 2185 C C . GLU A 1 283 ? 14.97700 21.40100 19.96300 1.000 29.33489 282 GLU A C 1
ATOM 2186 O O . GLU A 1 283 ? 15.98100 20.86900 19.47800 1.000 26.91420 282 GLU A O 1
ATOM 2192 N N . VAL A 1 284 ? 13.82000 20.79100 20.16800 1.000 28.23299 283 VAL A N 1
ATOM 2193 C CA . VAL A 1 284 ? 13.60000 19.40400 19.68100 1.000 28.68319 283 VAL A CA 1
ATOM 2194 C C . VAL A 1 284 ? 12.58400 19.47100 18.53800 1.000 27.07623 283 VAL A C 1
ATOM 2195 O O . VAL A 1 284 ? 11.49300 20.00600 18.73900 1.000 27.56016 283 VAL A O 1
ATOM 2199 N N . ALA A 1 285 ? 12.96400 18.94300 17.38100 1.000 28.15323 284 ALA A N 1
ATOM 2200 C CA . ALA A 1 285 ? 12.08200 18.98800 16.20400 1.000 29.87825 284 ALA A CA 1
ATOM 2201 C C . ALA A 1 285 ? 11.86900 17.60100 15.59400 1.000 27.48547 284 ALA A C 1
ATOM 2202 O O . ALA A 1 285 ? 12.84900 16.88600 15.37000 1.000 28.68531 284 ALA A O 1
ATOM 2204 N N . TRP A 1 286 ? 10.61300 17.25200 15.36200 1.000 30.80102 285 TRP A N 1
ATOM 2205 C CA . TRP A 1 286 ? 10.26500 15.97700 14.69600 1.000 38.83933 285 TRP A CA 1
ATOM 2206 C C . TRP A 1 286 ? 9.62900 16.31300 13.35300 1.000 43.28020 285 TRP A C 1
ATOM 2207 O O . TRP A 1 286 ? 8.79800 17.23400 13.31300 1.000 43.09188 285 TRP A O 1
ATOM 2218 N N . THR A 1 287 ? 10.05100 15.64400 12.29100 1.000 38.54869 286 THR A N 1
ATOM 2219 C CA . THR A 1 287 ? 9.35500 15.81000 11.00000 1.000 48.04246 286 THR A CA 1
ATOM 2220 C C . THR A 1 287 ? 8.06300 14.99600 11.08900 1.000 52.62707 286 THR A C 1
ATOM 2221 O O . THR A 1 287 ? 7.93700 14.19100 12.01800 1.000 47.76123 286 THR A O 1
ATOM 2225 N N . GLU A 1 288 ? 7.14400 15.20000 10.15200 1.000 56.75288 287 GLU A N 1
ATOM 2226 C CA . GLU A 1 288 ? 5.89300 14.40800 10.12000 1.000 57.98308 287 GLU A CA 1
ATOM 2227 C C . GLU A 1 288 ? 6.26200 12.93600 9.92500 1.000 54.94686 287 GLU A C 1
ATOM 2228 O O . GLU A 1 288 ? 5.50800 12.08200 10.41400 1.000 56.17088 287 GLU A O 1
ATOM 2234 N N . ASP A 1 289 ? 7.40500 12.66200 9.29900 1.000 53.95249 288 ASP A N 1
ATOM 2235 C CA . ASP A 1 289 ? 7.85800 11.28200 8.98700 1.000 53.61647 288 ASP A CA 1
ATOM 2236 C C . ASP A 1 289 ? 8.55900 10.60800 10.17700 1.000 52.22193 288 ASP A C 1
ATOM 2237 O O . ASP A 1 289 ? 8.71900 9.38200 10.14200 1.000 48.05063 288 ASP A O 1
ATOM 2242 N N . GLY A 1 290 ? 9.01800 11.39000 11.15400 1.000 45.70531 289 GLY A N 1
ATOM 2243 C CA . GLY A 1 290 ? 9.71100 10.82200 12.32300 1.000 40.55289 289 GLY A CA 1
ATOM 2244 C C . GLY A 1 290 ? 11.20900 11.06800 12.35600 1.000 36.13637 289 GLY A C 1
ATOM 2245 O O . GLY A 1 290 ? 11.88700 10.36100 13.11000 1.000 33.55948 289 GLY A O 1
ATOM 2246 N N . LEU A 1 291 ? 11.72600 12.02000 11.57700 1.000 37.34628 290 LEU A N 1
ATOM 2247 C CA . LEU A 1 291 ? 13.14500 12.31500 11.73200 1.000 35.14189 290 LEU A CA 1
ATOM 2248 C C . LEU A 1 291 ? 13.34700 13.26900 12.91000 1.000 32.42585 290 LEU A C 1
ATOM 2249 O O . LEU A 1 291 ? 12.53400 14.16900 13.14100 1.000 32.67513 290 LEU A O 1
ATOM 2254 N N . LEU A 1 292 ? 14.42600 13.05400 13.66500 1.000 32.82836 291 LEU A N 1
ATOM 2255 C CA . LEU A 1 292 ? 14.67500 13.76600 14.91300 1.000 28.02686 291 LEU A CA 1
ATOM 2256 C C . LEU A 1 292 ? 15.83000 14.73800 14.75100 1.000 26.19110 291 LEU A C 1
ATOM 2257 O O . LEU A 1 292 ? 16.92600 14.34000 14.34600 1.000 27.85744 291 LEU A O 1
ATOM 2262 N N . THR A 1 293 ? 15.60300 15.99100 15.11800 1.000 25.32281 292 THR A N 1
ATOM 2263 C CA . THR A 1 293 ? 16.68100 16.97000 15.17800 1.000 30.26272 292 THR A CA 1
ATOM 2264 C C . THR A 1 293 ? 16.69900 17.66200 16.53200 1.000 28.45579 292 THR A C 1
ATOM 2265 O O . THR A 1 293 ? 15.65000 18.06200 17.04900 1.000 27.73311 292 THR A O 1
ATOM 2269 N N . VAL A 1 294 ? 17.89300 17.78700 17.10900 1.000 32.74391 293 VAL A N 1
ATOM 2270 C CA . VAL A 1 294 ? 18.09700 18.45600 18.39100 1.000 27.37454 293 VAL A CA 1
ATOM 2271 C C . VAL A 1 294 ? 19.14100 19.54600 18.18700 1.000 28.08305 293 VAL A C 1
ATOM 2272 O O . VAL A 1 294 ? 20.25600 19.26400 17.73400 1.000 28.82885 293 VAL A O 1
ATOM 2276 N N . THR A 1 295 ? 18.78500 20.78400 18.50900 1.000 28.53917 294 THR A N 1
ATOM 2277 C CA . THR A 1 295 ? 19.67800 21.92500 18.35200 1.000 24.93559 294 THR A CA 1
ATOM 2278 C C . THR A 1 295 ? 19.90000 22.54500 19.72300 1.000 26.03470 294 THR A C 1
ATOM 2279 O O . THR A 1 295 ? 18.93400 22.87300 20.41700 1.000 26.74483 294 THR A O 1
ATOM 2283 N N . VAL A 1 296 ? 21.16200 22.67800 20.12100 1.000 23.03882 295 VAL A N 1
ATOM 2284 C CA . VAL A 1 296 ? 21.52500 23.13800 21.45800 1.000 26.78079 295 VAL A CA 1
ATOM 2285 C C . VAL A 1 296 ? 22.46500 24.33200 21.33900 1.000 28.64276 295 VAL A C 1
ATOM 2286 O O . VAL A 1 296 ? 23.51300 24.23700 20.69100 1.000 24.94446 295 VAL A O 1
ATOM 2290 N N . ASP A 1 297 ? 22.09300 25.45000 21.98000 1.000 26.97593 296 ASP A N 1
ATOM 2291 C CA . ASP A 1 297 ? 22.89400 26.67500 21.99600 1.000 29.30040 296 ASP A CA 1
ATOM 2292 C C . ASP A 1 297 ? 23.22200 27.02800 23.44100 1.000 31.40369 296 ASP A C 1
ATOM 2293 O O . ASP A 1 297 ? 22.33800 27.44600 24.19500 1.000 26.73539 296 ASP A O 1
ATOM 2298 N N . VAL A 1 298 ? 24.48500 26.86700 23.81900 1.000 23.97648 297 VAL A N 1
ATOM 2299 C CA . VAL A 1 298 ? 24.95300 27.15400 25.16300 1.000 27.57222 297 VAL A CA 1
ATOM 2300 C C . VAL A 1 298 ? 25.91400 28.33200 25.06600 1.000 33.17115 297 VAL A C 1
ATOM 2301 O O . VAL A 1 298 ? 26.93200 28.25500 24.36900 1.000 34.54938 297 VAL A O 1
ATOM 2305 N N . ARG A 1 299 ? 25.54400 29.42500 25.71600 1.000 24.75445 298 ARG A N 1
ATOM 2306 C CA . ARG A 1 299 ? 26.36500 30.64800 25.68900 1.000 27.78548 298 ARG A CA 1
ATOM 2307 C C . ARG A 1 299 ? 27.00200 30.86500 27.06600 1.000 30.07586 298 ARG A C 1
ATOM 2308 O O . ARG A 1 299 ? 26.29200 30.74800 28.07100 1.000 22.18512 298 ARG A O 1
ATOM 2316 N N . THR A 1 300 ? 28.30400 31.10200 27.06200 1.000 24.77056 299 THR A N 1
ATOM 2317 C CA . THR A 1 300 ? 29.06500 31.32200 28.31200 1.000 29.53218 299 THR A CA 1
ATOM 2318 C C . THR A 1 300 ? 29.29400 32.82100 28.51600 1.000 28.76800 299 THR A C 1
ATOM 2319 O O . THR A 1 300 ? 29.20900 33.56500 27.54100 1.000 26.86201 299 THR A O 1
ATOM 2323 N N . GLU A 1 301 ? 29.59600 33.21700 29.74400 1.000 23.35369 300 GLU A N 1
ATOM 2324 C CA . GLU A 1 301 ? 29.80400 34.64300 30.09700 1.000 25.70675 300 GLU A CA 1
ATOM 2325 C C . GLU A 1 301 ? 31.16600 35.13200 29.61700 1.000 31.07213 300 GLU A C 1
ATOM 2326 O O . GLU A 1 301 ? 32.13500 34.37500 29.72400 1.000 29.24874 300 GLU A O 1
ATOM 2332 N N . SER A 1 302 ? 31.19500 36.34800 29.08100 1.000 30.96685 301 SER A N 1
ATOM 2333 C CA . SER A 1 302 ? 32.46600 36.98500 28.66600 1.000 38.96047 301 SER A CA 1
ATOM 2334 C C . SER A 1 302 ? 33.00200 37.82000 29.83000 1.000 38.57136 301 SER A C 1
ATOM 2335 O O . SER A 1 302 ? 32.25000 38.05700 30.78100 1.000 39.46995 301 SER A O 1
ATOM 2338 N N . GLY A 1 303 ? 34.26200 38.23000 29.75100 1.000 41.59895 302 GLY A N 1
ATOM 2339 C CA . GLY A 1 303 ? 34.81900 39.12600 30.77300 1.000 43.98952 302 GLY A CA 1
ATOM 2340 C C . GLY A 1 303 ? 36.04900 38.57300 31.45300 1.000 40.74552 302 GLY A C 1
ATOM 2341 O O . GLY A 1 303 ? 36.42500 37.42900 31.17600 1.000 41.64817 302 GLY A O 1
ATOM 2342 N N . PRO A 1 304 ? 36.67100 39.36000 32.34800 1.000 38.44625 303 PRO A N 1
ATOM 2343 C CA . PRO A 1 304 ? 37.86200 38.92800 33.06700 1.000 44.71761 303 PRO A CA 1
ATOM 2344 C C . PRO A 1 304 ? 37.48300 38.08400 34.29200 1.000 47.73900 303 PRO A C 1
ATOM 2345 O O . PRO A 1 304 ? 37.91000 38.40600 35.36800 1.000 47.72379 303 PRO A O 1
ATOM 2349 N N . LEU A 1 305 ? 36.72600 37.00800 34.08200 1.000 49.35877 304 LEU A N 1
ATOM 2350 C CA . LEU A 1 305 ? 36.20900 36.22500 35.23000 1.000 49.33432 304 LEU A CA 1
ATOM 2351 C C . LEU A 1 305 ? 37.35800 35.48800 35.89200 1.000 52.37910 304 LEU A C 1
ATOM 2352 O O . LEU A 1 305 ? 37.41200 35.47800 37.12600 1.000 56.48987 304 LEU A O 1
ATOM 2357 N N . GLY A 1 306 ? 38.24500 34.92100 35.09200 1.000 48.89236 305 GLY A N 1
ATOM 2358 C CA . GLY A 1 306 ? 39.32000 34.11800 35.70000 1.000 51.50033 305 GLY A CA 1
ATOM 2359 C C . GLY A 1 306 ? 39.31900 32.70900 35.15500 1.000 51.53787 305 GLY A C 1
ATOM 2360 O O . GLY A 1 306 ? 40.11700 31.89800 35.64300 1.000 53.16363 305 GLY A O 1
ATOM 2361 N N . ALA A 1 307 ? 38.45100 32.43400 34.18000 1.000 52.71956 306 ALA A N 1
ATOM 2362 C CA . ALA A 1 307 ? 38.39900 31.10500 33.53400 1.000 48.77709 306 ALA A CA 1
ATOM 2363 C C . ALA A 1 307 ? 39.14100 31.12000 32.19200 1.000 50.97960 306 ALA A C 1
ATOM 2364 O O . ALA A 1 307 ? 38.88300 32.01300 31.37900 1.000 49.26266 306 ALA A O 1
ATOM 2366 N N . THR A 1 308 ? 40.03500 30.15400 31.98000 1.000 53.57326 307 THR A N 1
ATOM 2367 C CA . THR A 1 308 ? 40.78800 30.05100 30.69800 1.000 58.91476 307 THR A CA 1
ATOM 2368 C C . THR A 1 308 ? 39.81500 29.78700 29.55400 1.000 54.84698 307 THR A C 1
ATOM 2369 O O . THR A 1 308 ? 38.80100 29.12300 29.77700 1.000 50.19462 307 THR A O 1
ATOM 2373 N N . PRO A 1 309 ? 40.08200 30.28700 28.34100 1.000 53.67266 308 PRO A N 1
ATOM 2374 C CA . PRO A 1 309 ? 39.22500 29.99400 27.21300 1.000 58.04314 308 PRO A CA 1
ATOM 2375 C C . PRO A 1 309 ? 39.10600 28.47400 27.04400 1.000 58.88384 308 PRO A C 1
ATOM 2376 O O . PRO A 1 309 ? 38.11500 28.03400 26.50700 1.000 56.15266 308 PRO A O 1
ATOM 2380 N N . GLU A 1 310 ? 40.10800 27.72700 27.51300 1.000 56.65809 309 GLU A N 1
ATOM 2381 C CA . GLU A 1 310 ? 40.09900 26.25400 27.34600 1.000 58.14585 309 GLU A CA 1
ATOM 2382 C C . GLU A 1 310 ? 39.10200 25.63600 28.32200 1.000 51.05961 309 GLU A C 1
ATOM 2383 O O . GLU A 1 310 ? 38.38100 24.73000 27.89800 1.000 48.87266 309 GLU A O 1
ATOM 2389 N N . GLU A 1 311 ? 39.07800 26.10500 29.56600 1.000 46.69738 310 GLU A N 1
ATOM 2390 C CA . GLU A 1 311 ? 38.11700 25.58200 30.56900 1.000 47.15038 310 GLU A CA 1
ATOM 2391 C C . GLU A 1 311 ? 36.70200 25.99900 30.16000 1.000 41.10867 310 GLU A C 1
ATOM 2392 O O . GLU A 1 311 ? 35.77200 25.22600 30.37500 1.000 36.39988 310 GLU A O 1
ATOM 2398 N N . ILE A 1 312 ? 36.57000 27.18600 29.58100 1.000 41.05518 311 ILE A N 1
ATOM 2399 C CA . ILE A 1 312 ? 35.24600 27.64300 29.08900 1.000 39.23114 311 ILE A CA 1
ATOM 2400 C C . ILE A 1 312 ? 34.80100 26.68700 27.97800 1.000 39.70399 311 ILE A C 1
ATOM 2401 O O . ILE A 1 312 ? 33.72900 26.08800 28.11200 1.000 33.37024 311 ILE A O 1
ATOM 2406 N N . ALA A 1 313 ? 35.60900 26.57700 26.92400 1.000 35.71916 312 ALA A N 1
ATOM 2407 C CA . ALA A 1 313 ? 35.22800 25.69800 25.81900 1.000 43.38638 312 ALA A CA 1
ATOM 2408 C C . ALA A 1 313 ? 34.93600 24.28100 26.29800 1.000 37.56559 312 ALA A C 1
ATOM 2409 O O . ALA A 1 313 ? 33.98000 23.64900 25.83300 1.000 36.73866 312 ALA A O 1
ATOM 2411 N N . GLU A 1 314 ? 35.75300 23.76000 27.21700 1.000 31.80867 313 GLU A N 1
ATOM 2412 C CA . GLU A 1 314 ? 35.49400 22.43700 27.77200 1.000 35.67894 313 GLU A CA 1
ATOM 2413 C C . GLU A 1 314 ? 34.11800 22.37900 28.41200 1.000 37.68981 313 GLU A C 1
ATOM 2414 O O . GLU A 1 314 ? 33.34300 21.44000 28.16900 1.000 33.43786 313 GLU A O 1
ATOM 2420 N N . ALA A 1 315 ? 33.79900 23.38200 29.24000 1.000 31.80993 314 ALA A N 1
ATOM 2421 C CA . ALA A 1 315 ? 32.50100 23.41500 29.89900 1.000 32.00727 314 ALA A CA 1
ATOM 2422 C C . ALA A 1 315 ? 31.37500 23.50100 28.88000 1.000 27.63312 314 ALA A C 1
ATOM 2423 O O . ALA A 1 315 ? 30.38700 22.76200 28.96400 1.000 26.00830 314 ALA A O 1
ATOM 2425 N N . GLN A 1 316 ? 31.49600 24.41300 27.92100 1.000 32.11020 315 GLN A N 1
ATOM 2426 C CA . GLN A 1 316 ? 30.38000 24.65900 27.02800 1.000 33.62947 315 GLN A CA 1
ATOM 2427 C C . GLN A 1 316 ? 30.15600 23.46600 26.09900 1.000 33.27655 315 GLN A C 1
ATOM 2428 O O . GLN A 1 316 ? 29.00400 23.16200 25.75700 1.000 28.20684 315 GLN A O 1
ATOM 2434 N N . TRP A 1 317 ? 31.22200 22.73500 25.74600 1.000 30.29252 316 TRP A N 1
ATOM 2435 C CA . TRP A 1 317 ? 31.04800 21.51300 24.97000 1.000 34.96493 316 TRP A CA 1
ATOM 2436 C C . TRP A 1 317 ? 30.43000 20.40700 25.81200 1.000 24.84036 316 TRP A C 1
ATOM 2437 O O . TRP A 1 317 ? 29.56800 19.67200 25.32600 1.000 24.58594 316 TRP A O 1
ATOM 2448 N N . ALA A 1 318 ? 30.87100 20.25500 27.07100 1.000 23.69362 317 ALA A N 1
ATOM 2449 C CA . ALA A 1 318 ? 30.30000 19.21200 27.92800 1.000 28.70967 317 ALA A CA 1
ATOM 2450 C C . ALA A 1 318 ? 28.81100 19.44100 28.17100 1.000 28.45943 317 ALA A C 1
ATOM 2451 O O . ALA A 1 318 ? 28.00700 18.49500 28.12300 1.000 28.23756 317 ALA A O 1
ATOM 2453 N N . ILE A 1 319 ? 28.42200 20.69200 28.42600 1.000 25.86357 318 ILE A N 1
ATOM 2454 C CA . ILE A 1 319 ? 27.00900 21.00000 28.63800 1.000 24.61179 318 ILE A CA 1
ATOM 2455 C C . ILE A 1 319 ? 26.21600 20.78400 27.35200 1.000 24.88219 318 ILE A C 1
ATOM 2456 O O . ILE A 1 319 ? 25.11600 20.21000 27.37700 1.000 26.08472 318 ILE A O 1
ATOM 2461 N N . SER A 1 320 ? 26.74900 21.26000 26.21000 1.000 23.56828 319 SER A N 1
ATOM 2462 C CA . SER A 1 320 ? 26.08400 21.03600 24.93000 1.000 24.36459 319 SER A CA 1
ATOM 2463 C C . SER A 1 320 ? 25.88500 19.54500 24.64200 1.000 25.28019 319 SER A C 1
ATOM 2464 O O . SER A 1 320 ? 24.81400 19.14100 24.17100 1.000 21.53578 319 SER A O 1
ATOM 2467 N N . ARG A 1 321 ? 26.89200 18.72600 24.92600 1.000 22.53848 320 ARG A N 1
ATOM 2468 C CA . ARG A 1 321 ? 26.79100 17.26700 24.67900 1.000 26.98568 320 ARG A CA 1
ATOM 2469 C C . ARG A 1 321 ? 25.74600 16.65400 25.61800 1.000 24.85205 320 ARG A C 1
ATOM 2470 O O . ARG A 1 321 ? 24.99500 15.80100 25.16100 1.000 25.67127 320 ARG A O 1
ATOM 2478 N N . LEU A 1 322 ? 25.72400 17.08900 26.87200 1.000 22.38284 321 LEU A N 1
ATOM 2479 C CA . LEU A 1 322 ? 24.76000 16.49200 27.78700 1.000 22.48982 321 LEU A CA 1
ATOM 2480 C C . LEU A 1 322 ? 23.33100 16.82400 27.36600 1.000 23.97109 321 LEU A C 1
ATOM 2481 O O . LEU A 1 322 ? 22.47000 15.93500 27.31700 1.000 17.52915 321 LEU A O 1
ATOM 2486 N N . LEU A 1 323 ? 23.07800 18.08500 26.98900 1.000 17.89022 322 LEU A N 1
ATOM 2487 C CA . LEU A 1 323 ? 21.74000 18.48000 26.54900 1.000 21.28932 322 LEU A CA 1
ATOM 2488 C C . LEU A 1 323 ? 21.34700 17.80200 25.23500 1.000 21.11106 322 LEU A C 1
ATOM 2489 O O . LEU A 1 323 ? 20.21300 17.33600 25.09300 1.000 21.20474 322 LEU A O 1
ATOM 2494 N N . ALA A 1 324 ? 22.25900 17.71000 24.26800 1.000 19.16847 323 ALA A N 1
ATOM 2495 C CA . ALA A 1 324 ? 21.89300 17.08800 22.98900 1.000 26.39460 323 ALA A CA 1
ATOM 2496 C C . ALA A 1 324 ? 21.63000 15.58800 23.14800 1.000 21.18803 323 ALA A C 1
ATOM 2497 O O . ALA A 1 324 ? 20.60800 15.07000 22.67300 1.000 18.94555 323 ALA A O 1
ATOM 2499 N N . THR A 1 325 ? 22.50600 14.87300 23.85800 1.000 19.72697 324 THR A N 1
ATOM 2500 C CA . THR A 1 325 ? 22.27000 13.44100 24.03500 1.000 18.50782 324 THR A CA 1
ATOM 2501 C C . THR A 1 325 ? 21.02500 13.18300 24.88300 1.000 20.42749 324 THR A C 1
ATOM 2502 O O . THR A 1 325 ? 20.15600 12.39400 24.49000 1.000 22.10767 324 THR A O 1
ATOM 2506 N N . ALA A 1 326 ? 20.89100 13.85800 26.02900 1.000 20.58877 325 ALA A N 1
ATOM 2507 C CA . ALA A 1 326 ? 19.73200 13.59500 26.87800 1.000 18.05758 325 ALA A CA 1
ATOM 2508 C C . ALA A 1 326 ? 18.42600 13.96600 26.18600 1.000 20.46417 325 ALA A C 1
ATOM 2509 O O . ALA A 1 326 ? 17.44400 13.21700 26.28500 1.000 17.10346 325 ALA A O 1
ATOM 2511 N N . ALA A 1 327 ? 18.37300 15.11500 25.48900 1.000 18.14372 326 ALA A N 1
ATOM 2512 C CA . ALA A 1 327 ? 17.12100 15.50100 24.85400 1.000 20.37534 326 ALA A CA 1
ATOM 2513 C C . ALA A 1 327 ? 16.77300 14.53000 23.73200 1.000 20.42736 326 ALA A C 1
ATOM 2514 O O . ALA A 1 327 ? 15.60200 14.15400 23.56500 1.000 18.22576 326 ALA A O 1
ATOM 2516 N N . ALA A 1 328 ? 17.78200 14.05200 22.99600 1.000 16.71364 327 ALA A N 1
ATOM 2517 C CA . ALA A 1 328 ? 17.50200 13.07900 21.93700 1.000 20.60878 327 ALA A CA 1
ATOM 2518 C C . ALA A 1 328 ? 16.98100 11.76800 22.52000 1.000 17.36997 327 ALA A C 1
ATOM 2519 O O . ALA A 1 328 ? 15.96000 11.23400 22.07500 1.000 16.56975 327 ALA A O 1
ATOM 2521 N N . GLU A 1 329 ? 17.65600 11.25500 23.54300 1.000 16.00380 328 GLU A N 1
ATOM 2522 C CA . GLU A 1 329 ? 17.27600 9.97500 24.13100 1.000 18.34210 328 GLU A CA 1
ATOM 2523 C C . GLU A 1 329 ? 15.87400 10.04600 24.72700 1.000 20.56641 328 GLU A C 1
ATOM 2524 O O . GLU A 1 329 ? 15.03400 9.16200 24.48200 1.000 22.47695 328 GLU A O 1
ATOM 2530 N N . LEU A 1 330 ? 15.58300 11.12600 25.47500 1.000 16.59574 329 LEU A N 1
ATOM 2531 C CA . LEU A 1 330 ? 14.29900 11.23800 26.16400 1.000 19.52024 329 LEU A CA 1
ATOM 2532 C C . LEU A 1 330 ? 13.16900 11.51600 25.18500 1.000 17.34770 329 LEU A C 1
ATOM 2533 O O . LEU A 1 330 ? 12.05900 10.99300 25.35100 1.000 18.99453 329 LEU A O 1
ATOM 2538 N N . SER A 1 331 ? 13.43800 12.29200 24.12800 1.000 20.86642 330 SER A N 1
ATOM 2539 C CA . SER A 1 331 ? 12.43500 12.53200 23.09800 1.000 21.64398 330 SER A CA 1
ATOM 2540 C C . SER A 1 331 ? 12.12900 11.26700 22.31500 1.000 20.59907 330 SER A C 1
ATOM 2541 O O . SER A 1 331 ? 10.97200 11.03000 21.91800 1.000 15.47473 330 SER A O 1
ATOM 2544 N N . ALA A 1 332 ? 13.14800 10.43700 22.07600 1.000 16.01648 331 ALA A N 1
ATOM 2545 C CA . ALA A 1 332 ? 12.88100 9.19200 21.36700 1.000 19.92112 331 ALA A CA 1
ATOM 2546 C C . ALA A 1 332 ? 12.00700 8.28200 22.22400 1.000 19.99238 331 ALA A C 1
ATOM 2547 O O . ALA A 1 332 ? 11.04000 7.68000 21.72800 1.000 16.57083 331 ALA A O 1
ATOM 2549 N N . LEU A 1 333 ? 12.31100 8.20400 23.52700 1.000 18.90631 332 LEU A N 1
ATOM 2550 C CA . LEU A 1 333 ? 11.47800 7.40200 24.42900 1.000 19.45426 332 LEU A CA 1
ATOM 2551 C C . LEU A 1 333 ? 10.05100 7.94300 24.51500 1.000 19.34588 332 LEU A C 1
ATOM 2552 O O . LEU A 1 333 ? 9.07700 7.17600 24.58700 1.000 19.24864 332 LEU A O 1
ATOM 2557 N N . GLU A 1 334 ? 9.89700 9.26200 24.50800 1.000 23.38087 333 GLU A N 1
ATOM 2558 C CA . GLU A 1 334 ? 8.55300 9.82300 24.54400 1.000 22.47996 333 GLU A CA 1
ATOM 2559 C C . GLU A 1 334 ? 7.76200 9.44400 23.29700 1.000 24.49216 333 GLU A C 1
ATOM 2560 O O . GLU A 1 334 ? 6.55900 9.16900 23.37700 1.000 26.39096 333 GLU A O 1
ATOM 2566 N N . ARG A 1 335 ? 8.41900 9.42400 22.13500 1.000 20.28852 334 ARG A N 1
ATOM 2567 C CA . ARG A 1 335 ? 7.74100 9.02800 20.89800 1.000 24.51989 334 ARG A CA 1
ATOM 2568 C C . ARG A 1 335 ? 7.29200 7.56200 20.95200 1.000 24.62580 334 ARG A C 1
ATOM 2569 O O . ARG A 1 335 ? 6.15400 7.22000 20.57000 1.000 18.21361 334 ARG A O 1
ATOM 2577 N N . VAL A 1 336 ? 8.17500 6.67900 21.43500 1.000 22.19573 335 VAL A N 1
ATOM 2578 C CA . VAL A 1 336 ? 7.79800 5.27000 21.58400 1.000 17.24258 335 VAL A CA 1
ATOM 2579 C C . VAL A 1 336 ? 6.61500 5.13300 22.54400 1.000 22.27094 335 VAL A C 1
ATOM 2580 O O . VAL A 1 336 ? 5.69800 4.33700 22.30400 1.000 22.48544 335 VAL A O 1
ATOM 2584 N N . LEU A 1 337 ? 6.59400 5.93200 23.62500 1.000 17.65278 336 LEU A N 1
ATOM 2585 C CA . LEU A 1 337 ? 5.53300 5.81400 24.62300 1.000 20.40098 336 LEU A CA 1
ATOM 2586 C C . LEU A 1 337 ? 4.20100 6.33800 24.09100 1.000 23.36575 336 LEU A C 1
ATOM 2587 O O . LEU A 1 337 ? 3.13800 5.77300 24.39500 1.000 19.03945 336 LEU A O 1
ATOM 2592 N N . GLU A 1 338 ? 4.24200 7.42500 23.31100 1.000 19.15019 337 GLU A N 1
ATOM 2593 C CA . GLU A 1 338 ? 3.03800 7.94600 22.67100 1.000 25.12967 337 GLU A CA 1
ATOM 2594 C C . GLU A 1 338 ? 2.43000 6.91300 21.74900 1.000 25.64368 337 GLU A C 1
ATOM 2595 O O . GLU A 1 338 ? 1.20400 6.86100 21.57600 1.000 27.97733 337 GLU A O 1
ATOM 2601 N N . THR A 1 339 ? 3.27600 6.12300 21.08900 1.000 23.30413 338 THR A N 1
ATOM 2602 C CA . THR A 1 339 ? 2.71600 5.03800 20.30000 1.000 22.62222 338 THR A CA 1
ATOM 2603 C C . THR A 1 339 ? 2.18600 3.92100 21.20100 1.000 22.68719 338 THR A C 1
ATOM 2604 O O . THR A 1 339 ? 1.06400 3.45100 21.00300 1.000 21.91320 338 THR A O 1
ATOM 2608 N N . LEU A 1 340 ? 2.95600 3.51700 22.22300 1.000 20.89911 339 LEU A N 1
ATOM 2609 C CA . LEU A 1 340 ? 2.49700 2.45600 23.11400 1.000 21.20306 339 LEU A CA 1
ATOM 2610 C C . LEU A 1 340 ? 1.13800 2.76000 23.72200 1.000 25.02558 339 LEU A C 1
ATOM 2611 O O . LEU A 1 340 ? 0.36400 1.83500 23.98800 1.000 23.29845 339 LEU A O 1
ATOM 2616 N N . LEU A 1 341 ? 0.84000 4.04100 23.96100 1.000 24.57611 340 LEU A N 1
ATOM 2617 C CA . LEU A 1 341 ? -0.41500 4.39900 24.61300 1.000 24.74283 340 LEU A CA 1
ATOM 2618 C C . LEU A 1 341 ? -1.61600 3.90400 23.81500 1.000 25.15398 340 LEU A C 1
ATOM 2619 O O . LEU A 1 341 ? -2.63800 3.52000 24.40000 1.000 26.74143 340 LEU A O 1
ATOM 2624 N N . LYS A 1 342 ? -1.50200 3.88100 22.48600 1.000 26.08134 341 LYS A N 1
ATOM 2625 C CA . LYS A 1 342 ? -2.58300 3.43200 21.62100 1.000 26.57740 341 LYS A CA 1
ATOM 2626 C C . LYS A 1 342 ? -2.65000 1.91400 21.49600 1.000 32.52616 341 LYS A C 1
ATOM 2627 O O . LYS A 1 342 ? -3.52300 1.40700 20.78700 1.000 29.09342 341 LYS A O 1
ATOM 2633 N N . HIS A 1 343 ? -1.76000 1.16700 22.14200 1.000 27.20794 342 HIS A N 1
ATOM 2634 C CA . HIS A 1 343 ? -1.71900 -0.25900 21.89900 1.000 25.88082 342 HIS A CA 1
ATOM 2635 C C . HIS A 1 343 ? -1.79100 -1.11300 23.14500 1.000 33.02305 342 HIS A C 1
ATOM 2636 O O . HIS A 1 343 ? -2.02500 -2.32400 23.01600 1.000 34.04259 342 HIS A O 1
ATOM 2643 N N . VAL A 1 344 ? -1.59600 -0.54800 24.33700 1.000 25.04496 343 VAL A N 1
ATOM 2644 C CA . VAL A 1 344 ? -1.59700 -1.37400 25.54000 1.000 35.80902 343 VAL A CA 1
ATOM 2645 C C . VAL A 1 344 ? -3.03000 -1.63700 25.98700 1.000 37.68544 343 VAL A C 1
ATOM 2646 O O . VAL A 1 344 ? -3.97900 -0.95600 25.58200 1.000 33.46416 343 VAL A O 1
ATOM 2650 N N . ALA A 1 345 ? -3.17600 -2.63700 26.85400 1.000 42.73309 344 ALA A N 1
ATOM 2651 C CA . ALA A 1 345 ? -4.45300 -2.88800 27.50400 1.000 40.88343 344 ALA A CA 1
ATOM 2652 C C . ALA A 1 345 ? -4.89400 -1.64800 28.27600 1.000 42.34171 344 ALA A C 1
ATOM 2653 O O . ALA A 1 345 ? -4.07200 -0.82600 28.69800 1.000 34.93181 344 ALA A O 1
ATOM 2655 N N . GLU A 1 346 ? -6.20500 -1.45500 28.42900 1.000 38.61917 345 GLU A N 1
ATOM 2656 C CA . GLU A 1 346 ? -6.74500 -0.23200 29.08300 1.000 43.35282 345 GLU A CA 1
ATOM 2657 C C . GLU A 1 346 ? -6.08800 0.01000 30.43800 1.000 43.47765 345 GLU A C 1
ATOM 2658 O O . GLU A 1 346 ? -5.80300 1.16900 30.73800 1.000 42.09501 345 GLU A O 1
ATOM 2664 N N . ALA A 1 347 ? -5.86100 -1.05200 31.20700 1.000 43.41377 346 ALA A N 1
ATOM 2665 C CA . ALA A 1 347 ? -5.28500 -0.93600 32.56400 1.000 43.73195 346 ALA A CA 1
ATOM 2666 C C . ALA A 1 347 ? -3.85700 -0.38100 32.55200 1.000 45.31874 346 ALA A C 1
ATOM 2667 O O . ALA A 1 347 ? -3.43300 0.13500 33.59200 1.000 48.71081 346 ALA A O 1
ATOM 2669 N N . ASP A 1 348 ? -3.14400 -0.48000 31.43500 1.000 41.45909 347 ASP A N 1
ATOM 2670 C CA . ASP A 1 348 ? -1.72500 -0.03800 31.40400 1.000 43.16899 347 ASP A CA 1
ATOM 2671 C C . ASP A 1 348 ? -1.61400 1.41100 30.91800 1.000 36.07848 347 ASP A C 1
ATOM 2672 O O . ASP A 1 348 ? -0.52600 1.96700 31.04300 1.000 35.93762 347 ASP A O 1
ATOM 2677 N N . LYS A 1 349 ? -2.70600 2.00200 30.44500 1.000 30.82021 348 LYS A N 1
ATOM 2678 C CA . LYS A 1 349 ? -2.67900 3.36600 29.85800 1.000 33.89707 348 LYS A CA 1
ATOM 2679 C C . LYS A 1 349 ? -2.24300 4.41900 30.88000 1.000 34.56892 348 LYS A C 1
ATOM 2680 O O . LYS A 1 349 ? -1.54600 5.35000 30.49000 1.000 34.87162 348 LYS A O 1
ATOM 2686 N N . ALA A 1 350 ? -2.64000 4.25700 32.13700 1.000 28.23067 349 ALA A N 1
ATOM 2687 C CA . ALA A 1 350 ? -2.23700 5.21100 33.19000 1.000 32.21001 349 ALA A CA 1
ATOM 2688 C C . ALA A 1 350 ? -0.72700 5.10700 33.41400 1.000 34.77053 349 ALA A C 1
ATOM 2689 O O . ALA A 1 350 ? -0.09500 6.14500 33.62200 1.000 31.30708 349 ALA A O 1
ATOM 2691 N N . ARG A 1 351 ? -0.19600 3.89000 33.35100 1.000 31.65301 350 ARG A N 1
ATOM 2692 C CA . ARG A 1 351 ? 1.25700 3.67500 33.54800 1.000 34.27674 350 ARG A CA 1
ATOM 2693 C C . ARG A 1 351 ? 2.03600 4.35600 32.41900 1.000 26.90005 350 ARG A C 1
ATOM 2694 O O . ARG A 1 351 ? 3.08300 4.91000 32.71000 1.000 28.16171 350 ARG A O 1
ATOM 2702 N N . VAL A 1 352 ? 1.53200 4.28600 31.19200 1.000 28.85445 351 VAL A N 1
ATOM 2703 C CA . VAL A 1 352 ? 2.21300 4.91200 30.02400 1.000 27.24027 351 VAL A CA 1
ATOM 2704 C C . VAL A 1 352 ? 2.14900 6.43300 30.18300 1.000 23.58980 351 VAL A C 1
ATOM 2705 O O . VAL A 1 352 ? 3.12600 7.09600 29.87800 1.000 24.54251 351 VAL A O 1
ATOM 2709 N N . GLU A 1 353 ? 1.01800 6.94000 30.65200 1.000 23.47973 352 GLU A N 1
ATOM 2710 C CA . GLU A 1 353 ? 0.90600 8.39600 30.92000 1.000 30.07774 352 GLU A CA 1
ATOM 2711 C C . GLU A 1 353 ? 1.87900 8.74800 32.04900 1.000 26.55706 352 GLU A C 1
ATOM 2712 O O . GLU A 1 353 ? 2.57200 9.75500 31.91900 1.000 25.60956 352 GLU A O 1
ATOM 2718 N N . ALA A 1 354 ? 1.95200 7.91000 33.07900 1.000 23.53005 353 ALA A N 1
ATOM 2719 C CA . ALA A 1 354 ? 2.94200 8.15100 34.12300 1.000 30.50673 353 ALA A CA 1
ATOM 2720 C C . ALA A 1 354 ? 4.33100 8.22400 33.51500 1.000 25.37536 353 ALA A C 1
ATOM 2721 O O . ALA A 1 354 ? 5.09600 9.16000 33.78900 1.000 22.66807 353 ALA A O 1
ATOM 2723 N N . ALA A 1 355 ? 4.65000 7.26700 32.63100 1.000 21.45663 354 ALA A N 1
ATOM 2724 C CA . ALA A 1 355 ? 5.98500 7.22200 32.05000 1.000 21.67331 354 ALA A CA 1
ATOM 2725 C C . ALA A 1 355 ? 6.21900 8.43200 31.15900 1.000 22.03659 354 ALA A C 1
ATOM 2726 O O . ALA A 1 355 ? 7.30400 9.02200 31.18400 1.000 23.12096 354 ALA A O 1
ATOM 2728 N N . LEU A 1 356 ? 5.20700 8.81300 30.36600 1.000 21.85224 355 LEU A N 1
ATOM 2729 C CA . LEU A 1 356 ? 5.27900 10.06700 29.61500 1.000 24.27275 355 LEU A CA 1
ATOM 2730 C C . LEU A 1 356 ? 5.66100 11.20600 30.54500 1.000 28.25372 355 LEU A C 1
ATOM 2731 O O . LEU A 1 356 ? 6.63100 11.94400 30.29700 1.000 26.67363 355 LEU A O 1
ATOM 2736 N N . ALA A 1 357 ? 4.95200 11.30800 31.67400 1.000 23.95372 356 ALA A N 1
ATOM 2737 C CA . ALA A 1 357 ? 5.20300 12.42700 32.56900 1.000 26.24998 356 ALA A CA 1
ATOM 2738 C C . ALA A 1 357 ? 6.58300 12.31400 33.18900 1.000 25.73274 356 ALA A C 1
ATOM 2739 O O . ALA A 1 357 ? 7.23600 13.33400 33.42400 1.000 25.68817 356 ALA A O 1
ATOM 2741 N N . ARG A 1 358 ? 7.07700 11.09000 33.39300 1.000 24.74533 357 ARG A N 1
ATOM 2742 C CA . ARG A 1 358 ? 8.43100 10.94400 33.92600 1.000 26.28528 357 ARG A CA 1
ATOM 2743 C C . ARG A 1 358 ? 9.46800 11.43400 32.91600 1.000 25.03775 357 ARG A C 1
ATOM 2744 O O . ARG A 1 358 ? 10.48600 12.04600 33.28600 1.000 22.96740 357 ARG A O 1
ATOM 2752 N N . VAL A 1 359 ? 9.22300 11.17500 31.63100 1.000 27.96389 358 VAL A N 1
ATOM 2753 C CA . VAL A 1 359 ? 10.17500 11.56700 30.59400 1.000 26.85492 358 VAL A CA 1
ATOM 2754 C C . VAL A 1 359 ? 10.11900 13.08200 30.36800 1.000 24.11245 358 VAL A C 1
ATOM 2755 O O . VAL A 1 359 ? 11.13800 13.77900 30.42100 1.000 21.98275 358 VAL A O 1
ATOM 2759 N N . GLU A 1 360 ? 8.92000 13.61000 30.12000 1.000 23.63267 359 GLU A N 1
ATOM 2760 C CA . GLU A 1 360 ? 8.72600 15.05500 30.02100 1.000 26.66147 359 GLU A CA 1
ATOM 2761 C C . GLU A 1 360 ? 9.38200 15.79100 31.19200 1.000 27.66193 359 GLU A C 1
ATOM 2762 O O . GLU A 1 360 ? 10.24100 16.66600 30.99900 1.000 23.51756 359 GLU A O 1
ATOM 2768 N N . THR A 1 361 ? 9.02800 15.39800 32.42300 1.000 24.22991 360 THR A N 1
ATOM 2769 C CA . THR A 1 361 ? 9.55900 16.08000 33.60000 1.000 24.07098 360 THR A CA 1
ATOM 2770 C C . THR A 1 361 ? 11.07900 16.00300 33.63200 1.000 25.22673 360 THR A C 1
ATOM 2771 O O . THR A 1 361 ? 11.74300 16.98500 33.99900 1.000 19.99779 360 THR A O 1
ATOM 2775 N N . THR A 1 362 ? 11.65600 14.86600 33.20100 1.000 20.04740 361 THR A N 1
ATOM 2776 C CA . THR A 1 362 ? 13.11400 14.77100 33.20600 1.000 19.54527 361 THR A CA 1
ATOM 2777 C C . THR A 1 362 ? 13.72000 15.67800 32.14100 1.000 20.11161 361 THR A C 1
ATOM 2778 O O . THR A 1 362 ? 14.65200 16.45200 32.42100 1.000 22.74863 361 THR A O 1
ATOM 2782 N N . ARG A 1 363 ? 13.15000 15.66200 30.93500 1.000 20.04152 362 ARG A N 1
ATOM 2783 C CA . ARG A 1 363 ? 13.73800 16.44400 29.84500 1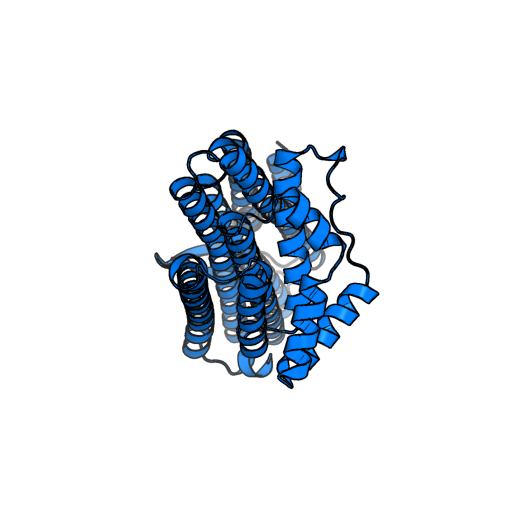.000 23.32159 362 ARG A CA 1
ATOM 2784 C C . ARG A 1 363 ? 13.69300 17.93700 30.16000 1.000 23.24566 362 ARG A C 1
ATOM 2785 O O . ARG A 1 363 ? 14.73500 18.60900 30.26400 1.000 20.63596 362 ARG A O 1
ATOM 2793 N N . ALA A 1 364 ? 12.48300 18.46500 30.35300 1.000 21.32065 363 ALA A N 1
ATOM 2794 C CA . ALA A 1 364 ? 12.34400 19.85700 30.76400 1.000 30.50191 363 ALA A CA 1
ATOM 2795 C C . ALA A 1 364 ? 13.21800 20.14900 31.98000 1.000 25.67834 363 ALA A C 1
ATOM 2796 O O . ALA A 1 364 ? 13.96200 21.14500 32.00100 1.000 22.86665 363 ALA A O 1
ATOM 2798 N N . GLY A 1 365 ? 13.23600 19.22500 32.95200 1.000 23.64368 364 GLY A N 1
ATOM 2799 C CA . GLY A 1 365 ? 13.97500 19.49400 34.17000 1.000 18.66392 364 GLY A CA 1
ATOM 2800 C C . GLY A 1 365 ? 15.45100 19.66200 33.89100 1.000 26.15644 364 GLY A C 1
ATOM 2801 O O . GLY A 1 365 ? 16.08500 20.62400 34.35700 1.000 20.48522 364 GLY A O 1
ATOM 2802 N N . LEU A 1 366 ? 16.01900 18.74700 33.08800 1.000 23.29273 365 LEU A N 1
ATOM 2803 C CA . LEU A 1 366 ? 17.45200 18.84700 32.84700 1.000 20.83023 365 LEU A CA 1
ATOM 2804 C C . LEU A 1 366 ? 17.74400 20.14000 32.11600 1.000 23.62787 365 LEU A C 1
ATOM 2805 O O . LEU A 1 366 ? 18.63500 20.90900 32.51800 1.000 20.79725 365 LEU A O 1
ATOM 2810 N N . ILE A 1 367 ? 16.90100 20.46500 31.12900 1.000 20.63512 366 ILE A N 1
ATOM 2811 C CA . ILE A 1 367 ? 17.10300 21.70000 30.39300 1.000 24.02053 366 ILE A CA 1
ATOM 2812 C C . ILE A 1 367 ? 16.98200 22.87700 31.34800 1.000 25.31597 366 ILE A C 1
ATOM 2813 O O . ILE A 1 367 ? 17.84400 23.77100 31.37100 1.000 22.08204 366 ILE A O 1
ATOM 2818 N N . ASP A 1 368 ? 15.95300 22.84900 32.21400 1.000 23.91744 367 ASP A N 1
ATOM 2819 C CA . ASP A 1 368 ? 15.72100 24.00100 33.07400 1.000 25.74290 367 ASP A CA 1
ATOM 2820 C C . ASP A 1 368 ? 16.83400 24.17800 34.08100 1.000 24.87424 367 ASP A C 1
ATOM 2821 O O . ASP A 1 368 ? 16.98500 25.28000 34.62000 1.000 23.48043 367 ASP A O 1
ATOM 2826 N N . ILE A 1 369 ? 17.62700 23.13600 34.34500 1.000 24.23651 368 ILE A N 1
ATOM 2827 C CA . ILE A 1 369 ? 18.71000 23.34500 35.29900 1.000 24.58392 368 ILE A CA 1
ATOM 2828 C C . ILE A 1 369 ? 19.69000 24.36000 34.73100 1.000 25.36258 368 ILE A C 1
ATOM 2829 O O . ILE A 1 369 ? 20.08000 25.31800 35.41300 1.000 25.34065 368 ILE A O 1
ATOM 2834 N N . PHE A 1 370 ? 20.03300 24.22000 33.44700 1.000 21.99597 369 PHE A N 1
ATOM 2835 C CA . PHE A 1 370 ? 21.02100 25.13900 32.90000 1.000 21.75349 369 PHE A CA 1
ATOM 2836 C C . PHE A 1 370 ? 20.39300 26.48100 32.55700 1.000 20.79047 369 PHE A C 1
ATOM 2837 O O . PHE A 1 370 ? 20.98200 27.53000 32.85500 1.000 26.44409 369 PHE A O 1
ATOM 2845 N N . ARG A 1 371 ? 19.16600 26.46900 32.04800 1.000 22.37009 370 ARG A N 1
ATOM 2846 C CA . ARG A 1 371 ? 18.45300 27.73400 31.73400 1.000 24.02565 370 ARG A CA 1
ATOM 2847 C C . ARG A 1 371 ? 18.33600 28.60300 32.99600 1.000 26.94116 370 ARG A C 1
ATOM 2848 O O . ARG A 1 371 ? 18.70700 29.77400 32.94000 1.000 25.61035 370 ARG A O 1
ATOM 2856 N N . GLU A 1 372 ? 17.86000 28.02000 34.08900 1.000 21.37872 371 GLU A N 1
ATOM 2857 C CA . GLU A 1 372 ? 17.72600 28.81600 35.30800 1.000 23.17159 371 GLU A CA 1
ATOM 2858 C C . GLU A 1 372 ? 19.08200 29.17000 35.90200 1.000 25.71607 371 GLU A C 1
ATOM 2859 O O . GLU A 1 372 ? 19.21800 30.21900 36.54200 1.000 26.43701 371 GLU A O 1
ATOM 2865 N N . ALA A 1 373 ? 20.11200 28.34700 35.68100 1.000 24.04347 372 ALA A N 1
ATOM 2866 C CA . ALA A 1 373 ? 21.41700 28.77900 36.17000 1.000 25.17614 372 ALA A CA 1
ATOM 2867 C C . ALA A 1 373 ? 21.91300 29.96200 35.34700 1.000 26.65317 372 ALA A C 1
ATOM 2868 O O . ALA A 1 373 ? 22.35000 30.97800 35.90700 1.000 23.92505 372 ALA A O 1
ATOM 2870 N N . ALA A 1 374 ? 21.76500 29.89000 34.01500 1.000 23.48711 373 ALA A N 1
ATOM 2871 C CA . ALA A 1 374 ? 22.21600 31.01300 33.19500 1.000 24.23395 373 ALA A CA 1
ATOM 2872 C C . ALA A 1 374 ? 21.48400 32.28500 33.60600 1.000 27.25513 373 ALA A C 1
ATOM 2873 O O . ALA A 1 374 ? 22.11000 33.30900 33.90500 1.000 27.98707 373 ALA A O 1
ATOM 2875 N N . ALA A 1 375 ? 20.15600 32.19900 33.73200 1.000 21.78722 374 ALA A N 1
ATOM 2876 C CA . ALA A 1 375 ? 19.36100 33.36400 34.11100 1.000 30.03339 374 ALA A CA 1
ATOM 2877 C C . ALA A 1 375 ? 19.74000 33.88100 35.49900 1.000 27.32009 374 ALA A C 1
ATOM 2878 O O . ALA A 1 375 ? 19.70800 35.09300 35.74200 1.000 24.62044 374 ALA A O 1
ATOM 2880 N N . ALA A 1 376 ? 20.11600 32.98400 36.42400 1.000 23.90090 375 ALA A N 1
ATOM 2881 C CA . ALA A 1 376 ? 20.55200 33.46000 37.73200 1.000 22.01041 375 ALA A CA 1
ATOM 2882 C C . ALA A 1 376 ? 21.89400 34.16900 37.62300 1.000 25.25103 375 ALA A C 1
ATOM 2883 O O . ALA A 1 376 ? 22.08100 35.26500 38.17600 1.000 23.07840 375 ALA A O 1
ATOM 2885 N N . GLN A 1 377 ? 22.83000 33.57800 36.87800 1.000 20.54460 376 GLN A N 1
ATOM 2886 C CA . GLN A 1 377 ? 24.15300 34.17400 36.79500 1.000 22.35733 376 GLN A CA 1
ATOM 2887 C C . GLN A 1 377 ? 24.11700 35.44200 35.94900 1.000 27.71108 376 GLN A C 1
ATOM 2888 O O . GLN A 1 377 ? 24.79800 36.42800 36.28300 1.000 24.76343 376 GLN A O 1
ATOM 2894 N N . ALA A 1 378 ? 23.26300 35.46100 34.91100 1.000 21.66469 377 ALA A N 1
ATOM 2895 C CA . ALA A 1 378 ? 23.07400 36.67400 34.11800 1.000 25.17390 377 ALA A CA 1
ATOM 2896 C C . ALA A 1 378 ? 22.52400 37.81200 34.96600 1.000 25.56388 377 ALA A C 1
ATOM 2897 O O . ALA A 1 378 ? 22.90900 38.97100 34.78100 1.000 27.00841 377 ALA A O 1
ATOM 2899 N N . ALA A 1 379 ? 21.63400 37.50500 35.91100 1.000 23.27455 378 ALA A N 1
ATOM 2900 C CA . ALA A 1 379 ? 21.06700 38.55300 36.75200 1.000 28.44808 378 ALA A CA 1
ATOM 2901 C C . ALA A 1 379 ? 22.05800 39.06700 37.78100 1.000 29.06890 378 ALA A C 1
ATOM 2902 O O . ALA A 1 379 ? 21.75600 40.03800 38.48800 1.000 30.82678 378 ALA A O 1
ATOM 2904 N N . GLY A 1 380 ? 23.16500 38.35400 37.99200 1.000 26.54494 379 GLY A N 1
ATOM 2905 C CA . GLY A 1 380 ? 24.20900 38.79800 38.93600 1.000 27.82903 379 GLY A CA 1
ATOM 2906 C C . GLY A 1 380 ? 24.51400 37.86800 40.10800 1.000 28.58013 379 GLY A C 1
ATOM 2907 O O . GLY A 1 380 ? 25.35200 38.24100 40.92700 1.000 28.00869 379 GLY A O 1
ATOM 2908 N N . SER A 1 381 ? 23.89700 36.68900 40.16600 1.000 25.62319 380 SER A N 1
ATOM 2909 C CA . SER A 1 381 ? 24.11000 35.73500 41.28100 1.000 25.93070 380 SER A CA 1
ATOM 2910 C C . SER A 1 381 ? 25.58300 35.36000 41.41700 1.000 27.98150 380 SER A C 1
ATOM 2911 O O . SER A 1 381 ? 26.19000 34.98900 40.42000 1.000 25.17827 380 SER A O 1
ATOM 2914 N N . PRO A 1 382 ? 26.14500 35.38000 42.63900 1.000 25.12288 381 PRO A N 1
ATOM 2915 C CA . PRO A 1 382 ? 27.51400 34.90100 42.84100 1.000 28.28761 381 PRO A CA 1
ATOM 2916 C C . PRO A 1 382 ? 27.61700 33.36500 42.84100 1.000 25.34266 381 PRO A C 1
ATOM 2917 O O . PRO A 1 382 ? 28.70900 32.86400 42.82500 1.000 42.10266 381 PRO A O 1
ATOM 2921 N N . ARG A 1 383 ? 26.48800 32.66500 42.84500 1.000 21.21321 382 ARG A N 1
ATOM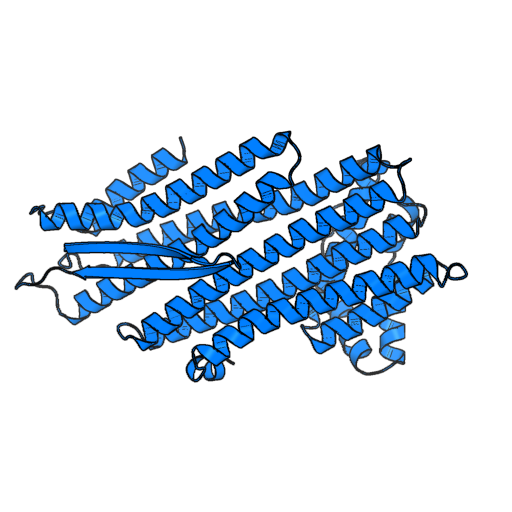 2922 C CA . ARG A 1 383 ? 26.47900 31.18300 42.93500 1.000 26.62585 382 ARG A CA 1
ATOM 2923 C C . ARG A 1 383 ? 27.13500 30.51400 41.72200 1.000 24.99730 382 ARG A C 1
ATOM 2924 O O . ARG A 1 383 ? 27.00900 31.02400 40.61000 1.000 22.75465 382 ARG A O 1
ATOM 2932 N N . THR A 1 384 ? 27.79900 29.39500 41.96600 1.000 29.06026 383 THR A N 1
ATOM 2933 C CA . THR A 1 384 ? 28.43400 28.61400 40.88200 1.000 25.63047 383 THR A CA 1
ATOM 2934 C C . THR A 1 384 ? 27.40500 27.74600 40.15700 1.000 23.49258 383 THR A C 1
ATOM 2935 O O . THR A 1 384 ? 26.30600 27.56200 40.68300 1.000 25.31202 383 THR A O 1
ATOM 2939 N N . LEU A 1 385 ? 27.77800 27.24900 38.98800 1.000 26.95201 384 LEU A N 1
ATOM 2940 C CA . LEU A 1 385 ? 26.90200 26.35800 38.19700 1.000 24.02477 384 LEU A CA 1
ATOM 2941 C C . LEU A 1 385 ? 26.76100 25.01100 38.91300 1.000 25.32181 384 LEU A C 1
ATOM 2942 O O . LEU A 1 385 ? 25.65200 24.48600 38.91000 1.000 21.42005 384 LEU A O 1
ATOM 2947 N N . ALA A 1 386 ? 27.80100 24.49300 39.53700 1.000 21.62856 385 ALA A N 1
ATOM 2948 C CA . ALA A 1 386 ? 27.67400 23.22300 40.27900 1.000 23.06778 385 ALA A CA 1
ATOM 2949 C C . ALA A 1 386 ? 26.63000 23.35900 41.38500 1.000 26.20505 385 ALA A C 1
ATOM 2950 O O . ALA A 1 386 ? 25.76400 22.49800 41.47300 1.000 27.28115 385 ALA A O 1
ATOM 2952 N N . GLU A 1 387 ? 26.71700 24.42700 42.17400 1.000 28.08829 386 GLU A N 1
ATOM 2953 C CA . GLU A 1 387 ? 25.79400 24.65400 43.31100 1.000 27.30677 386 GLU A CA 1
ATOM 2954 C C . GLU A 1 387 ? 24.34300 24.72700 42.82700 1.000 22.77113 386 GLU A C 1
ATOM 2955 O O . GLU A 1 387 ? 23.49400 24.08500 43.44200 1.000 26.63467 386 GLU A O 1
ATOM 2961 N N . ILE A 1 388 ? 24.08900 25.49100 41.77400 1.000 21.61195 387 ILE A N 1
ATOM 2962 C CA . ILE A 1 388 ? 22.70500 25.66400 41.24000 1.000 23.78394 387 ILE A CA 1
ATOM 2963 C C . ILE A 1 388 ? 22.20700 24.32300 40.68900 1.000 21.45129 387 ILE A C 1
ATOM 2964 O O . ILE A 1 388 ? 21.06800 23.97700 40.96600 1.000 24.22374 387 ILE A O 1
ATOM 2969 N N . ALA A 1 389 ? 23.06500 23.60000 39.98200 1.000 18.67918 388 ALA A N 1
ATOM 2970 C CA . ALA A 1 389 ? 22.70700 22.27700 39.42200 1.000 21.99028 388 ALA A CA 1
ATOM 2971 C C . ALA A 1 389 ? 22.36600 21.28200 40.53400 1.000 22.25201 388 ALA A C 1
ATOM 2972 O O . ALA A 1 389 ? 21.37000 20.59500 40.39300 1.000 26.01483 388 ALA A O 1
ATOM 2974 N N . ALA A 1 390 ? 23.16500 21.24900 41.59600 1.000 21.28908 389 ALA A N 1
ATOM 2975 C CA . ALA A 1 390 ? 22.94300 20.31000 42.71300 1.000 26.80856 389 ALA A CA 1
ATOM 2976 C C . ALA A 1 390 ? 21.60400 20.60400 43.38600 1.000 26.88052 389 ALA A C 1
ATOM 2977 O O . ALA A 1 390 ? 20.84700 19.67800 43.62700 1.000 26.61456 389 ALA A O 1
ATOM 2979 N N . ALA A 1 391 ? 21.33700 21.87400 43.62600 1.000 27.91898 390 ALA A N 1
ATOM 2980 C CA . ALA A 1 391 ? 20.07400 22.28300 44.26500 1.000 27.99877 390 ALA A CA 1
ATOM 2981 C C . ALA A 1 391 ? 18.88300 21.94200 43.36600 1.000 27.36874 390 ALA A C 1
ATOM 2982 O O . ALA A 1 391 ? 17.91300 21.38300 43.87600 1.000 25.69941 390 ALA A O 1
ATOM 2984 N N . ARG A 1 392 ? 18.95400 22.28000 42.08700 1.000 23.68113 391 ARG A N 1
ATOM 2985 C CA . ARG A 1 392 ? 17.84500 21.99700 41.14200 1.000 25.33322 391 ARG A CA 1
ATOM 2986 C C . ARG A 1 392 ? 17.69500 20.48400 40.91700 1.000 19.75518 391 ARG A C 1
ATOM 2987 O O . ARG A 1 392 ? 16.57800 20.04600 40.72000 1.000 23.92900 391 ARG A O 1
ATOM 2995 N N . LEU A 1 393 ? 18.79200 19.74300 40.96800 1.000 24.13644 392 LEU A N 1
ATOM 2996 C CA . LEU A 1 393 ? 18.77100 18.27000 40.79200 1.000 27.71668 392 LEU A CA 1
ATOM 2997 C C . LEU A 1 393 ? 18.02200 17.66800 41.97100 1.000 26.41023 392 LEU A C 1
ATOM 2998 O O . LEU A 1 393 ? 17.17500 16.81200 41.73000 1.000 25.02485 392 LEU A O 1
ATOM 3003 N N . ALA A 1 394 ? 18.31400 18.15500 43.18100 1.000 28.75391 393 ALA A N 1
ATOM 3004 C CA . ALA A 1 394 ? 17.53200 17.68900 44.34400 1.000 25.79772 393 ALA A CA 1
ATOM 3005 C C . ALA A 1 394 ? 16.04900 17.97100 44.07700 1.000 23.75343 393 ALA A C 1
ATOM 3006 O O . ALA A 1 394 ? 15.22400 17.03200 44.19000 1.000 24.57481 393 ALA A O 1
ATOM 3008 N N . ALA A 1 395 ? 15.74100 19.19200 43.64300 1.000 26.16420 394 ALA A N 1
ATOM 3009 C CA . ALA A 1 395 ? 14.30600 19.50800 43.45800 1.000 24.67941 394 ALA A CA 1
ATOM 3010 C C . ALA A 1 395 ? 13.67200 18.59100 42.39900 1.000 23.82210 394 ALA A C 1
ATOM 3011 O O . ALA A 1 395 ? 12.55600 18.10200 42.62200 1.000 23.41216 394 ALA A O 1
ATOM 3013 N N . LEU A 1 396 ? 14.39200 18.32600 41.32000 1.000 25.22169 395 LEU A N 1
ATOM 3014 C CA . LEU A 1 396 ? 13.85100 17.54100 40.18800 1.000 23.89116 395 LEU A CA 1
ATOM 3015 C C . LEU A 1 396 ? 13.64400 16.09100 40.63900 1.000 20.24833 395 LEU A C 1
ATOM 3016 O O . LEU A 1 396 ? 12.64600 15.52400 40.27800 1.000 24.11405 395 LEU A O 1
ATOM 3021 N N . LEU A 1 397 ? 14.56600 15.55900 41.43100 1.000 20.47572 396 LEU A N 1
ATOM 3022 C CA . LEU A 1 397 ? 14.43600 14.17600 41.94500 1.000 23.40761 396 LEU A CA 1
ATOM 3023 C C . LEU A 1 397 ? 13.23000 14.09800 42.89000 1.000 24.10297 396 LEU A C 1
ATOM 3024 O O . LEU A 1 397 ? 12.45100 13.14900 42.75600 1.000 23.92184 396 LEU A O 1
ATOM 3029 N N . ALA A 1 398 ? 13.02000 15.13400 43.70600 1.000 25.72983 397 ALA A N 1
ATOM 3030 C CA . ALA A 1 398 ? 11.81000 15.13700 44.56300 1.000 22.25697 397 ALA A CA 1
ATOM 3031 C C . ALA A 1 398 ? 10.54200 15.16800 43.70900 1.000 21.80596 397 ALA A C 1
ATOM 3032 O O . ALA A 1 398 ? 9.59200 14.48500 44.05700 1.000 25.95852 397 ALA A O 1
ATOM 3034 N N . ALA A 1 399 ? 10.55100 15.95200 42.64000 1.000 25.52420 398 ALA A N 1
ATOM 3035 C CA . ALA A 1 399 ? 9.36800 16.06800 41.76000 1.000 22.20088 398 ALA A CA 1
ATOM 3036 C C . ALA A 1 399 ? 9.11700 14.75100 41.01800 1.000 25.49105 398 ALA A C 1
ATOM 3037 O O . ALA A 1 399 ? 7.95200 14.41900 40.79900 1.000 24.43392 398 ALA A O 1
ATOM 3039 N N . LEU A 1 400 ? 10.18500 14.04200 40.67300 1.000 20.16547 399 LEU A N 1
ATOM 3040 C CA . LEU A 1 400 ? 10.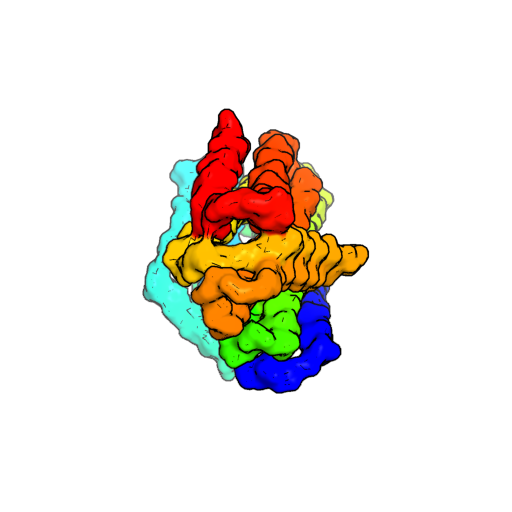04600 12.76600 39.94400 1.000 27.11012 399 LEU A CA 1
ATOM 3041 C C . LEU A 1 400 ? 9.52100 11.72700 40.93600 1.000 26.13723 399 LEU A C 1
ATOM 3042 O O . LEU A 1 400 ? 8.70300 10.89600 40.54600 1.000 27.51570 399 LEU A O 1
ATOM 3047 N N . ALA A 1 401 ? 9.94900 11.85600 42.19300 1.000 24.77368 400 ALA A N 1
ATOM 3048 C CA . ALA A 1 401 ? 9.44000 10.91800 43.19300 1.000 28.38362 400 ALA A CA 1
ATOM 3049 C C . ALA A 1 401 ? 7.99900 11.19200 43.59300 1.000 38.46145 400 ALA A C 1
ATOM 3050 O O . ALA A 1 401 ? 7.37900 10.32500 44.22400 1.000 37.86801 400 ALA A O 1
ATOM 3052 N N . GLY A 1 402 ? 7.44600 12.35100 43.23100 1.000 30.66833 401 GLY A N 1
ATOM 3053 C CA . GLY A 1 402 ? 6.13800 12.75500 43.72100 1.000 37.83509 401 GLY A CA 1
ATOM 3054 C C . GLY A 1 402 ? 6.26400 13.44100 45.07300 1.000 40.90784 401 GLY A C 1
ATOM 3055 O O . GLY A 1 402 ? 5.57100 13.09500 46.03600 1.000 54.29685 401 GLY A O 1
#

Solvent-accessible surface area: 18311 Å² total; per-residue (Å²): 97,101,66,113,3,41,92,22,60,88,57,97,7,139,63,62,12,72,30,56,9,68,51,3,91,64,12,20,120,101,2,56,105,63,17,108,82,9,51,120,131,71,98,126,41,46,2,57,83,3,2,24,66,0,2,70,12,0,6,96,12,0,53,173,43,31,54,35,101,4,3,16,36,8,9,72,17,5,10,68,9,0,19,16,5,0,4,37,63,89,36,89,182,59,9,11,101,78,49,123,49,62,109,125,40,18,62,87,2,41,62,37,0,74,41,7,56,134,59,92,145,8,9,87,48,6,18,65,50,11,29,50,15,108,35,5,50,101,0,6,88,44,13,64,78,32,76,27,2,0,0,13,0,1,6,2,0,1,6,35,0,1,0,42,17,12,25,98,67,1,57,145,27,2,52,18,0,32,92,7,0,68,115,45,158,57,65,80,84,0,105,76,3,10,47,2,22,1,22,0,7,1,4,40,2,44,1,19,33,20,3,0,57,29,3,26,122,26,0,68,74,4,37,146,112,55,90,125,29,38,83,55,0,64,42,0,42,59,106,18,2,22,59,5,0,92,84,1,27,59,66,2,74,61,22,4,61,45,0,5,51,79,2,105,65,16,10,132,72,23,46,84,112,3,41,0,59,53,11,57,31,110,52,42,63,58,186,86,7,69,7,56,8,69,20,60,3,124,38,36,102,54,140,61,56,18,66,107,140,66,43,52,108,4,51,17,30,0,9,55,5,1,8,2,0,3,0,22,0,0,5,11,35,54,6,0,73,16,0,43,163,42,14,32,140,90,29,76,71,120,0,96,61,6,33,56,82,0,76,46,0,33,34,10,3,20,45,2,1,121,82,0,1,55,33,3,62,94,56,24,127,109,32,2,31,90,5,3,62,51,84,13,63,63,15,74,64,64,30,91,100